Protein AF-0000000072329163 (afdb_homodimer)

Secondary structure (DSSP, 8-state):
-EEEEETTEEEEEE-S--S--SHHHHHHHHHT-EEEEEESSSEEEEEE-HHHHHHHHHHH-TT----HHHHHHHHHHHHHHSEEEEEEEGGGTEEEEEEEEEETTEEEEEEEEEEPPPHHHHIIIIIHHHHHHHHHHHHHHHHHHHHHHHHHHHHHHHHHHHTPPPPGGGS---S---------GGG-S-S-HHHHHHHHHHHHHHHS-SHHHHSS-----------------S--SGGGSHHHHHHHHHHHHHHHTTTHHHHTTTTSS----/-EEEEETTEEEEEE-S-----SHHHHHHHHHT-EEEEEESSSEEEEEE-HHHHHHHHHHH-TT----GGGHHHHHHHHHHHSEEEEEEEGGGTEEEEEEEEEETTEEEEEEEEEEPPPHHHHIIIIIHHHHHHHHHHHHHHHHHHHHHHHHHHHHHHHHHHHT-PPPGGGS---S-----PPP-GGG-S-S-HHHHHHHHHHHHHHHS-SHHHHSS-------------------SSSTTSHHHHHHHHHHHHHHGGGGGGTTHHHH---S--

Radius of gyration: 33.31 Å; Cα contacts (8 Å, |Δi|>4): 634; chains: 2; bounding box: 102×98×98 Å

pLDDT: mean 72.19, std 26.38, range [17.16, 96.94]

Organism: Schistosoma mekongi (NCBI:txid38744)

Sequence (546 aa):
MNYRIFEGTICIMIDSKVNCPCDACMERSVCNGITFFFLKNKFWVETISEGELFQRLKTLNPLFEFQRDTVLRTVHDCFKFGEMLFDTEVSADICCVNFQHTLEESVIIWRNHTVVPASSVLHYHVVLPLSFALESLYKKQDLLNNKLLVLNQHANRLHAKLMIPMGSDMKKEDVDQDCDCPHDFSAGLFSSLATQNLFCEASKRLFTSKSLIENMPVSQVQEIQLISEVSGSSNTNVVETEEKRRSELQKKLANKGDKSKRRELKRHGILRKMNYRIFEGTICIMIDSKVNCPCDACMERSVCNGITFFFLKNKFWVETISEGELFQRLKTLNPLFEFQRDTVLRTVHDCFKFGEMLFDTEVSADICCVNFQHTLEESVIIWRNHTVVPASSVLHYHVVLPLSFALESLYKKQDLLNNKLLVLNQHANRLHAKLMIPMGSDMKKEDVDQDCDCPHDFSAGLFSSLATQNLFCEASKRLFTSKSLIENMPVSQVQEIQLISEVSGSSNTNVVETEEKRRSELQKKLANKGDKSKRRELKRHGILRK

Solvent-accessible surface area (backbone atoms only — not comparable to full-atom values): 31694 Å² total; per-residue (Å²): 114,47,74,48,76,55,98,72,28,42,36,35,41,37,68,60,92,54,83,51,91,29,62,59,54,47,52,22,64,75,44,63,19,37,35,40,37,40,39,36,77,55,57,32,36,36,67,40,36,43,69,54,48,48,55,48,44,40,70,65,30,72,91,53,89,81,55,81,88,48,42,67,57,52,54,48,47,24,66,75,69,19,51,75,43,81,48,64,49,70,88,72,59,32,42,33,38,37,23,43,22,72,57,91,95,42,76,48,50,48,76,45,74,20,32,63,52,57,43,56,38,46,41,63,71,44,43,44,16,40,34,48,30,38,51,49,50,48,53,46,42,52,51,48,49,52,51,42,52,52,48,50,52,49,40,51,52,51,30,62,74,67,71,46,84,80,59,81,83,71,49,82,68,69,73,75,60,74,75,75,67,77,81,53,76,86,61,28,54,50,87,45,71,66,56,50,49,42,35,52,52,30,41,49,58,68,37,50,64,69,66,60,64,68,64,47,66,74,64,70,68,63,70,69,66,73,66,65,72,67,71,76,83,84,86,81,76,72,77,71,61,63,65,59,53,59,56,51,53,58,54,53,60,64,56,58,72,63,56,65,74,59,57,79,70,61,81,60,82,73,84,71,126,113,46,73,49,76,52,98,74,27,41,34,36,40,36,68,58,90,54,84,51,91,29,63,58,53,49,52,23,64,76,45,64,19,38,36,41,38,40,38,39,78,56,59,31,36,33,66,39,36,44,70,54,49,48,55,49,44,40,69,64,30,74,93,53,90,81,54,82,88,47,41,67,56,52,54,47,46,24,67,75,68,20,49,76,45,81,46,72,42,76,91,69,54,32,41,34,39,36,22,44,21,73,55,90,93,42,76,47,50,47,75,46,76,21,31,62,49,57,43,55,39,46,42,63,71,44,43,45,16,41,34,48,29,37,51,50,49,48,53,48,42,53,53,49,49,51,48,44,51,51,48,50,52,50,40,50,52,51,29,62,72,67,71,46,83,79,60,79,84,72,49,82,67,68,72,75,60,74,75,73,66,76,82,52,75,85,62,27,52,51,89,44,71,66,56,49,48,42,36,51,52,29,40,48,58,68,40,51,65,70,67,60,66,67,67,46,67,75,63,72,67,63,71,69,67,73,68,66,70,68,72,74,81,81,84,89,73,73,79,73,62,63,69,62,53,60,61,55,54,62,57,57,66,68,59,64,74,68,63,69,74,63,60,69,76,67,64,89,76,75,83,86,137

Structure (mmCIF, N/CA/C/O backbone):
data_AF-0000000072329163-model_v1
#
loop_
_entity.id
_entity.type
_entity.pdbx_description
1 polymer 'Uncharacterized protein'
#
loop_
_atom_site.group_PDB
_atom_site.id
_atom_site.type_symbol
_atom_site.label_atom_id
_atom_site.label_alt_id
_atom_site.label_comp_id
_atom_site.label_asym_id
_atom_site.label_entity_id
_atom_site.label_seq_id
_atom_site.pdbx_PDB_ins_code
_atom_site.Cartn_x
_atom_site.Cartn_y
_atom_site.Cartn_z
_atom_site.occupancy
_atom_site.B_iso_or_equiv
_atom_site.auth_seq_id
_atom_site.auth_comp_id
_atom_site.auth_asym_id
_atom_site.auth_atom_id
_atom_site.pdbx_PDB_model_num
ATOM 1 N N . MET A 1 1 ? 17.844 5.871 7.367 1 85.94 1 MET A N 1
ATOM 2 C CA . MET A 1 1 ? 17.062 5.902 6.129 1 85.94 1 MET A CA 1
ATOM 3 C C . MET A 1 1 ? 16.797 7.336 5.695 1 85.94 1 MET A C 1
ATOM 5 O O . MET A 1 1 ? 16.328 8.148 6.488 1 85.94 1 MET A O 1
ATOM 9 N N . ASN A 1 2 ? 17.219 7.727 4.488 1 89.56 2 ASN A N 1
ATOM 10 C CA . ASN A 1 2 ? 17 9.031 3.877 1 89.56 2 ASN A CA 1
ATOM 11 C C . ASN A 1 2 ? 16.094 8.93 2.658 1 89.56 2 ASN A C 1
ATOM 13 O O . ASN A 1 2 ? 16.109 7.926 1.945 1 89.56 2 ASN A O 1
ATOM 17 N N . TYR A 1 3 ? 15.312 9.969 2.52 1 93.31 3 TYR A N 1
ATOM 18 C CA . TYR A 1 3 ? 14.469 9.93 1.329 1 93.31 3 TYR A CA 1
ATOM 19 C C . TYR A 1 3 ? 14.359 11.312 0.697 1 93.31 3 TYR A C 1
ATOM 21 O O . TYR A 1 3 ? 14.633 12.32 1.349 1 93.31 3 TYR A O 1
ATOM 29 N N . ARG A 1 4 ? 14.047 11.32 -0.572 1 93.75 4 ARG A N 1
ATOM 30 C CA . ARG A 1 4 ? 13.758 12.492 -1.387 1 93.75 4 ARG A CA 1
ATOM 31 C C . ARG A 1 4 ? 12.586 12.234 -2.332 1 93.75 4 ARG A C 1
ATOM 33 O O . ARG A 1 4 ? 12.414 11.117 -2.82 1 93.75 4 ARG A O 1
ATOM 40 N N . ILE A 1 5 ? 11.852 13.242 -2.484 1 92.38 5 ILE A N 1
ATOM 41 C CA . ILE A 1 5 ? 10.781 13.172 -3.475 1 92.38 5 ILE A CA 1
ATOM 42 C C . ILE A 1 5 ? 11.055 14.164 -4.605 1 92.38 5 ILE A C 1
ATOM 44 O O . ILE A 1 5 ? 11.281 15.352 -4.359 1 92.38 5 ILE A O 1
ATOM 48 N N . PHE A 1 6 ? 11.102 13.703 -5.766 1 88.75 6 PHE A N 1
ATOM 49 C CA . PHE A 1 6 ? 11.406 14.539 -6.922 1 88.75 6 PHE A CA 1
ATOM 50 C C . PHE A 1 6 ? 10.523 14.164 -8.109 1 88.75 6 PHE A C 1
ATOM 52 O O . PHE A 1 6 ? 10.508 13.008 -8.539 1 88.75 6 PHE A O 1
ATOM 59 N N . GLU A 1 7 ? 9.797 15.117 -8.641 1 84.56 7 GLU A N 1
ATOM 60 C CA . GLU A 1 7 ? 8.93 14.961 -9.805 1 84.56 7 GLU A CA 1
ATOM 61 C C . GLU A 1 7 ? 8.039 13.727 -9.656 1 84.56 7 GLU A C 1
ATOM 63 O O . GLU A 1 7 ? 7.957 12.906 -10.57 1 84.56 7 GLU A O 1
ATOM 68 N N . GLY A 1 8 ? 7.586 13.57 -8.453 1 85.19 8 GLY A N 1
ATOM 69 C CA . GLY A 1 8 ? 6.641 12.492 -8.211 1 85.19 8 GLY A CA 1
ATOM 70 C C . GLY A 1 8 ? 7.312 11.164 -7.938 1 85.19 8 GLY A C 1
ATOM 71 O O . GLY A 1 8 ? 6.637 10.148 -7.734 1 85.19 8 GLY A O 1
ATOM 72 N N . THR A 1 9 ? 8.602 11.164 -7.91 1 89.31 9 THR A N 1
ATOM 73 C CA . THR A 1 9 ? 9.359 9.953 -7.621 1 89.31 9 THR A CA 1
ATOM 74 C C . THR A 1 9 ? 9.867 9.961 -6.184 1 89.31 9 THR A C 1
ATOM 76 O O . THR A 1 9 ? 10.477 10.938 -5.742 1 89.31 9 THR A O 1
ATOM 79 N N . ILE A 1 10 ? 9.586 8.914 -5.508 1 93.94 10 ILE A N 1
ATOM 80 C CA . ILE A 1 10 ? 10.133 8.75 -4.164 1 93.94 10 ILE A CA 1
ATOM 81 C C . ILE A 1 10 ? 11.477 8.023 -4.238 1 93.94 10 ILE A C 1
ATOM 83 O O . ILE A 1 10 ? 11.57 6.934 -4.801 1 93.94 10 ILE A O 1
ATOM 87 N N . CYS A 1 11 ? 12.445 8.664 -3.756 1 94.38 11 CYS A N 1
ATOM 88 C CA . CYS A 1 11 ? 13.789 8.086 -3.678 1 94.38 11 CYS A CA 1
ATOM 89 C C . CYS A 1 11 ? 14.18 7.82 -2.23 1 94.38 11 CYS A C 1
ATOM 91 O O . CYS A 1 11 ? 14.125 8.719 -1.39 1 94.38 11 CYS A O 1
ATOM 93 N N . ILE A 1 12 ? 14.602 6.566 -1.968 1 95.19 12 ILE A N 1
ATOM 94 C CA . ILE A 1 12 ? 14.992 6.195 -0.611 1 95.19 12 ILE A CA 1
ATOM 95 C C . ILE A 1 12 ? 16.406 5.617 -0.618 1 95.19 12 ILE A C 1
ATOM 97 O O . ILE A 1 12 ? 16.75 4.836 -1.504 1 95.19 12 ILE A O 1
ATOM 101 N N . MET A 1 13 ? 17.172 6.02 0.299 1 94.94 13 MET A N 1
ATOM 102 C CA . MET A 1 13 ? 18.516 5.48 0.509 1 94.94 13 MET A CA 1
ATOM 103 C C . MET A 1 13 ? 18.656 4.91 1.916 1 94.94 13 MET A C 1
ATOM 105 O O . MET A 1 13 ? 18.391 5.605 2.9 1 94.94 13 MET A O 1
ATOM 109 N N . ILE A 1 14 ? 19.016 3.656 1.987 1 92.94 14 ILE A N 1
ATOM 110 C CA . ILE A 1 14 ? 19.25 3.01 3.273 1 92.94 14 ILE A CA 1
ATOM 111 C C . ILE A 1 14 ? 20.719 2.605 3.383 1 92.94 14 ILE A C 1
ATOM 113 O O . ILE A 1 14 ? 21.219 1.811 2.578 1 92.94 14 ILE A O 1
ATOM 117 N N . ASP A 1 15 ? 21.312 3.172 4.316 1 88.19 15 ASP A N 1
ATOM 118 C CA . ASP A 1 15 ? 22.719 2.854 4.531 1 88.19 15 ASP A CA 1
ATOM 119 C C . ASP A 1 15 ? 22.969 2.359 5.957 1 88.19 15 ASP A C 1
ATOM 121 O O . ASP A 1 15 ? 24.094 2.039 6.324 1 88.19 15 ASP A O 1
ATOM 125 N N . SER A 1 16 ? 21.906 2.348 6.727 1 81.25 16 SER A N 1
ATOM 126 C CA . SER A 1 16 ? 22 1.896 8.109 1 81.25 16 SER A CA 1
ATOM 127 C C . SER A 1 16 ? 21.312 0.547 8.297 1 81.25 16 SER A C 1
ATOM 129 O O . SER A 1 16 ? 20.641 0.057 7.383 1 81.25 16 SER A O 1
ATOM 131 N N . LYS A 1 17 ? 21.672 -0.037 9.406 1 81.25 17 LYS A N 1
ATOM 132 C CA . LYS A 1 17 ? 20.984 -1.281 9.742 1 81.25 17 LYS A CA 1
ATOM 133 C C . LYS A 1 17 ? 19.5 -1.036 10.008 1 81.25 17 LYS A C 1
ATOM 135 O O . LYS A 1 17 ? 19.125 -0.074 10.688 1 81.25 17 LYS A O 1
ATOM 140 N N . VAL A 1 18 ? 18.75 -1.82 9.289 1 81.81 18 VAL A N 1
ATOM 141 C CA . VAL A 1 18 ? 17.312 -1.734 9.5 1 81.81 18 VAL A CA 1
ATOM 142 C C . VAL A 1 18 ? 16.75 -3.117 9.836 1 81.81 18 VAL A C 1
ATOM 144 O O . VAL A 1 18 ? 17.359 -4.137 9.484 1 81.81 18 VAL A O 1
ATOM 147 N N . ASN A 1 19 ? 15.672 -3.156 10.609 1 79.44 19 ASN A N 1
ATOM 148 C CA . ASN A 1 19 ? 14.977 -4.395 10.938 1 79.44 19 ASN A CA 1
ATOM 149 C C . ASN A 1 19 ? 14.086 -4.855 9.789 1 79.44 19 ASN A C 1
ATOM 151 O O . ASN A 1 19 ? 12.859 -4.707 9.852 1 79.44 19 ASN A O 1
ATOM 155 N N . CYS A 1 20 ? 14.695 -5.367 8.836 1 86.31 20 CYS A N 1
ATOM 156 C CA . CYS A 1 20 ? 13.984 -5.828 7.648 1 86.31 20 CYS A CA 1
ATOM 157 C C . CYS A 1 20 ? 14.562 -7.137 7.133 1 86.31 20 CYS A C 1
ATOM 159 O O . CYS A 1 20 ? 15.766 -7.227 6.867 1 86.31 20 CYS A O 1
ATOM 161 N N . PRO A 1 21 ? 13.742 -8.125 7.094 1 84.69 21 PRO A N 1
ATOM 162 C CA . PRO A 1 21 ? 14.25 -9.438 6.688 1 84.69 21 PRO A CA 1
ATOM 163 C C . PRO A 1 21 ? 14.242 -9.625 5.172 1 84.69 21 PRO A C 1
ATOM 165 O O . PRO A 1 21 ? 14.469 -10.742 4.684 1 84.69 21 PRO A O 1
ATOM 168 N N . CYS A 1 22 ? 14 -8.648 4.395 1 87.5 22 CYS A N 1
ATOM 169 C CA . CYS A 1 22 ? 13.914 -8.844 2.951 1 87.5 22 CYS A CA 1
ATOM 170 C C . CYS A 1 22 ? 15.289 -9.109 2.35 1 87.5 22 CYS A C 1
ATOM 172 O O . CYS A 1 22 ? 16.312 -8.844 2.984 1 87.5 22 CYS A O 1
ATOM 174 N N . ASP A 1 23 ? 15.32 -9.523 1.121 1 87.06 23 ASP A N 1
ATOM 175 C CA . ASP A 1 23 ? 16.547 -9.945 0.445 1 87.06 23 ASP A CA 1
ATOM 176 C C . ASP A 1 23 ? 17.516 -8.773 0.277 1 87.06 23 ASP A C 1
ATOM 178 O O . ASP A 1 23 ? 18.719 -8.914 0.504 1 87.06 23 ASP A O 1
ATOM 182 N N . ALA A 1 24 ? 17.031 -7.668 -0.087 1 91.06 24 ALA A N 1
ATOM 183 C CA . ALA A 1 24 ? 17.875 -6.504 -0.353 1 91.06 24 ALA A CA 1
ATOM 184 C C . ALA A 1 24 ? 18.547 -6.004 0.925 1 91.06 24 ALA A C 1
ATOM 186 O O . ALA A 1 24 ? 19.734 -5.668 0.924 1 91.06 24 ALA A O 1
ATOM 187 N N . CYS A 1 25 ? 17.844 -5.984 1.958 1 89.56 25 CYS A N 1
ATOM 188 C CA . CYS A 1 25 ? 18.391 -5.52 3.229 1 89.56 25 CYS A CA 1
ATOM 189 C C . CYS A 1 25 ? 19.391 -6.52 3.785 1 89.56 25 CYS A C 1
ATOM 191 O O . CYS A 1 25 ? 20.391 -6.129 4.387 1 89.56 25 CYS A O 1
ATOM 193 N N . MET A 1 26 ? 19.125 -7.734 3.605 1 89.56 26 MET A N 1
ATOM 194 C CA . MET A 1 26 ? 20.062 -8.766 4.039 1 89.56 26 MET A CA 1
ATOM 195 C C . MET A 1 26 ? 21.375 -8.656 3.27 1 89.56 26 MET A C 1
ATOM 197 O O . MET A 1 26 ? 22.453 -8.688 3.867 1 89.56 26 MET A O 1
ATOM 201 N N . GLU A 1 27 ? 21.266 -8.57 1.98 1 90.94 27 GLU A N 1
ATOM 202 C CA . GLU A 1 27 ? 22.453 -8.414 1.132 1 90.94 27 GLU A CA 1
ATOM 203 C C . GLU A 1 27 ? 23.266 -7.191 1.543 1 90.94 27 GLU A C 1
ATOM 205 O O . GLU A 1 27 ? 24.484 -7.266 1.663 1 90.94 27 GLU A O 1
ATOM 210 N N . ARG A 1 28 ? 22.594 -6.121 1.688 1 91.31 28 ARG A N 1
ATOM 211 C CA . ARG A 1 28 ? 23.25 -4.875 2.074 1 91.31 28 ARG A CA 1
ATOM 212 C C . ARG A 1 28 ? 24.031 -5.051 3.369 1 91.31 28 ARG A C 1
ATOM 214 O O . ARG A 1 28 ? 25.172 -4.59 3.477 1 91.31 28 ARG A O 1
ATOM 221 N N . SER A 1 29 ? 23.422 -5.645 4.316 1 88.12 29 SER A N 1
ATOM 222 C CA . SER A 1 29 ? 24.062 -5.832 5.617 1 88.12 29 SER A CA 1
ATOM 223 C C . SER A 1 29 ? 25.328 -6.664 5.496 1 88.12 29 SER A C 1
ATOM 225 O O . SER A 1 29 ? 26.328 -6.379 6.164 1 88.12 29 SER A O 1
ATOM 227 N N . VAL A 1 30 ? 25.344 -7.605 4.703 1 88.5 30 VAL A N 1
ATOM 228 C CA . VAL A 1 30 ? 26.484 -8.508 4.516 1 88.5 30 VAL A CA 1
ATOM 229 C C . VAL A 1 30 ? 27.625 -7.77 3.822 1 88.5 30 VAL A C 1
ATOM 231 O O . VAL A 1 30 ? 28.781 -7.934 4.188 1 88.5 30 VAL A O 1
ATOM 234 N N . CYS A 1 31 ? 27.281 -6.859 2.961 1 88.31 31 CYS A N 1
ATOM 235 C CA . CYS A 1 31 ? 28.312 -6.246 2.145 1 88.31 31 CYS A CA 1
ATOM 236 C C . CYS A 1 31 ? 28.625 -4.828 2.615 1 88.31 31 CYS A C 1
ATOM 238 O O . CYS A 1 31 ? 29.406 -4.117 1.992 1 88.31 31 CYS A O 1
ATOM 240 N N . ASN A 1 32 ? 27.969 -4.41 3.711 1 87.44 32 ASN A N 1
ATOM 241 C CA . ASN A 1 32 ? 28.141 -3.07 4.262 1 87.44 32 ASN A CA 1
ATOM 242 C C . ASN A 1 32 ? 27.953 -1.996 3.193 1 87.44 32 ASN A C 1
ATOM 244 O O . ASN A 1 32 ? 28.781 -1.093 3.07 1 87.44 32 ASN A O 1
ATOM 248 N N . GLY A 1 33 ? 26.922 -2.223 2.404 1 93.06 33 GLY A N 1
ATOM 249 C CA . GLY A 1 33 ? 26.672 -1.325 1.289 1 93.06 33 GLY A CA 1
ATOM 250 C C . GLY A 1 33 ? 25.453 -0.443 1.501 1 93.06 33 GLY A C 1
ATOM 251 O O . GLY A 1 33 ? 25.141 -0.076 2.635 1 93.06 33 GLY A O 1
ATOM 252 N N . ILE A 1 34 ? 24.984 0.085 0.404 1 95.56 34 ILE A N 1
ATOM 253 C CA . ILE A 1 34 ? 23.797 0.953 0.389 1 95.56 34 ILE A CA 1
ATOM 254 C C . ILE A 1 34 ? 22.719 0.338 -0.492 1 95.56 34 ILE A C 1
ATOM 256 O O . ILE A 1 34 ? 23.016 -0.26 -1.529 1 95.56 34 ILE A O 1
ATOM 260 N N . THR A 1 35 ? 21.5 0.446 0.005 1 95.88 35 THR A N 1
ATOM 261 C CA . THR A 1 35 ? 20.359 0.091 -0.835 1 95.88 35 THR A CA 1
ATOM 262 C C . THR A 1 35 ? 19.578 1.337 -1.246 1 95.88 35 THR A C 1
ATOM 264 O O . THR A 1 35 ? 19.266 2.18 -0.405 1 95.88 35 THR A O 1
ATOM 267 N N . PHE A 1 36 ? 19.328 1.456 -2.543 1 95.5 36 PHE A N 1
ATOM 268 C CA . PHE A 1 36 ? 18.516 2.533 -3.098 1 95.5 36 PHE A CA 1
ATOM 269 C C . PHE A 1 36 ? 17.172 2.008 -3.574 1 95.5 36 PHE A C 1
ATOM 271 O O . PHE A 1 36 ? 17.094 0.944 -4.191 1 95.5 36 PHE A O 1
ATOM 278 N N . PHE A 1 37 ? 16.156 2.727 -3.217 1 94.69 37 PHE A N 1
ATOM 279 C CA . PHE A 1 37 ? 14.805 2.432 -3.695 1 94.69 37 PHE A CA 1
ATOM 280 C C . PHE A 1 37 ? 14.242 3.611 -4.477 1 94.69 37 PHE A C 1
ATOM 282 O O . PHE A 1 37 ? 14.391 4.766 -4.07 1 94.69 37 PHE A O 1
ATOM 289 N N . PHE A 1 38 ? 13.609 3.289 -5.562 1 92.38 38 PHE A N 1
ATOM 290 C CA . PHE A 1 38 ? 12.906 4.285 -6.359 1 92.38 38 PHE A CA 1
ATOM 291 C C . PHE A 1 38 ? 11.477 3.85 -6.633 1 92.38 38 PHE A C 1
ATOM 293 O O . PHE A 1 38 ? 11.234 2.725 -7.078 1 92.38 38 PHE A O 1
ATOM 300 N N . LEU A 1 39 ? 10.555 4.703 -6.266 1 92 39 LEU A N 1
ATOM 301 C CA . LEU A 1 39 ? 9.133 4.402 -6.426 1 92 39 LEU A CA 1
ATOM 302 C C . LEU A 1 39 ? 8.43 5.508 -7.203 1 92 39 LEU A C 1
ATOM 304 O O . LEU A 1 39 ? 8.461 6.672 -6.797 1 92 39 LEU A O 1
ATOM 308 N N . LYS A 1 40 ? 7.805 5.184 -8.289 1 88.75 40 LYS A N 1
ATOM 309 C CA . LYS A 1 40 ? 6.953 6.078 -9.07 1 88.75 40 LYS A CA 1
ATOM 310 C C . LYS A 1 40 ? 5.719 5.348 -9.586 1 88.75 40 LYS A C 1
ATOM 312 O O . LYS A 1 40 ? 4.73 5.199 -8.859 1 88.75 40 LYS A O 1
ATOM 317 N N . ASN A 1 41 ? 5.734 4.723 -10.734 1 81.62 41 ASN A N 1
ATOM 318 C CA . ASN A 1 41 ? 4.695 3.822 -11.234 1 81.62 41 ASN A CA 1
ATOM 319 C C . ASN A 1 41 ? 5.055 2.359 -10.984 1 81.62 41 ASN A C 1
ATOM 321 O O . ASN A 1 41 ? 4.18 1.491 -10.992 1 81.62 41 ASN A O 1
ATOM 325 N N . LYS A 1 42 ? 6.348 2.229 -10.844 1 86.25 42 LYS A N 1
ATOM 326 C CA . LYS A 1 42 ? 6.934 0.943 -10.477 1 86.25 42 LYS A CA 1
ATOM 327 C C . LYS A 1 42 ? 7.922 1.099 -9.32 1 86.25 42 LYS A C 1
ATOM 329 O O . LYS A 1 42 ? 8.141 2.207 -8.828 1 86.25 42 LYS A O 1
ATOM 334 N N . PHE A 1 43 ? 8.336 0.009 -8.859 1 91.06 43 PHE A N 1
ATOM 335 C CA . PHE A 1 43 ? 9.305 -0.002 -7.766 1 91.06 43 PHE A CA 1
ATOM 336 C C . PHE A 1 43 ? 10.609 -0.655 -8.203 1 91.06 43 PHE A C 1
ATOM 338 O O . PHE A 1 43 ? 10.602 -1.735 -8.797 1 91.06 43 PHE A O 1
ATOM 345 N N . TRP A 1 44 ? 11.727 0.063 -8 1 92.19 44 TRP A N 1
ATOM 346 C CA . TRP A 1 44 ? 13.047 -0.425 -8.375 1 92.19 44 TRP A CA 1
ATOM 347 C C . TRP A 1 44 ? 13.984 -0.426 -7.172 1 92.19 44 TRP A C 1
ATOM 349 O O . TRP A 1 44 ? 13.812 0.364 -6.242 1 92.19 44 TRP A O 1
ATOM 359 N N . VAL A 1 45 ? 14.977 -1.34 -7.301 1 94.5 45 VAL A N 1
ATOM 360 C CA . VAL A 1 45 ? 15.906 -1.447 -6.184 1 94.5 45 VAL A CA 1
ATOM 361 C C . VAL A 1 45 ? 17.312 -1.702 -6.707 1 94.5 45 VAL A C 1
ATOM 363 O O . VAL A 1 45 ? 17.5 -2.316 -7.762 1 94.5 45 VAL A O 1
ATOM 366 N N . GLU A 1 46 ? 18.297 -1.173 -6.031 1 95.75 46 GLU A N 1
ATOM 367 C CA . GLU A 1 46 ? 19.703 -1.51 -6.215 1 95.75 46 GLU A CA 1
ATOM 368 C C . GLU A 1 46 ? 20.438 -1.595 -4.879 1 95.75 46 GLU A C 1
ATOM 370 O O . GLU A 1 46 ? 20.359 -0.672 -4.062 1 95.75 46 GLU A O 1
ATOM 375 N N . THR A 1 47 ? 21.016 -2.691 -4.691 1 96.12 47 THR A N 1
ATOM 376 C CA . THR A 1 47 ? 21.906 -2.834 -3.551 1 96.12 47 THR A CA 1
ATOM 377 C C . THR A 1 47 ? 23.359 -2.879 -4.012 1 96.12 47 THR A C 1
ATOM 379 O O . THR A 1 47 ? 23.734 -3.691 -4.867 1 96.12 47 THR A O 1
ATOM 382 N N . ILE A 1 48 ? 24.125 -2.016 -3.469 1 96.12 48 ILE A N 1
ATOM 383 C CA . ILE A 1 48 ? 25.516 -1.877 -3.91 1 96.12 48 ILE A CA 1
ATOM 384 C C . ILE A 1 48 ? 26.453 -2.078 -2.725 1 96.12 48 ILE A C 1
ATOM 386 O O . ILE A 1 48 ? 26.281 -1.459 -1.672 1 96.12 48 ILE A O 1
ATOM 390 N N . SER A 1 49 ? 27.438 -2.949 -2.941 1 94.44 49 SER A N 1
ATOM 391 C CA . SER A 1 49 ? 28.422 -3.174 -1.891 1 94.44 49 SER A CA 1
ATOM 392 C C . SER A 1 49 ? 29.375 -1.987 -1.761 1 94.44 49 SER A C 1
ATOM 394 O O . SER A 1 49 ? 29.5 -1.186 -2.688 1 94.44 49 SER A O 1
ATOM 396 N N . GLU A 1 50 ? 30.062 -1.966 -0.658 1 92.75 50 GLU A N 1
ATOM 397 C CA . GLU A 1 50 ? 31.031 -0.893 -0.433 1 92.75 50 GLU A CA 1
ATOM 398 C C . GLU A 1 50 ? 32.094 -0.887 -1.51 1 92.75 50 GLU A C 1
ATOM 400 O O . GLU A 1 50 ? 32.469 0.172 -2.018 1 92.75 50 GLU A O 1
ATOM 405 N N . GLY A 1 51 ? 32.594 -2.059 -1.776 1 92.12 51 GLY A N 1
ATOM 406 C CA . GLY A 1 51 ? 33.594 -2.156 -2.82 1 92.12 51 GLY A CA 1
ATOM 407 C C . GLY A 1 51 ? 33.125 -1.655 -4.168 1 92.12 51 GLY A C 1
ATOM 408 O O . GLY A 1 51 ? 33.844 -0.95 -4.871 1 92.12 51 GLY A O 1
ATOM 409 N N . GLU A 1 52 ? 31.938 -2.023 -4.508 1 95.69 52 GLU A N 1
ATOM 410 C CA . GLU A 1 52 ? 31.359 -1.61 -5.785 1 95.69 52 GLU A CA 1
ATOM 411 C C . GLU A 1 52 ? 31.094 -0.11 -5.805 1 95.69 52 GLU A C 1
ATOM 413 O O . GLU A 1 52 ? 31.203 0.533 -6.848 1 95.69 52 GLU A O 1
ATOM 418 N N . LEU A 1 53 ? 30.734 0.429 -4.695 1 96 53 LEU A N 1
ATOM 419 C CA . LEU A 1 53 ? 30.531 1.87 -4.59 1 96 53 LEU A CA 1
ATOM 420 C C . LEU A 1 53 ? 31.797 2.625 -4.965 1 96 53 LEU A C 1
ATOM 422 O O . LEU A 1 53 ? 31.75 3.58 -5.742 1 96 53 LEU A O 1
ATOM 426 N N . PHE A 1 54 ? 32.875 2.146 -4.398 1 95.62 54 PHE A N 1
ATOM 427 C CA . PHE A 1 54 ? 34.188 2.764 -4.629 1 95.62 54 PHE A CA 1
ATOM 428 C C . PHE A 1 54 ? 34.562 2.688 -6.102 1 95.62 54 PHE A C 1
ATOM 430 O O . PHE A 1 54 ? 34.906 3.699 -6.707 1 95.62 54 PHE A O 1
ATOM 437 N N . GLN A 1 55 ? 34.469 1.512 -6.641 1 96.31 55 GLN A N 1
ATOM 438 C CA . GLN A 1 55 ? 34.844 1.31 -8.039 1 96.31 55 GLN A CA 1
ATOM 439 C C . GLN A 1 55 ? 33.969 2.143 -8.969 1 96.31 55 GLN A C 1
ATOM 441 O O . GLN A 1 55 ? 34.469 2.764 -9.906 1 96.31 55 GLN A O 1
ATOM 446 N N . ARG A 1 56 ? 32.719 2.172 -8.742 1 96.81 56 ARG A N 1
ATOM 447 C CA . ARG A 1 56 ? 31.781 2.92 -9.57 1 96.81 56 ARG A CA 1
ATOM 448 C C . ARG A 1 56 ? 32.062 4.418 -9.484 1 96.81 56 ARG A C 1
ATOM 450 O O . ARG A 1 56 ? 32.031 5.117 -10.5 1 96.81 56 ARG A O 1
ATOM 457 N N . LEU A 1 57 ? 32.25 4.926 -8.281 1 95.88 57 LEU A N 1
ATOM 458 C CA . LEU A 1 57 ? 32.531 6.344 -8.094 1 95.88 57 LEU A CA 1
ATOM 459 C C . LEU A 1 57 ? 33.781 6.758 -8.859 1 95.88 57 LEU A C 1
ATOM 461 O O . LEU A 1 57 ? 33.781 7.801 -9.523 1 95.88 57 LEU A O 1
ATOM 465 N N . LYS A 1 58 ? 34.75 5.953 -8.812 1 95.19 58 LYS A N 1
ATOM 466 C CA . LYS A 1 58 ? 36 6.227 -9.516 1 95.19 58 LYS A CA 1
ATOM 467 C C . LYS A 1 58 ? 35.781 6.227 -11.031 1 95.19 58 LYS A C 1
ATOM 469 O O . LYS A 1 58 ? 36.312 7.078 -11.734 1 95.19 58 LYS A O 1
ATOM 474 N N . THR A 1 59 ? 35.094 5.246 -11.516 1 96.5 59 THR A N 1
ATOM 475 C CA . THR A 1 59 ? 34.844 5.098 -12.945 1 96.5 59 THR A CA 1
ATOM 476 C C . THR A 1 59 ? 34.031 6.277 -13.477 1 96.5 59 THR A C 1
ATOM 478 O O . THR A 1 59 ? 34.312 6.785 -14.57 1 96.5 59 THR A O 1
ATOM 481 N N . LEU A 1 60 ? 33.062 6.738 -12.773 1 95.31 60 LEU A N 1
ATOM 482 C CA . LEU A 1 60 ? 32.156 7.805 -13.203 1 95.31 60 LEU A CA 1
ATOM 483 C C . LEU A 1 60 ? 32.844 9.164 -13.125 1 95.31 60 LEU A C 1
ATOM 485 O O . LEU A 1 60 ? 32.438 10.117 -13.773 1 95.31 60 LEU A O 1
ATOM 489 N N . ASN A 1 61 ? 33.812 9.25 -12.18 1 95.38 61 ASN A N 1
ATOM 490 C CA . ASN A 1 61 ? 34.5 10.508 -11.938 1 95.38 61 ASN A CA 1
ATOM 491 C C . ASN A 1 61 ? 36 10.359 -12.047 1 95.38 61 ASN A C 1
ATOM 493 O O . ASN A 1 61 ? 36.719 10.516 -11.055 1 95.38 61 ASN A O 1
ATOM 497 N N . PRO A 1 62 ? 36.562 10.195 -13.211 1 94.06 62 PRO A N 1
ATOM 498 C CA . PRO A 1 62 ? 37.969 9.891 -13.375 1 94.06 62 PRO A CA 1
ATOM 499 C C . PRO A 1 62 ? 38.875 11.062 -13 1 94.06 62 PRO A C 1
ATOM 501 O O . PRO A 1 62 ? 40.062 10.867 -12.742 1 94.06 62 PRO A O 1
ATOM 504 N N . LEU A 1 63 ? 38.375 12.211 -12.938 1 92.31 63 LEU A N 1
ATOM 505 C CA . LEU A 1 63 ? 39.188 13.383 -12.656 1 92.31 63 LEU A CA 1
ATOM 506 C C . LEU A 1 63 ? 39.375 13.578 -11.148 1 92.31 63 LEU A C 1
ATOM 508 O O . LEU A 1 63 ? 40.156 14.445 -10.719 1 92.31 63 LEU A O 1
ATOM 512 N N . PHE A 1 64 ? 38.688 12.719 -10.344 1 91.5 64 PHE A N 1
ATOM 513 C CA . PHE A 1 64 ? 38.75 12.867 -8.891 1 91.5 64 PHE A CA 1
ATOM 514 C C . PHE A 1 64 ? 39.438 11.672 -8.242 1 91.5 64 PHE A C 1
ATOM 516 O O . PHE A 1 64 ? 39.312 10.547 -8.734 1 91.5 64 PHE A O 1
ATOM 523 N N . GLU A 1 65 ? 40.219 11.969 -7.219 1 90.81 65 GLU A N 1
ATOM 524 C CA . GLU A 1 65 ? 40.75 10.906 -6.371 1 90.81 65 GLU A CA 1
ATOM 525 C C . GLU A 1 65 ? 39.906 10.734 -5.109 1 90.81 65 GLU A C 1
ATOM 527 O O . GLU A 1 65 ? 39.719 11.688 -4.348 1 90.81 65 GLU A O 1
ATOM 532 N N . PHE A 1 66 ? 39.344 9.555 -4.996 1 90.81 66 PHE A N 1
ATOM 533 C CA . PHE A 1 66 ? 38.5 9.266 -3.84 1 90.81 66 PHE A CA 1
ATOM 534 C C . PHE A 1 66 ? 39.219 8.32 -2.881 1 90.81 66 PHE A C 1
ATOM 536 O O . PHE A 1 66 ? 39.938 7.422 -3.311 1 90.81 66 PHE A O 1
ATOM 543 N N . GLN A 1 67 ? 39 8.625 -1.598 1 91.62 67 GLN A N 1
ATOM 544 C CA . GLN A 1 67 ? 39.438 7.688 -0.565 1 91.62 67 GLN A CA 1
ATOM 545 C C . GLN A 1 67 ? 38.312 6.777 -0.138 1 91.62 67 GLN A C 1
ATOM 547 O O . GLN A 1 67 ? 37.125 7.191 -0.123 1 91.62 67 GLN A O 1
ATOM 552 N N . ARG A 1 68 ? 38.656 5.559 0.3 1 88.19 68 ARG A N 1
ATOM 553 C CA . ARG A 1 68 ? 37.656 4.555 0.646 1 88.19 68 ARG A CA 1
ATOM 554 C C . ARG A 1 68 ? 36.781 5.023 1.807 1 88.19 68 ARG A C 1
ATOM 556 O O . ARG A 1 68 ? 35.562 4.773 1.827 1 88.19 68 ARG A O 1
ATOM 563 N N . ASP A 1 69 ? 37.312 5.773 2.707 1 87.94 69 ASP A N 1
ATOM 564 C CA . ASP A 1 69 ? 36.625 6.164 3.92 1 87.94 69 ASP A CA 1
ATOM 565 C C . ASP A 1 69 ? 35.625 7.301 3.639 1 87.94 69 ASP A C 1
ATOM 567 O O . ASP A 1 69 ? 34.75 7.59 4.461 1 87.94 69 ASP A O 1
ATOM 571 N N . THR A 1 70 ? 35.75 7.926 2.49 1 89.62 70 THR A N 1
ATOM 572 C CA . THR A 1 70 ? 34.875 9.062 2.193 1 89.62 70 THR A CA 1
ATOM 573 C C . THR A 1 70 ? 33.781 8.672 1.186 1 89.62 70 THR A C 1
ATOM 575 O O . THR A 1 70 ? 32.875 9.453 0.9 1 89.62 70 THR A O 1
ATOM 578 N N . VAL A 1 71 ? 33.844 7.477 0.67 1 91 71 VAL A N 1
ATOM 579 C CA . VAL A 1 71 ? 33 7.035 -0.426 1 91 71 VAL A CA 1
ATOM 580 C C . VAL A 1 71 ? 31.531 7.102 0.001 1 91 71 VAL A C 1
ATOM 582 O O . VAL A 1 71 ? 30.703 7.688 -0.7 1 91 71 VAL A O 1
ATOM 585 N N . LEU A 1 72 ? 31.266 6.539 1.129 1 90.75 72 LEU A N 1
ATOM 586 C CA . LEU A 1 72 ? 29.891 6.5 1.613 1 90.75 72 LEU A CA 1
ATOM 587 C C . LEU A 1 72 ? 29.328 7.91 1.777 1 90.75 72 LEU A C 1
ATOM 589 O O . LEU A 1 72 ? 28.203 8.188 1.37 1 90.75 72 LEU A O 1
ATOM 593 N N . ARG A 1 73 ? 30.094 8.766 2.322 1 91.75 73 ARG A N 1
ATOM 594 C CA . ARG A 1 73 ? 29.688 10.148 2.521 1 91.75 73 ARG A CA 1
ATOM 595 C C . ARG A 1 73 ? 29.469 10.852 1.186 1 91.75 73 ARG A C 1
ATOM 597 O O . ARG A 1 73 ? 28.531 11.633 1.035 1 91.75 73 ARG A O 1
ATOM 604 N N . THR A 1 74 ? 30.344 10.648 0.274 1 93.62 74 THR A N 1
ATOM 605 C CA . THR A 1 74 ? 30.234 11.273 -1.039 1 93.62 74 THR A CA 1
ATOM 606 C C . THR A 1 74 ? 28.953 10.852 -1.744 1 93.62 74 THR A C 1
ATOM 608 O O . THR A 1 74 ? 28.25 11.688 -2.301 1 93.62 74 THR A O 1
ATOM 611 N N . VAL A 1 75 ? 28.719 9.547 -1.731 1 94.88 75 VAL A N 1
ATOM 612 C CA . VAL A 1 75 ? 27.5 9.031 -2.357 1 94.88 75 VAL A CA 1
ATOM 613 C C . VAL A 1 75 ? 26.266 9.594 -1.648 1 94.88 75 VAL A C 1
ATOM 615 O O . VAL A 1 75 ? 25.297 9.984 -2.297 1 94.88 75 VAL A O 1
ATOM 618 N N . HIS A 1 76 ? 26.359 9.703 -0.372 1 94.12 76 HIS A N 1
ATOM 619 C CA . HIS A 1 76 ? 25.281 10.281 0.427 1 94.12 76 HIS A CA 1
ATOM 620 C C . HIS A 1 76 ? 25.016 11.727 0.026 1 94.12 76 HIS A C 1
ATOM 622 O O . HIS A 1 76 ? 23.859 12.125 -0.145 1 94.12 76 HIS A O 1
ATOM 628 N N . ASP A 1 77 ? 26.031 12.492 -0.093 1 94 77 ASP A N 1
ATOM 629 C CA . ASP A 1 77 ? 25.906 13.891 -0.481 1 94 77 ASP A CA 1
ATOM 630 C C . ASP A 1 77 ? 25.312 14.023 -1.882 1 94 77 ASP A C 1
ATOM 632 O O . ASP A 1 77 ? 24.469 14.891 -2.125 1 94 77 ASP A O 1
ATOM 636 N N . CYS A 1 78 ? 25.766 13.148 -2.766 1 94.81 78 CYS A N 1
ATOM 637 C CA . CYS A 1 78 ? 25.172 13.141 -4.102 1 94.81 78 CYS A CA 1
ATOM 638 C C . CYS A 1 78 ? 23.672 12.891 -4.035 1 94.81 78 CYS A C 1
ATOM 640 O O . CYS A 1 78 ? 22.891 13.562 -4.719 1 94.81 78 CYS A O 1
ATOM 642 N N . PHE A 1 79 ? 23.25 11.984 -3.225 1 95.44 79 PHE A N 1
ATOM 643 C CA . PHE A 1 79 ? 21.844 11.633 -3.084 1 95.44 79 PHE A CA 1
ATOM 644 C C . PHE A 1 79 ? 21.062 12.789 -2.465 1 95.44 79 PHE A C 1
ATOM 646 O O . PHE A 1 79 ? 20 13.164 -2.965 1 95.44 79 PHE A O 1
ATOM 653 N N . LYS A 1 80 ? 21.609 13.359 -1.431 1 93.94 80 LYS A N 1
ATOM 654 C CA . LYS A 1 80 ? 20.906 14.352 -0.627 1 93.94 80 LYS A CA 1
ATOM 655 C C . LYS A 1 80 ? 20.828 15.695 -1.347 1 93.94 80 LYS A C 1
ATOM 657 O O . LYS A 1 80 ? 19.797 16.375 -1.304 1 93.94 80 LYS A O 1
ATOM 662 N N . PHE A 1 81 ? 21.875 16.031 -2.043 1 92.75 81 PHE A N 1
ATOM 663 C CA . PHE A 1 81 ? 21.969 17.406 -2.512 1 92.75 81 PHE A CA 1
ATOM 664 C C . PHE A 1 81 ? 22.094 17.453 -4.031 1 92.75 81 PHE A C 1
ATOM 666 O O . PHE A 1 81 ? 21.984 18.516 -4.637 1 92.75 81 PHE A O 1
ATOM 673 N N . GLY A 1 82 ? 22.344 16.328 -4.66 1 93.69 82 GLY A N 1
ATOM 674 C CA . GLY A 1 82 ? 22.578 16.328 -6.094 1 93.69 82 GLY A CA 1
ATOM 675 C C . GLY A 1 82 ? 21.328 16.578 -6.902 1 93.69 82 GLY A C 1
ATOM 676 O O . GLY A 1 82 ? 20.219 16.188 -6.504 1 93.69 82 GLY A O 1
ATOM 677 N N . GLU A 1 83 ? 21.531 17.234 -8.055 1 92.38 83 GLU A N 1
ATOM 678 C CA . GLU A 1 83 ? 20.453 17.328 -9.039 1 92.38 83 GLU A CA 1
ATOM 679 C C . GLU A 1 83 ? 20.141 15.969 -9.641 1 92.38 83 GLU A C 1
ATOM 681 O O . GLU A 1 83 ? 21.047 15.234 -10.031 1 92.38 83 GLU A O 1
ATOM 686 N N . MET A 1 84 ? 18.906 15.648 -9.617 1 89.88 84 MET A N 1
ATOM 687 C CA . MET A 1 84 ? 18.484 14.32 -10.055 1 89.88 84 MET A CA 1
ATOM 688 C C . MET A 1 84 ? 18 14.352 -11.5 1 89.88 84 MET A C 1
ATOM 690 O O . MET A 1 84 ? 17.25 15.242 -11.891 1 89.88 84 MET A O 1
ATOM 694 N N . LEU A 1 85 ? 18.5 13.406 -12.25 1 84.06 85 LEU A N 1
ATOM 695 C CA . LEU A 1 85 ? 18.031 13.172 -13.609 1 84.06 85 LEU A CA 1
ATOM 696 C C . LEU A 1 85 ? 17.625 11.711 -13.797 1 84.06 85 LEU A C 1
ATOM 698 O O . LEU A 1 85 ? 18.438 10.805 -13.578 1 84.06 85 LEU A O 1
ATOM 702 N N . PHE A 1 86 ? 16.328 11.57 -14.094 1 78.75 86 PHE A N 1
ATOM 703 C CA . PHE A 1 86 ? 15.82 10.219 -14.312 1 78.75 86 PHE A CA 1
ATOM 704 C C . PHE A 1 86 ? 15.953 9.828 -15.781 1 78.75 86 PHE A C 1
ATOM 706 O O . PHE A 1 86 ? 15.586 10.594 -16.672 1 78.75 86 PHE A O 1
ATOM 713 N N . ASP A 1 87 ? 16.781 8.922 -16.031 1 68.94 87 ASP A N 1
ATOM 714 C CA . ASP A 1 87 ? 16.828 8.312 -17.359 1 68.94 87 ASP A CA 1
ATOM 715 C C . ASP A 1 87 ? 16.25 6.898 -17.328 1 68.94 87 ASP A C 1
ATOM 717 O O . ASP A 1 87 ? 16.891 5.965 -16.844 1 68.94 87 ASP A O 1
ATOM 721 N N . THR A 1 88 ? 15.055 6.766 -17.281 1 59.12 88 THR A N 1
ATOM 722 C CA . THR A 1 88 ? 14.445 5.438 -17.234 1 59.12 88 THR A CA 1
ATOM 723 C C . THR A 1 88 ? 14.555 4.746 -18.578 1 59.12 88 THR A C 1
ATOM 725 O O . THR A 1 88 ? 14.227 5.34 -19.609 1 59.12 88 THR A O 1
ATOM 728 N N . GLU A 1 89 ? 15.484 3.902 -18.656 1 55.84 89 GLU A N 1
ATOM 729 C CA . GLU A 1 89 ? 15.383 3.043 -19.828 1 55.84 89 GLU A CA 1
ATOM 730 C C . GLU A 1 89 ? 14.219 2.057 -19.688 1 55.84 89 GLU A C 1
ATOM 732 O O . GLU A 1 89 ? 14.336 1.055 -18.984 1 55.84 89 GLU A O 1
ATOM 737 N N . VAL A 1 90 ? 13.055 2.326 -20.047 1 54.09 90 VAL A N 1
ATOM 738 C CA . VAL A 1 90 ? 11.75 1.68 -19.938 1 54.09 90 VAL A CA 1
ATOM 739 C C . VAL A 1 90 ? 11.852 0.225 -20.391 1 54.09 90 VAL A C 1
ATOM 741 O O . VAL A 1 90 ? 11.273 -0.668 -19.766 1 54.09 90 VAL A O 1
ATOM 744 N N . SER A 1 91 ? 12.594 -0.062 -21.375 1 53.47 91 SER A N 1
ATOM 745 C CA . SER A 1 91 ? 12.5 -1.342 -22.062 1 53.47 91 SER A CA 1
ATOM 746 C C . SER A 1 91 ? 12.992 -2.486 -21.188 1 53.47 91 SER A C 1
ATOM 748 O O . SER A 1 91 ? 12.5 -3.611 -21.281 1 53.47 91 SER A O 1
ATOM 750 N N . ALA A 1 92 ? 13.891 -2.338 -20.391 1 59.38 92 ALA A N 1
ATOM 751 C CA . ALA A 1 92 ? 14.531 -3.467 -19.719 1 59.38 92 ALA A CA 1
ATOM 752 C C . ALA A 1 92 ? 14.133 -3.525 -18.25 1 59.38 92 ALA A C 1
ATOM 754 O O . ALA A 1 92 ? 14.664 -4.34 -17.5 1 59.38 92 ALA A O 1
ATOM 755 N N . ASP A 1 93 ? 12.977 -2.949 -17.859 1 74.31 93 ASP A N 1
ATOM 756 C CA . ASP A 1 93 ? 12.578 -2.861 -16.453 1 74.31 93 ASP A CA 1
ATOM 757 C C . ASP A 1 93 ? 13.734 -2.377 -15.578 1 74.31 93 ASP A C 1
ATOM 759 O O . ASP A 1 93 ? 13.953 -2.896 -14.484 1 74.31 93 ASP A O 1
ATOM 763 N N . ILE A 1 94 ? 14.633 -1.717 -16.234 1 82.81 94 ILE A N 1
ATOM 764 C CA . ILE A 1 94 ? 15.766 -1.09 -15.555 1 82.81 94 ILE A CA 1
ATOM 765 C C . ILE A 1 94 ? 15.539 0.417 -15.453 1 82.81 94 ILE A C 1
ATOM 767 O O . ILE A 1 94 ? 15.047 1.04 -16.406 1 82.81 94 ILE A O 1
ATOM 771 N N . CYS A 1 95 ? 15.789 0.942 -14.273 1 86.31 95 CYS A N 1
ATOM 772 C CA . CYS A 1 95 ? 15.688 2.379 -14.047 1 86.31 95 CYS A CA 1
ATOM 773 C C . CYS A 1 95 ? 17.047 2.965 -13.656 1 86.31 95 CYS A C 1
ATOM 775 O O . CYS A 1 95 ? 17.641 2.537 -12.664 1 86.31 95 CYS A O 1
ATOM 777 N N . CYS A 1 96 ? 17.484 3.877 -14.562 1 90.44 96 CYS A N 1
ATOM 778 C CA . CYS A 1 96 ? 18.734 4.562 -14.266 1 90.44 96 CYS A CA 1
ATOM 779 C C . CYS A 1 96 ? 18.469 5.953 -13.711 1 90.44 96 CYS A C 1
ATOM 781 O O . CYS A 1 96 ? 17.672 6.711 -14.258 1 90.44 96 CYS A O 1
ATOM 783 N N . VAL A 1 97 ? 19.141 6.273 -12.633 1 91.62 97 VAL A N 1
ATOM 784 C CA . VAL A 1 97 ? 19 7.586 -12.008 1 91.62 97 VAL A CA 1
ATOM 785 C C . VAL A 1 97 ? 20.375 8.227 -11.836 1 91.62 97 VAL A C 1
ATOM 787 O O . VAL A 1 97 ? 21.281 7.625 -11.234 1 91.62 97 VAL A O 1
ATOM 790 N N . ASN A 1 98 ? 20.469 9.43 -12.336 1 92.31 98 ASN A N 1
ATOM 791 C CA . ASN A 1 98 ? 21.719 10.172 -12.234 1 92.31 98 ASN A CA 1
ATOM 792 C C . ASN A 1 98 ? 21.609 11.305 -11.211 1 92.31 98 ASN A C 1
ATOM 794 O O . ASN A 1 98 ? 20.609 12.023 -11.172 1 92.31 98 ASN A O 1
ATOM 798 N N . PHE A 1 99 ? 22.625 11.359 -10.359 1 93.06 99 PHE A N 1
ATOM 799 C CA . PHE A 1 99 ? 22.781 12.469 -9.422 1 93.06 99 PHE A CA 1
ATOM 800 C C . PHE A 1 99 ? 24 13.305 -9.773 1 93.06 99 PHE A C 1
ATOM 802 O O . PHE A 1 99 ? 25.094 12.758 -9.977 1 93.06 99 PHE A O 1
ATOM 809 N N . GLN A 1 100 ? 23.797 14.586 -9.828 1 93.25 100 GLN A N 1
ATOM 810 C CA . GLN A 1 100 ? 24.906 15.516 -10.062 1 93.25 100 GLN A CA 1
ATOM 811 C C . GLN A 1 100 ? 25.062 16.484 -8.891 1 93.25 100 GLN A C 1
ATOM 813 O O . GLN A 1 100 ? 24.203 17.344 -8.672 1 93.25 100 GLN A O 1
ATOM 818 N N . HIS A 1 101 ? 26.156 16.266 -8.195 1 92.75 101 HIS A N 1
ATOM 819 C CA . HIS A 1 101 ? 26.438 17.094 -7.031 1 92.75 101 HIS A CA 1
ATOM 820 C C . HIS A 1 101 ? 27.562 18.094 -7.32 1 92.75 101 HIS A C 1
ATOM 822 O O . HIS A 1 101 ? 28.688 17.688 -7.586 1 92.75 101 HIS A O 1
ATOM 828 N N . THR A 1 102 ? 27.156 19.359 -7.211 1 90.5 102 THR A N 1
ATOM 829 C CA . THR A 1 102 ? 28.141 20.406 -7.473 1 90.5 102 T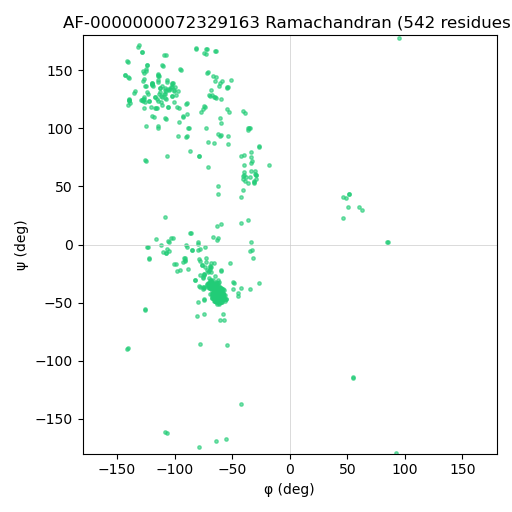HR A CA 1
ATOM 830 C C . THR A 1 102 ? 28.828 20.844 -6.176 1 90.5 102 THR A C 1
ATOM 832 O O . THR A 1 102 ? 28.156 21.281 -5.238 1 90.5 102 THR A O 1
ATOM 835 N N . LEU A 1 103 ? 30.047 20.531 -6.02 1 84.56 103 LEU A N 1
ATOM 836 C CA . LEU A 1 103 ? 30.891 20.969 -4.914 1 84.56 103 LEU A CA 1
ATOM 837 C C . LEU A 1 103 ? 31.906 22 -5.379 1 84.56 103 LEU A C 1
ATOM 839 O O . LEU A 1 103 ? 32.906 21.656 -6.031 1 84.56 103 LEU A O 1
ATOM 843 N N . GLU A 1 104 ? 31.719 23.25 -4.988 1 83.56 104 GLU A N 1
ATOM 844 C CA . GLU A 1 104 ? 32.562 24.344 -5.457 1 83.56 104 GLU A CA 1
ATOM 845 C C . GLU A 1 104 ? 32.594 24.391 -6.984 1 83.56 104 GLU A C 1
ATOM 847 O O . GLU A 1 104 ? 31.547 24.531 -7.629 1 83.56 104 GLU A O 1
ATOM 852 N N . GLU A 1 105 ? 33.781 24.141 -7.598 1 85.94 105 GLU A N 1
ATOM 853 C CA . GLU A 1 105 ? 33.906 24.25 -9.047 1 85.94 105 GLU A CA 1
ATOM 854 C C . GLU A 1 105 ? 33.875 22.875 -9.711 1 85.94 105 GLU A C 1
ATOM 856 O O . GLU A 1 105 ? 34.031 22.766 -10.93 1 85.94 105 GLU A O 1
ATOM 861 N N . SER A 1 106 ? 33.625 21.906 -8.883 1 90.12 106 SER A N 1
ATOM 862 C CA . SER A 1 106 ? 33.656 20.547 -9.422 1 90.12 106 SER A CA 1
ATOM 863 C C . SER A 1 106 ? 32.25 19.906 -9.359 1 90.12 106 SER A C 1
ATOM 865 O O . SER A 1 106 ? 31.453 20.25 -8.5 1 90.12 106 SER A O 1
ATOM 867 N N . VAL A 1 107 ? 32.031 19.109 -10.375 1 93.56 107 VAL A N 1
ATOM 868 C CA . VAL A 1 107 ? 30.766 18.359 -10.406 1 93.56 107 VAL A CA 1
ATOM 869 C C . VAL A 1 107 ? 31.062 16.859 -10.227 1 93.56 107 VAL A C 1
ATOM 871 O O . VAL A 1 107 ? 31.859 16.297 -10.961 1 93.56 107 VAL A O 1
ATOM 874 N N . ILE A 1 108 ? 30.469 16.266 -9.203 1 94.94 108 ILE A N 1
ATOM 875 C CA . ILE A 1 108 ? 30.594 14.828 -8.953 1 94.94 108 ILE A CA 1
ATOM 876 C C . ILE A 1 108 ? 29.312 14.117 -9.414 1 94.94 108 ILE A C 1
ATOM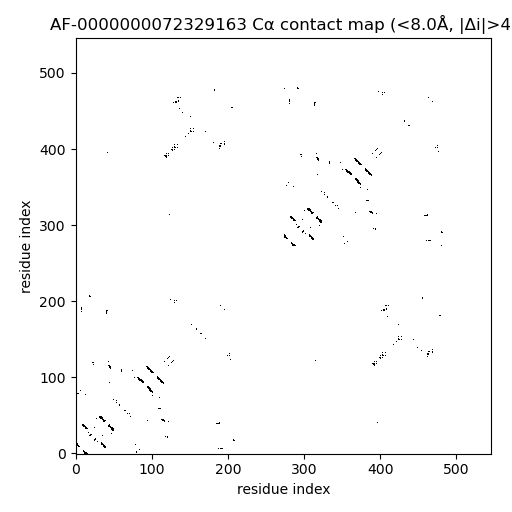 878 O O . ILE A 1 108 ? 28.203 14.57 -9.125 1 94.94 108 ILE A O 1
ATOM 882 N N . ILE A 1 109 ? 29.547 12.992 -10.109 1 94.44 109 ILE A N 1
ATOM 883 C CA . ILE A 1 109 ? 28.422 12.281 -10.688 1 94.44 109 ILE A CA 1
ATOM 884 C C . ILE A 1 109 ? 28.25 10.922 -9.992 1 94.44 109 ILE A C 1
ATOM 886 O O . ILE A 1 109 ? 29.234 10.227 -9.734 1 94.44 109 ILE A O 1
ATOM 890 N N . TRP A 1 110 ? 27.031 10.586 -9.656 1 95.62 110 TRP A N 1
ATOM 891 C CA . TRP A 1 110 ? 26.641 9.25 -9.211 1 95.62 110 TRP A CA 1
ATOM 892 C C . TRP A 1 110 ? 25.469 8.719 -10.023 1 95.62 110 TRP A C 1
ATOM 894 O O . TRP A 1 110 ? 24.547 9.469 -10.352 1 95.62 110 TRP A O 1
ATOM 904 N N . ARG A 1 111 ? 25.594 7.402 -10.297 1 94.56 111 ARG A N 1
ATOM 905 C CA . ARG A 1 111 ? 24.547 6.805 -11.125 1 94.56 111 ARG A CA 1
ATOM 906 C C . ARG A 1 111 ? 24.078 5.484 -10.539 1 94.56 111 ARG A C 1
ATOM 908 O O . ARG A 1 111 ? 24.875 4.633 -10.164 1 94.56 111 ARG A O 1
ATOM 915 N N . ASN A 1 112 ? 22.75 5.363 -10.469 1 94.5 112 ASN A N 1
ATOM 916 C CA . ASN A 1 112 ? 22.141 4.105 -10.055 1 94.5 112 ASN A CA 1
ATOM 917 C C . ASN A 1 112 ? 21.594 3.322 -11.25 1 94.5 112 ASN A C 1
ATOM 919 O O . ASN A 1 112 ? 21.031 3.908 -12.172 1 94.5 112 ASN A O 1
ATOM 923 N N . HIS A 1 113 ? 21.828 2.047 -11.211 1 93.12 113 HIS A N 1
ATOM 924 C CA . HIS A 1 113 ? 21.188 1.078 -12.102 1 93.12 113 HIS A CA 1
ATOM 925 C C . HIS A 1 113 ? 20.281 0.131 -11.328 1 93.12 113 HIS A C 1
ATOM 927 O O . HIS A 1 113 ? 20.766 -0.817 -10.695 1 93.12 113 HIS A O 1
ATOM 933 N N . THR A 1 114 ? 19.031 0.384 -11.398 1 93 114 THR A N 1
ATOM 934 C CA . THR A 1 114 ? 18.109 -0.319 -10.523 1 93 114 THR A CA 1
ATOM 935 C C . THR A 1 114 ? 17.234 -1.28 -11.328 1 93 114 THR A C 1
ATOM 937 O O . THR A 1 114 ? 17.016 -1.08 -12.523 1 93 114 THR A O 1
ATOM 940 N N . VAL A 1 115 ? 16.766 -2.314 -10.656 1 90.81 115 VAL A N 1
ATOM 941 C CA . VAL A 1 115 ? 15.938 -3.336 -11.281 1 90.81 115 VAL A CA 1
ATOM 942 C C . VAL A 1 115 ? 14.664 -3.535 -10.469 1 90.81 115 VAL A C 1
ATOM 944 O O . VAL A 1 115 ? 14.57 -3.078 -9.328 1 90.81 115 VAL A O 1
ATOM 947 N N . VAL A 1 116 ? 13.703 -4.211 -11.078 1 89.12 116 VAL A N 1
ATOM 948 C CA . VAL A 1 116 ? 12.5 -4.586 -10.352 1 89.12 116 VAL A CA 1
ATOM 949 C C . VAL A 1 116 ? 12.828 -5.664 -9.32 1 89.12 116 VAL A C 1
ATOM 951 O O . VAL A 1 116 ? 13.453 -6.676 -9.648 1 89.12 116 VAL A O 1
ATOM 954 N N . PRO A 1 117 ? 12.414 -5.402 -8.094 1 91.62 117 PRO A N 1
ATOM 955 C CA . PRO A 1 117 ? 12.836 -6.32 -7.035 1 91.62 117 PRO A CA 1
ATOM 956 C C . PRO A 1 117 ? 11.977 -7.578 -6.961 1 91.62 117 PRO A C 1
ATOM 958 O O . PRO A 1 117 ? 10.922 -7.648 -7.602 1 91.62 117 PRO A O 1
ATOM 961 N N . ALA A 1 118 ? 12.539 -8.5 -6.137 1 88.44 118 ALA A N 1
ATOM 962 C CA . ALA A 1 118 ? 11.766 -9.672 -5.754 1 88.44 118 ALA A CA 1
ATOM 963 C C . ALA A 1 118 ? 10.555 -9.273 -4.914 1 88.44 118 ALA A C 1
ATOM 965 O O . ALA A 1 118 ? 10.508 -8.172 -4.359 1 88.44 118 ALA A O 1
ATOM 966 N N . SER A 1 119 ? 9.656 -10.242 -4.762 1 87.38 119 SER A N 1
ATOM 967 C CA . SER A 1 119 ? 8.391 -10 -4.074 1 87.38 119 SER A CA 1
ATOM 968 C C . SER A 1 119 ? 8.625 -9.641 -2.611 1 87.38 119 SER A C 1
ATOM 970 O O . SER A 1 119 ? 7.875 -8.844 -2.041 1 87.38 119 SER A O 1
ATOM 972 N N . SER A 1 120 ? 9.602 -10.234 -2.051 1 88.06 120 SER A N 1
ATOM 973 C CA . SER A 1 120 ? 9.859 -9.977 -0.639 1 88.06 120 SER A CA 1
ATOM 974 C C . SER A 1 120 ? 10.219 -8.508 -0.403 1 88.06 120 SER A C 1
ATOM 976 O O . SER A 1 120 ? 9.773 -7.906 0.575 1 88.06 120 SER A O 1
ATOM 978 N N . VAL A 1 121 ? 11.031 -7.953 -1.25 1 92.94 121 VAL A N 1
ATOM 979 C CA . VAL A 1 121 ? 11.445 -6.559 -1.129 1 92.94 121 VAL A CA 1
ATOM 980 C C . VAL A 1 121 ? 10.234 -5.641 -1.313 1 92.94 121 VAL A C 1
ATOM 982 O O . VAL A 1 121 ? 10.047 -4.691 -0.551 1 92.94 121 VAL A O 1
ATOM 985 N N . LEU A 1 122 ? 9.438 -5.93 -2.283 1 93.81 122 LEU A N 1
ATOM 986 C CA . LEU A 1 122 ? 8.219 -5.164 -2.531 1 93.81 122 LEU A CA 1
ATOM 987 C C . LEU A 1 122 ? 7.281 -5.23 -1.332 1 93.81 122 LEU A C 1
ATOM 989 O O . LEU A 1 122 ? 6.676 -4.227 -0.957 1 93.81 122 LEU A O 1
ATOM 993 N N . HIS A 1 123 ? 7.227 -6.297 -0.739 1 91 123 HIS A N 1
ATOM 994 C CA . HIS A 1 123 ? 6.355 -6.5 0.415 1 91 123 HIS A CA 1
ATOM 995 C C . HIS A 1 123 ? 6.777 -5.617 1.584 1 91 123 HIS A C 1
ATOM 997 O O . HIS A 1 123 ? 5.965 -4.871 2.133 1 91 123 HIS A O 1
ATOM 1003 N N . TYR A 1 124 ? 8.016 -5.641 1.875 1 90.44 124 TYR A N 1
ATOM 1004 C CA . TYR A 1 124 ? 8.469 -4.992 3.098 1 90.44 124 TYR A CA 1
ATOM 1005 C C . TYR A 1 124 ? 8.656 -3.492 2.883 1 90.44 124 TYR A C 1
ATOM 1007 O O . TYR A 1 124 ? 8.453 -2.697 3.803 1 90.44 124 TYR A O 1
ATOM 1015 N N . HIS A 1 125 ? 8.977 -3.125 1.757 1 93.75 125 HIS A N 1
ATOM 1016 C CA . HIS A 1 125 ? 9.375 -1.733 1.583 1 93.75 125 HIS A CA 1
ATOM 1017 C C . HIS A 1 125 ? 8.305 -0.936 0.854 1 93.75 125 HIS A C 1
ATOM 1019 O O . HIS A 1 125 ? 8.391 0.29 0.756 1 93.75 125 HIS A O 1
ATOM 1025 N N . VAL A 1 126 ? 7.316 -1.547 0.385 1 94.75 126 VAL A N 1
ATOM 1026 C CA . VAL A 1 126 ? 6.242 -0.802 -0.262 1 94.75 126 VAL A CA 1
ATOM 1027 C C . VAL A 1 126 ? 4.902 -1.162 0.379 1 94.75 126 VAL A C 1
ATOM 1029 O O . VAL A 1 126 ? 4.207 -0.292 0.905 1 94.75 126 VAL A O 1
ATOM 1032 N N . VAL A 1 127 ? 4.574 -2.432 0.399 1 94 127 VAL A N 1
ATOM 1033 C CA . VAL A 1 127 ? 3.264 -2.879 0.856 1 94 127 VAL A CA 1
ATOM 1034 C C . VAL A 1 127 ? 3.092 -2.551 2.338 1 94 127 VAL A C 1
ATOM 1036 O O . VAL A 1 127 ? 2.08 -1.968 2.738 1 94 127 VAL A O 1
ATOM 1039 N N . LEU A 1 128 ? 4.066 -2.873 3.098 1 92.81 128 LEU A N 1
ATOM 1040 C CA . LEU A 1 128 ? 3.955 -2.668 4.535 1 92.81 128 LEU A CA 1
ATOM 1041 C C . LEU A 1 128 ? 3.869 -1.182 4.871 1 92.81 128 LEU A C 1
ATOM 1043 O O . LEU A 1 128 ? 2.98 -0.759 5.613 1 92.81 128 LEU A O 1
ATOM 1047 N N . PRO A 1 129 ? 4.734 -0.385 4.328 1 93.19 129 PRO A N 1
ATOM 1048 C CA . PRO A 1 129 ? 4.605 1.05 4.598 1 93.19 129 PRO A CA 1
ATOM 1049 C C . PRO A 1 129 ? 3.264 1.617 4.145 1 93.19 129 PRO A C 1
ATOM 1051 O O . PRO A 1 129 ? 2.678 2.453 4.836 1 93.19 129 PRO A O 1
ATOM 1054 N N . LEU A 1 130 ? 2.785 1.183 3.02 1 94.5 130 LEU A N 1
ATOM 1055 C CA . LEU A 1 130 ? 1.488 1.644 2.537 1 94.5 130 LEU A CA 1
ATOM 1056 C C . LEU A 1 130 ? 0.375 1.24 3.498 1 94.5 130 LEU A C 1
ATOM 1058 O O . LEU A 1 130 ? -0.503 2.047 3.811 1 94.5 130 LEU A O 1
ATOM 1062 N N . SER A 1 131 ? 0.422 0.031 3.924 1 92.88 131 SER A N 1
ATOM 1063 C CA . SER A 1 131 ? -0.574 -0.468 4.863 1 92.88 131 SER A CA 1
ATOM 1064 C C . SER A 1 131 ? -0.545 0.32 6.172 1 92.88 131 SER A C 1
ATOM 1066 O O . SER A 1 131 ? -1.595 0.683 6.707 1 92.88 131 SER A O 1
ATOM 1068 N N . PHE A 1 132 ? 0.638 0.562 6.617 1 92.06 132 PHE A N 1
ATOM 1069 C CA . PHE A 1 132 ? 0.804 1.317 7.855 1 92.06 132 PHE A CA 1
ATOM 1070 C C . PHE A 1 132 ? 0.279 2.74 7.695 1 92.06 132 PHE A C 1
ATOM 1072 O O . PHE A 1 132 ? -0.396 3.262 8.586 1 92.06 132 PHE A O 1
ATOM 1079 N N . ALA A 1 133 ? 0.678 3.328 6.602 1 93.12 133 ALA A N 1
ATOM 1080 C CA . ALA A 1 133 ? 0.201 4.684 6.328 1 93.12 133 ALA A CA 1
ATOM 1081 C C . ALA A 1 133 ? -1.324 4.727 6.277 1 93.12 133 ALA A C 1
ATOM 1083 O O . ALA A 1 133 ? -1.942 5.648 6.812 1 93.12 133 ALA A O 1
ATOM 1084 N N . LEU A 1 134 ? -1.918 3.771 5.664 1 93.5 134 LEU A N 1
ATOM 1085 C CA . LEU A 1 134 ? -3.369 3.697 5.535 1 93.5 134 LEU A CA 1
ATOM 1086 C C . LEU A 1 134 ? -4.027 3.555 6.906 1 93.5 134 LEU A C 1
ATOM 1088 O O . LEU A 1 134 ? -4.992 4.258 7.211 1 93.5 134 LEU A O 1
ATOM 1092 N N . GLU A 1 135 ? -3.514 2.676 7.66 1 91.25 135 GLU A N 1
ATOM 1093 C CA . GLU A 1 135 ? -4.039 2.457 9 1 91.25 135 GLU A CA 1
ATOM 1094 C C . GLU A 1 135 ? -3.941 3.723 9.852 1 91.25 135 GLU A C 1
ATOM 1096 O O . GLU A 1 135 ? -4.887 4.082 10.555 1 91.25 135 GLU A O 1
ATOM 1101 N N . SER A 1 136 ? -2.818 4.34 9.766 1 89.75 136 SER A N 1
ATOM 1102 C CA . SER A 1 136 ? -2.592 5.559 10.531 1 89.75 136 SER A CA 1
ATOM 1103 C C . SER A 1 136 ? -3.541 6.668 10.102 1 89.75 136 SER A C 1
ATOM 1105 O O . SER A 1 136 ? -4.094 7.383 10.938 1 89.75 136 SER A O 1
ATOM 1107 N N . LEU A 1 137 ? -3.654 6.773 8.836 1 92.06 137 LEU A N 1
ATOM 1108 C CA . LEU A 1 137 ? -4.527 7.816 8.312 1 92.06 137 LEU A CA 1
ATOM 1109 C C . LEU A 1 137 ? -5.98 7.555 8.695 1 92.06 137 LEU A C 1
ATOM 1111 O O . LEU A 1 137 ? -6.727 8.492 8.977 1 92.06 137 LEU A O 1
ATOM 1115 N N . TYR A 1 138 ? -6.355 6.348 8.672 1 91.5 138 TYR A N 1
ATOM 1116 C CA . TYR A 1 138 ? -7.723 6 9.047 1 91.5 138 TYR A CA 1
ATOM 1117 C C . TYR A 1 138 ? -7.996 6.355 10.5 1 91.5 138 TYR A C 1
ATOM 1119 O O . TYR A 1 138 ? -9.062 6.879 10.828 1 91.5 138 TYR A O 1
ATOM 1127 N N . LYS A 1 139 ? -7.129 6.02 11.289 1 88.44 139 LYS A N 1
ATOM 1128 C CA . LYS A 1 139 ? -7.281 6.344 12.703 1 88.44 139 LYS A CA 1
ATOM 1129 C C . LYS A 1 139 ? -7.41 7.852 12.914 1 88.44 139 LYS A C 1
ATOM 1131 O O . LYS A 1 139 ? -8.227 8.305 13.711 1 88.44 139 LYS A O 1
ATOM 1136 N N . LYS A 1 140 ? -6.609 8.578 12.227 1 87.75 140 LYS A N 1
ATOM 1137 C CA . LYS A 1 140 ? -6.684 10.031 12.297 1 87.75 140 LYS A CA 1
ATOM 1138 C C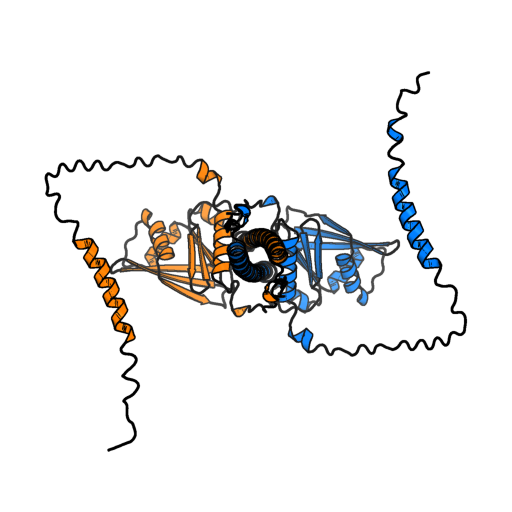 . LYS A 1 140 ? -8.047 10.539 11.828 1 87.75 140 LYS A C 1
ATOM 1140 O O . LYS A 1 140 ? -8.609 11.461 12.422 1 87.75 140 LYS A O 1
ATOM 1145 N N . GLN A 1 141 ? -8.469 9.977 10.797 1 89.56 141 GLN A N 1
ATOM 1146 C CA . GLN A 1 141 ? -9.773 10.359 10.266 1 89.56 141 GLN A CA 1
ATOM 1147 C C . GLN A 1 141 ? -10.875 10.086 11.281 1 89.56 141 GLN A C 1
ATOM 1149 O O . GLN A 1 141 ? -11.805 10.891 11.43 1 89.56 141 GLN A O 1
ATOM 1154 N N . ASP A 1 142 ? -10.766 8.984 11.883 1 87.44 142 ASP A N 1
ATOM 1155 C CA . ASP A 1 142 ? -11.758 8.633 12.891 1 87.44 142 ASP A CA 1
ATOM 1156 C C . ASP A 1 142 ? -11.766 9.641 14.031 1 87.44 142 ASP A C 1
ATOM 1158 O O . ASP A 1 142 ? -12.836 10.031 14.516 1 87.44 142 ASP A O 1
ATOM 1162 N N . LEU A 1 143 ? -10.656 10.039 14.422 1 87.56 143 LEU A N 1
ATOM 1163 C CA . LEU A 1 143 ? -10.547 11.055 15.461 1 87.56 143 LEU A CA 1
ATOM 1164 C C . LEU A 1 143 ? -11.148 12.383 14.992 1 87.56 143 LEU A C 1
ATOM 1166 O O . LEU A 1 143 ? -11.844 13.055 15.758 1 87.56 143 LEU A O 1
ATOM 1170 N N . LEU A 1 144 ? -10.867 12.688 13.82 1 87.81 144 LEU A N 1
ATOM 1171 C CA . LEU A 1 144 ? -11.406 13.922 13.25 1 87.81 144 LEU A CA 1
ATOM 1172 C C . LEU A 1 144 ? -12.93 13.867 13.18 1 87.81 144 LEU A C 1
ATOM 1174 O O . LEU A 1 144 ? -13.602 14.859 13.477 1 87.81 144 LEU A O 1
ATOM 1178 N N . ASN A 1 145 ? -13.375 12.773 12.789 1 87.69 145 ASN A N 1
ATOM 1179 C CA . ASN A 1 145 ? -14.828 12.594 12.742 1 87.69 145 ASN A CA 1
ATOM 1180 C C . ASN A 1 145 ? -15.461 12.789 14.109 1 87.69 145 ASN A C 1
ATOM 1182 O O . ASN A 1 145 ? -16.516 13.414 14.227 1 87.69 145 ASN A O 1
ATOM 1186 N N . ASN A 1 146 ? -14.867 12.258 15.016 1 87.88 146 ASN A N 1
ATOM 1187 C CA . ASN A 1 146 ? -15.367 12.414 16.375 1 87.88 146 ASN A CA 1
ATOM 1188 C C . ASN A 1 146 ? -15.344 13.875 16.812 1 87.88 146 ASN A C 1
ATOM 1190 O O . ASN A 1 146 ? -16.297 14.352 17.438 1 87.88 146 ASN A O 1
ATOM 1194 N N . LYS A 1 147 ? -14.375 14.516 16.516 1 86.12 147 LYS A N 1
ATOM 1195 C CA . LYS A 1 147 ? -14.281 15.93 16.844 1 86.12 147 LYS A CA 1
ATOM 1196 C C . LYS A 1 147 ? -15.359 16.734 16.125 1 86.12 147 LYS A C 1
ATOM 1198 O O . LYS A 1 147 ? -15.953 17.656 16.703 1 86.12 147 LYS A O 1
ATOM 1203 N N . LEU A 1 148 ? -15.477 16.406 14.945 1 87.56 148 LEU A N 1
ATOM 1204 C CA . LEU A 1 148 ? -16.516 17.078 14.164 1 87.56 148 LEU A CA 1
ATOM 1205 C C . LEU A 1 148 ? -17.891 16.859 14.789 1 87.56 148 LEU A C 1
ATOM 1207 O O . LEU A 1 148 ? -18.688 17.797 14.844 1 87.56 148 LEU A O 1
ATOM 1211 N N . LEU A 1 149 ? -18.094 15.68 15.156 1 87.06 149 LEU A N 1
ATOM 1212 C CA . LEU A 1 149 ? -19.375 15.359 15.781 1 87.06 149 LEU A CA 1
ATOM 1213 C C . LEU A 1 149 ? -19.578 16.188 17.047 1 87.06 149 LEU A C 1
ATOM 1215 O O . LEU A 1 149 ? -20.656 16.766 17.25 1 87.06 149 LEU A O 1
ATOM 1219 N N . VAL A 1 150 ? -18.625 16.281 17.844 1 86.56 150 VAL A N 1
ATOM 1220 C CA . VAL A 1 150 ? -18.688 17.031 19.094 1 86.56 150 VAL A CA 1
ATOM 1221 C C . VAL A 1 150 ? -18.906 18.516 18.797 1 86.56 150 VAL A C 1
ATOM 1223 O O . VAL A 1 150 ? -19.75 19.156 19.438 1 86.56 150 VAL A O 1
ATOM 1226 N N . LEU A 1 151 ? -18.219 18.969 17.906 1 86.12 151 LEU A N 1
ATOM 1227 C CA . LEU A 1 151 ? -18.328 20.375 17.547 1 86.12 151 LEU A CA 1
ATOM 1228 C C . LEU A 1 151 ? -19.703 20.688 16.984 1 86.12 151 LEU A C 1
ATOM 1230 O O . LEU A 1 151 ? -20.266 21.766 17.25 1 86.12 151 LEU A O 1
ATOM 1234 N N . ASN A 1 152 ? -20.094 19.828 16.156 1 84.62 152 ASN A N 1
ATOM 1235 C CA . ASN A 1 152 ? -21.438 20 15.609 1 84.62 152 ASN A CA 1
ATOM 1236 C C . ASN A 1 152 ? -22.484 20.047 16.703 1 84.62 152 ASN A C 1
ATOM 1238 O O . ASN A 1 152 ? -23.422 20.844 16.641 1 84.62 152 ASN A O 1
ATOM 1242 N N . GLN A 1 153 ? -22.359 19.219 17.594 1 86.19 153 GLN A N 1
ATOM 1243 C CA . GLN A 1 153 ? -23.281 19.219 18.734 1 86.19 153 GLN A CA 1
ATOM 1244 C C . GLN A 1 153 ? -23.203 20.516 19.516 1 86.19 153 GLN A C 1
ATOM 1246 O O . GLN A 1 153 ? -24.219 21.062 19.938 1 86.19 153 GLN A O 1
ATOM 1251 N N . HIS A 1 154 ? -22.062 20.922 19.703 1 85.5 154 HIS A N 1
ATOM 1252 C CA . HIS A 1 154 ? -21.844 22.172 20.406 1 85.5 154 HIS A CA 1
ATOM 1253 C C . HIS A 1 154 ? -22.469 23.344 19.672 1 85.5 154 HIS A C 1
ATOM 1255 O O . HIS A 1 154 ? -23.141 24.188 20.266 1 85.5 154 HIS A O 1
ATOM 1261 N N . ALA A 1 155 ? -22.203 23.359 18.422 1 83.94 155 ALA A N 1
ATOM 1262 C CA . ALA A 1 155 ? -22.781 24.422 17.594 1 83.94 155 ALA A CA 1
ATOM 1263 C C . ALA A 1 155 ? -24.297 24.406 17.641 1 83.94 155 ALA A C 1
ATOM 1265 O O . ALA A 1 155 ? -24.938 25.453 17.719 1 83.94 155 ALA A O 1
ATOM 1266 N N . ASN A 1 156 ? -24.797 23.25 17.562 1 84.06 156 ASN A N 1
ATOM 1267 C CA . ASN A 1 156 ? -26.25 23.109 17.641 1 84.06 156 ASN A CA 1
ATOM 1268 C C . ASN A 1 156 ? -26.797 23.656 18.953 1 84.06 156 ASN A C 1
ATOM 1270 O O . ASN A 1 156 ? -27.844 24.312 18.969 1 84.06 156 ASN A O 1
ATOM 1274 N N . ARG A 1 157 ? -26.125 23.422 20.016 1 85.69 157 ARG A N 1
ATOM 1275 C CA . ARG A 1 157 ? -26.531 23.922 21.328 1 85.69 157 ARG A CA 1
ATOM 1276 C C . ARG A 1 157 ? -26.484 25.453 21.359 1 85.69 157 ARG A C 1
ATOM 1278 O O . ARG A 1 157 ? -27.359 26.078 21.938 1 85.69 157 ARG A O 1
ATOM 1285 N N . LEU A 1 158 ? -25.531 26.016 20.766 1 83.62 158 LEU A N 1
ATOM 1286 C CA . LEU A 1 158 ? -25.406 27.469 20.719 1 83.62 158 LEU A CA 1
ATOM 1287 C C . LEU A 1 158 ? -26.516 28.094 19.891 1 83.62 158 LEU A C 1
ATOM 1289 O O . LEU A 1 158 ? -27.078 29.125 20.281 1 83.62 158 LEU A O 1
ATOM 1293 N N . HIS A 1 159 ? -26.766 27.469 18.812 1 85.94 159 HIS A N 1
ATOM 1294 C CA . HIS A 1 159 ? -27.859 27.938 17.969 1 85.94 159 HIS A CA 1
ATOM 1295 C C . HIS A 1 159 ? -29.188 27.922 18.734 1 85.94 159 HIS A C 1
ATOM 1297 O O . HIS A 1 159 ? -29.984 28.859 18.641 1 85.94 159 HIS A O 1
ATOM 1303 N N . ALA A 1 160 ? -29.359 26.859 19.438 1 84.88 160 ALA A N 1
ATOM 1304 C CA . ALA A 1 160 ? -30.578 26.75 20.234 1 84.88 160 ALA A CA 1
ATOM 1305 C C . ALA A 1 160 ? -30.672 27.859 21.266 1 84.88 160 ALA A C 1
ATOM 1307 O O . ALA A 1 160 ? -31.75 28.438 21.484 1 84.88 160 ALA A O 1
ATOM 1308 N N . LYS A 1 161 ? -29.656 28.234 21.812 1 85.31 161 LYS A N 1
ATOM 1309 C CA . LYS A 1 161 ? -29.625 29.281 22.828 1 85.31 161 LYS A CA 1
ATOM 1310 C C . LYS A 1 161 ? -29.891 30.656 22.203 1 85.31 161 LYS A C 1
ATOM 1312 O O . LYS A 1 161 ? -30.484 31.516 22.844 1 85.31 161 LYS A O 1
ATOM 1317 N N . LEU A 1 162 ? -29.453 30.828 21 1 85.94 162 LEU A N 1
ATOM 1318 C CA . LEU A 1 162 ? -29.578 32.125 20.312 1 85.94 162 LEU A CA 1
ATOM 1319 C C . LEU A 1 162 ? -30.891 32.188 19.531 1 85.94 162 LEU A C 1
ATOM 1321 O O . LEU A 1 162 ? -31.234 33.25 19.031 1 85.94 162 LEU A O 1
ATOM 1325 N N . MET A 1 163 ? -31.531 31.047 19.375 1 82.75 163 MET A N 1
ATOM 1326 C CA . MET A 1 163 ? -32.781 30.953 18.641 1 82.75 163 MET A CA 1
ATOM 1327 C C . MET A 1 163 ? -32.594 31.344 17.172 1 82.75 163 MET A C 1
ATOM 1329 O O . MET A 1 163 ? -33.375 32.094 16.609 1 82.75 163 MET A O 1
ATOM 1333 N N . ILE A 1 164 ? -31.422 31.094 16.703 1 77.44 164 ILE A N 1
ATOM 1334 C CA . ILE A 1 164 ? -31.125 31.359 15.297 1 77.44 164 ILE A CA 1
ATOM 1335 C C . ILE A 1 164 ? -31.141 30.047 14.516 1 77.44 164 ILE A C 1
ATOM 1337 O O . ILE A 1 164 ? -30.672 29.016 15.016 1 77.44 164 ILE A O 1
ATOM 1341 N N . PRO A 1 165 ? -31.719 30.047 13.281 1 72.12 165 PRO A N 1
ATOM 1342 C CA . PRO A 1 165 ? -31.734 28.828 12.469 1 72.12 165 PRO A CA 1
ATOM 1343 C C . PRO A 1 165 ? -30.344 28.375 12.055 1 72.12 165 PRO A C 1
ATOM 1345 O O . PRO A 1 165 ? -29.453 29.203 11.852 1 72.12 165 PRO A O 1
ATOM 1348 N N . MET A 1 166 ? -30.141 27.094 12.078 1 67.69 166 MET A N 1
ATOM 1349 C CA . MET A 1 166 ? -28.891 26.516 11.617 1 67.69 166 MET A CA 1
ATOM 1350 C C . MET A 1 166 ? -28.688 26.766 10.125 1 67.69 166 MET A C 1
ATOM 1352 O O . MET A 1 166 ? -29.625 26.625 9.336 1 67.69 166 MET A O 1
ATOM 1356 N N . GLY A 1 167 ? -27.641 27.297 9.695 1 57.91 167 GLY A N 1
ATOM 1357 C CA . GLY A 1 167 ? -27.406 27.469 8.273 1 57.91 167 GLY A CA 1
ATOM 1358 C C . GLY A 1 167 ? -27.234 26.156 7.527 1 57.91 167 GLY A C 1
ATOM 1359 O O . GLY A 1 167 ? -26.844 25.156 8.117 1 57.91 167 GLY A O 1
ATOM 1360 N N . SER A 1 168 ? -27.703 26 6.211 1 56.12 168 SER A N 1
ATOM 1361 C CA . SER A 1 168 ? -27.672 24.844 5.328 1 56.12 168 SER A CA 1
ATOM 1362 C C . SER A 1 168 ? -26.266 24.234 5.277 1 56.12 168 SER A C 1
ATOM 1364 O O . SER A 1 168 ? -26.125 23.016 5.156 1 56.12 168 SER A O 1
ATOM 1366 N N . ASP A 1 169 ? -25.359 25.062 5.402 1 50.69 169 ASP A N 1
ATOM 1367 C CA . ASP A 1 169 ? -23.984 24.656 5.16 1 50.69 169 ASP A CA 1
ATOM 1368 C C . ASP A 1 169 ? -23.422 23.844 6.328 1 50.69 169 ASP A C 1
ATOM 1370 O O . ASP A 1 169 ? -22.359 23.234 6.215 1 50.69 169 ASP A O 1
ATOM 1374 N N . MET A 1 170 ? -24.078 23.938 7.449 1 55.16 170 MET A N 1
ATOM 1375 C CA . MET A 1 170 ? -23.562 23.281 8.648 1 55.16 170 MET A CA 1
ATOM 1376 C C . MET A 1 170 ? -24.125 21.859 8.766 1 55.16 170 MET A C 1
ATOM 1378 O O . MET A 1 170 ? -23.75 21.125 9.68 1 55.16 170 MET A O 1
ATOM 1382 N N . LYS A 1 171 ? -25.109 21.734 7.957 1 52.06 171 LYS A N 1
ATOM 1383 C CA . LYS A 1 171 ? -25.672 20.391 8 1 52.06 171 LYS A CA 1
ATOM 1384 C C . LYS A 1 171 ? -24.625 19.344 7.609 1 52.06 171 LYS A C 1
ATOM 1386 O O . LYS A 1 171 ? -23.672 19.656 6.887 1 52.06 171 LYS A O 1
ATOM 1391 N N . LYS A 1 172 ? -24.688 18.375 8.305 1 51.38 172 LYS A N 1
ATOM 1392 C CA . LYS A 1 172 ? -23.891 17.141 8.211 1 51.38 172 LYS A CA 1
ATOM 1393 C C . LYS A 1 172 ? -23.672 16.75 6.754 1 51.38 172 LYS A C 1
ATOM 1395 O O . LYS A 1 172 ? -24.531 16.125 6.137 1 51.38 172 LYS A O 1
ATOM 1400 N N . GLU A 1 173 ? -23.125 17.625 5.895 1 49.69 173 GLU A N 1
ATOM 1401 C CA . GLU A 1 173 ? -22.891 16.984 4.605 1 49.69 173 GLU A CA 1
ATOM 1402 C C . GLU A 1 173 ? -21.953 15.789 4.746 1 49.69 173 GLU A C 1
ATOM 1404 O O . GLU A 1 173 ? -20.891 15.891 5.371 1 49.69 173 GLU A O 1
ATOM 1409 N N . ASP A 1 174 ? -22.578 14.617 4.68 1 52.03 174 ASP A N 1
ATOM 1410 C CA . ASP A 1 174 ? -21.906 13.328 4.652 1 52.03 174 ASP A CA 1
ATOM 1411 C C . ASP A 1 174 ? -20.641 13.383 3.785 1 52.03 174 ASP A C 1
ATOM 1413 O O . ASP A 1 174 ? -20.719 13.711 2.598 1 52.03 174 ASP A O 1
ATOM 1417 N N . VAL A 1 175 ? -19.625 13.914 4.25 1 52.44 175 VAL A N 1
ATOM 1418 C CA . VAL A 1 175 ? -18.359 13.836 3.539 1 52.44 175 VAL A CA 1
ATOM 1419 C C . VAL A 1 175 ? -18.266 12.508 2.789 1 52.44 175 VAL A C 1
ATOM 1421 O O . VAL A 1 175 ? -17.25 12.211 2.158 1 52.44 175 VAL A O 1
ATOM 1424 N N . ASP A 1 176 ? -19.25 11.609 2.957 1 50.88 176 ASP A N 1
ATOM 1425 C CA . ASP A 1 176 ? -19.156 10.328 2.254 1 50.88 176 ASP A CA 1
ATOM 1426 C C . ASP A 1 176 ? -19.094 10.539 0.742 1 50.88 176 ASP A C 1
ATOM 1428 O O . ASP A 1 176 ? -19.938 10.047 0.006 1 50.88 176 ASP A O 1
ATOM 1432 N N . GLN A 1 177 ? -18.766 11.781 0.341 1 47.06 177 GLN A N 1
ATOM 1433 C CA . GLN A 1 177 ? -18.719 11.867 -1.115 1 47.06 177 GLN A CA 1
ATOM 1434 C C . GLN A 1 177 ? -17.812 10.789 -1.703 1 47.06 177 GLN A C 1
ATOM 1436 O O . GLN A 1 177 ? -16.719 10.531 -1.188 1 47.06 177 GLN A O 1
ATOM 1441 N N . ASP A 1 178 ? -18.469 9.906 -2.432 1 48.22 178 ASP A N 1
ATOM 1442 C CA . ASP A 1 178 ? -17.891 8.914 -3.334 1 48.22 178 ASP A CA 1
ATOM 1443 C C . ASP A 1 178 ? -16.656 9.461 -4.047 1 48.22 178 ASP A C 1
ATOM 1445 O O . ASP A 1 178 ? -16.781 10.188 -5.039 1 48.22 178 ASP A O 1
ATOM 1449 N N . CYS A 1 179 ? -15.742 9.961 -3.361 1 50.31 179 CYS A N 1
ATOM 1450 C CA . CYS A 1 179 ? -14.547 10.359 -4.105 1 50.31 179 CYS A CA 1
ATOM 1451 C C . CYS A 1 179 ? -14.211 9.328 -5.18 1 50.31 179 CYS A C 1
ATOM 1453 O O . CYS A 1 179 ? -13.492 8.359 -4.918 1 50.31 179 CYS A O 1
ATOM 1455 N N . ASP A 1 180 ? -15.18 9.18 -6.055 1 53.38 180 ASP A N 1
ATOM 1456 C CA . ASP A 1 180 ? -14.984 8.328 -7.223 1 53.38 180 ASP A CA 1
ATOM 1457 C C . ASP A 1 180 ? -13.859 8.867 -8.109 1 53.38 180 ASP A C 1
ATOM 1459 O O . ASP A 1 180 ? -14.117 9.492 -9.141 1 53.38 180 ASP A O 1
ATOM 1463 N N . CYS A 1 181 ? -12.773 9.133 -7.469 1 51.91 181 CYS A N 1
ATOM 1464 C CA . CYS A 1 181 ? -11.758 9.547 -8.422 1 51.91 181 CYS A CA 1
ATOM 1465 C C . CYS A 1 181 ? -11.172 8.344 -9.156 1 51.91 181 CYS A C 1
ATOM 1467 O O . CYS A 1 181 ? -10.727 7.387 -8.523 1 51.91 181 CYS A O 1
ATOM 1469 N N . PRO A 1 182 ? -11.477 8.383 -10.445 1 58.81 182 PRO A N 1
ATOM 1470 C CA . PRO A 1 182 ? -10.82 7.336 -11.227 1 58.81 182 PRO A CA 1
ATOM 1471 C C . PRO A 1 182 ? -9.305 7.336 -11.055 1 58.81 182 PRO A C 1
ATOM 1473 O O . PRO A 1 182 ? -8.703 8.398 -10.844 1 58.81 182 PRO A O 1
ATOM 1476 N N . HIS A 1 183 ? -8.828 6.215 -10.898 1 58 183 HIS A N 1
ATOM 1477 C CA . HIS A 1 183 ? -7.379 6.125 -10.82 1 58 183 HIS A CA 1
ATOM 1478 C C . HIS A 1 183 ? -6.738 6.297 -12.195 1 58 183 HIS A C 1
ATOM 1480 O O . HIS A 1 183 ? -7.219 5.73 -13.18 1 58 183 HIS A O 1
ATOM 1486 N N . ASP A 1 184 ? -5.945 7.312 -12.25 1 59.66 184 ASP A N 1
ATOM 1487 C CA . ASP A 1 184 ? -5.105 7.469 -13.43 1 59.66 184 ASP A CA 1
ATOM 1488 C C . ASP A 1 184 ? -3.777 6.734 -13.266 1 59.66 184 ASP A C 1
ATOM 1490 O O . ASP A 1 184 ? -2.867 7.23 -12.594 1 59.66 184 ASP A O 1
ATOM 1494 N N . PHE A 1 185 ? -3.812 5.598 -13.891 1 59.16 185 PHE A N 1
ATOM 1495 C CA . PHE A 1 185 ? -2.627 4.754 -13.789 1 59.16 185 PHE A CA 1
ATOM 1496 C C . PHE A 1 185 ? -1.402 5.473 -14.344 1 59.16 185 PHE A C 1
ATOM 1498 O O . PHE A 1 185 ? -0.268 5.129 -14.008 1 59.16 185 PHE A O 1
ATOM 1505 N N . SER A 1 186 ? -1.661 6.426 -15.164 1 56.91 186 SER A N 1
ATOM 1506 C CA . SER A 1 186 ? -0.558 7.148 -15.789 1 56.91 186 SER A CA 1
ATOM 1507 C C . SER A 1 186 ? 0.109 8.102 -14.805 1 56.91 186 SER A C 1
ATOM 1509 O O . SER A 1 186 ? 1.266 8.484 -14.992 1 56.91 186 SER A O 1
ATOM 1511 N N . ALA A 1 187 ? -0.686 8.531 -13.797 1 59.12 187 ALA A N 1
ATOM 1512 C CA . ALA A 1 187 ? -0.178 9.539 -12.875 1 59.12 187 ALA A CA 1
ATOM 1513 C C . ALA A 1 187 ? 0.738 8.922 -11.828 1 59.12 187 ALA A C 1
ATOM 1515 O O . ALA A 1 187 ? 1.389 9.633 -11.062 1 59.12 187 ALA A O 1
ATOM 1516 N N . GLY A 1 188 ? 0.977 7.73 -11.883 1 68.88 188 GLY A N 1
ATOM 1517 C CA . GLY A 1 188 ? 1.835 7.094 -10.891 1 68.88 188 GLY A CA 1
ATOM 1518 C C . GLY A 1 188 ? 1.069 6.535 -9.711 1 68.88 188 GLY A C 1
ATOM 1519 O O . GLY A 1 188 ? -0.163 6.551 -9.695 1 68.88 188 GLY A O 1
ATOM 1520 N N . LEU A 1 189 ? 1.811 5.984 -8.812 1 83.12 189 LEU A N 1
ATOM 1521 C CA . LEU A 1 189 ? 1.226 5.332 -7.648 1 83.12 189 LEU A CA 1
ATOM 1522 C C . LEU A 1 189 ? 0.587 6.355 -6.719 1 83.12 189 LEU A C 1
ATOM 1524 O O . LEU A 1 189 ? -0.469 6.098 -6.133 1 83.12 189 LEU A O 1
ATOM 1528 N N . PHE A 1 190 ? 1.32 7.477 -6.684 1 86.62 190 PHE A N 1
ATOM 1529 C CA . PHE A 1 190 ? 0.812 8.555 -5.852 1 86.62 190 PHE A CA 1
ATOM 1530 C C . PHE A 1 190 ? 0.546 9.805 -6.684 1 86.62 190 PHE A C 1
ATOM 1532 O O . PHE A 1 190 ? 1.353 10.164 -7.543 1 86.62 190 PHE A O 1
ATOM 1539 N N . SER A 1 191 ? -0.532 10.477 -6.461 1 81.56 191 SER A N 1
ATOM 1540 C CA . SER A 1 191 ? -0.883 11.68 -7.211 1 81.56 191 SER A CA 1
ATOM 1541 C C . SER A 1 191 ? -0.552 12.938 -6.418 1 81.56 191 SER A C 1
ATOM 1543 O O . SER A 1 191 ? -0.46 14.031 -6.984 1 81.56 191 SER A O 1
ATOM 1545 N N . SER A 1 192 ? -0.348 12.742 -5.113 1 86.38 192 SER A N 1
ATOM 1546 C CA . SER A 1 192 ? -0.131 13.922 -4.289 1 86.38 192 SER A CA 1
ATOM 1547 C C . SER A 1 192 ? 1.153 13.805 -3.477 1 86.38 192 SER A C 1
ATOM 1549 O O . SER A 1 192 ? 1.514 12.711 -3.029 1 86.38 192 SER A O 1
ATOM 1551 N N . LEU A 1 193 ? 1.741 14.969 -3.279 1 90.25 193 LEU A N 1
ATOM 1552 C CA . LEU A 1 193 ? 2.943 15.047 -2.455 1 90.25 193 LEU A CA 1
ATOM 1553 C C . LEU A 1 193 ? 2.641 14.648 -1.015 1 90.25 193 LEU A C 1
ATOM 1555 O O . LEU A 1 193 ? 3.473 14.023 -0.354 1 90.25 193 LEU A O 1
ATOM 1559 N N . ALA A 1 194 ? 1.49 14.938 -0.599 1 90 194 ALA A N 1
ATOM 1560 C CA . ALA A 1 194 ? 1.106 14.633 0.777 1 90 194 ALA A CA 1
ATOM 1561 C C . ALA A 1 194 ? 1.085 13.125 1.021 1 90 194 ALA A C 1
ATOM 1563 O O . ALA A 1 194 ? 1.611 12.648 2.027 1 90 194 ALA A O 1
ATOM 1564 N N . THR A 1 195 ? 0.537 12.414 0.137 1 92.62 195 THR A N 1
ATOM 1565 C CA . THR A 1 195 ? 0.474 10.969 0.297 1 92.62 195 THR A CA 1
ATOM 1566 C C . THR A 1 195 ? 1.862 10.352 0.168 1 92.62 195 THR A C 1
ATOM 1568 O O . THR A 1 195 ? 2.176 9.367 0.844 1 92.62 195 THR A O 1
ATOM 1571 N N . GLN A 1 196 ? 2.695 10.906 -0.702 1 94.12 196 GLN A N 1
ATOM 1572 C CA . GLN A 1 196 ? 4.082 10.461 -0.785 1 94.12 196 GLN A CA 1
ATOM 1573 C C . GLN A 1 196 ? 4.793 10.625 0.556 1 94.12 196 GLN A C 1
ATOM 1575 O O . GLN A 1 196 ? 5.512 9.727 0.998 1 94.12 196 GLN A O 1
ATOM 1580 N N . ASN A 1 197 ? 4.535 11.75 1.169 1 94.25 197 ASN A N 1
ATOM 1581 C CA . ASN A 1 197 ? 5.141 12.008 2.473 1 94.25 197 ASN A CA 1
ATOM 1582 C C . ASN A 1 197 ? 4.633 11.023 3.525 1 94.25 197 ASN A C 1
ATOM 1584 O O . ASN A 1 197 ? 5.402 10.57 4.375 1 94.25 197 ASN A O 1
ATOM 1588 N N . LEU A 1 198 ? 3.381 10.742 3.447 1 93.88 198 LEU A N 1
ATOM 1589 C CA . LEU A 1 198 ? 2.822 9.773 4.383 1 93.88 198 LEU A CA 1
ATOM 1590 C C . LEU A 1 198 ? 3.508 8.414 4.234 1 93.88 198 LEU A C 1
ATOM 1592 O O . LEU A 1 198 ? 3.803 7.754 5.23 1 93.88 198 LEU A O 1
ATOM 1596 N N . PHE A 1 199 ? 3.697 8.039 3.059 1 95.06 199 PHE A N 1
ATOM 1597 C CA . PHE A 1 199 ? 4.395 6.789 2.768 1 95.06 199 PHE A CA 1
ATOM 1598 C C . PHE A 1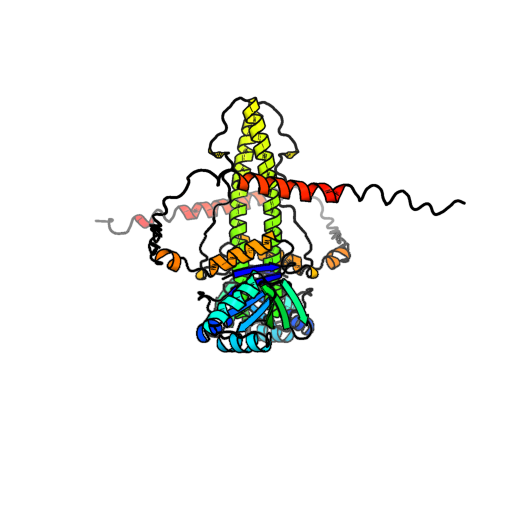 199 ? 5.805 6.812 3.35 1 95.06 199 PHE A C 1
ATOM 1600 O O . PHE A 1 199 ? 6.238 5.844 3.979 1 95.06 199 PHE A O 1
ATOM 1607 N N . CYS A 1 200 ? 6.512 7.875 3.074 1 94.25 200 CYS A N 1
ATOM 1608 C CA . CYS A 1 200 ? 7.891 7.992 3.537 1 94.25 200 CYS A CA 1
ATOM 1609 C C . CYS A 1 200 ? 7.957 7.977 5.059 1 94.25 200 CYS A C 1
ATOM 1611 O O . CYS A 1 200 ? 8.828 7.32 5.641 1 94.25 200 CYS A O 1
ATOM 1613 N N . GLU A 1 201 ? 7.07 8.68 5.641 1 91.69 201 GLU A N 1
ATOM 1614 C CA . GLU A 1 201 ? 7.02 8.711 7.098 1 91.69 201 GLU A CA 1
ATOM 1615 C C . GLU A 1 201 ? 6.715 7.324 7.664 1 91.69 201 GLU A C 1
ATOM 1617 O O . GLU A 1 201 ? 7.305 6.914 8.664 1 91.69 201 GLU A O 1
ATOM 1622 N N . ALA A 1 202 ? 5.805 6.688 7.062 1 91.56 202 ALA A N 1
ATOM 1623 C CA . ALA A 1 202 ? 5.488 5.328 7.484 1 91.56 202 ALA A CA 1
ATOM 1624 C C . ALA A 1 202 ? 6.707 4.418 7.359 1 91.56 202 ALA A C 1
ATOM 1626 O O . ALA A 1 202 ? 6.98 3.611 8.25 1 91.56 202 ALA A O 1
ATOM 1627 N N . SER A 1 203 ? 7.391 4.523 6.242 1 91.69 203 SER A N 1
ATOM 1628 C CA . SER A 1 203 ? 8.602 3.736 6.023 1 91.69 203 SER A CA 1
ATOM 1629 C C . SER A 1 203 ? 9.633 4.004 7.109 1 91.69 203 SER A C 1
ATOM 1631 O O . SER A 1 203 ? 10.242 3.068 7.641 1 91.69 203 SER A O 1
ATOM 1633 N N . LYS A 1 204 ? 9.82 5.211 7.402 1 88.81 204 LYS A N 1
ATOM 1634 C CA . LYS A 1 204 ? 10.789 5.594 8.43 1 88.81 204 LYS A CA 1
ATOM 1635 C C . LYS A 1 204 ? 10.406 5.008 9.789 1 88.81 204 LYS A C 1
ATOM 1637 O O . LYS A 1 204 ? 11.266 4.504 10.516 1 88.81 204 LYS A O 1
ATOM 1642 N N . ARG A 1 205 ? 9.25 5.066 10.086 1 86.38 205 ARG A N 1
ATOM 1643 C CA . ARG A 1 205 ? 8.766 4.566 11.367 1 86.38 205 ARG A CA 1
ATOM 1644 C C . ARG A 1 205 ? 8.938 3.055 11.461 1 86.38 205 ARG A C 1
ATOM 1646 O O . ARG A 1 205 ? 9.258 2.525 12.523 1 86.38 205 ARG A O 1
ATOM 1653 N N . LEU A 1 206 ? 8.656 2.393 10.438 1 85.56 206 LEU A N 1
ATOM 1654 C CA . LEU A 1 206 ? 8.719 0.935 10.414 1 85.56 206 LEU A CA 1
ATOM 1655 C C . LEU A 1 206 ? 10.156 0.452 10.594 1 85.56 206 LEU A C 1
ATOM 1657 O O . LEU A 1 206 ? 10.398 -0.587 11.211 1 85.56 206 LEU A O 1
ATOM 1661 N N . PHE A 1 207 ? 11.07 1.147 10.109 1 81.81 207 PHE A N 1
ATOM 1662 C CA . PHE A 1 207 ? 12.43 0.609 10.031 1 81.81 207 PHE A CA 1
ATOM 1663 C C . PHE A 1 207 ? 13.352 1.329 11.008 1 81.81 207 PHE A C 1
ATOM 1665 O O . PHE A 1 207 ? 14.531 0.99 11.117 1 81.81 207 PHE A O 1
ATOM 1672 N N . THR A 1 208 ? 12.906 2.326 11.648 1 71.69 208 THR A N 1
ATOM 1673 C CA . THR A 1 208 ? 13.695 2.973 12.688 1 71.69 208 THR A CA 1
ATOM 1674 C C . THR A 1 208 ? 13.43 2.33 14.047 1 71.69 208 THR A C 1
ATOM 1676 O O . THR A 1 208 ? 12.273 2.094 14.414 1 71.69 208 THR A O 1
ATOM 1679 N N . SER A 1 209 ? 14.219 1.279 14.578 1 53.97 209 SER A N 1
ATOM 1680 C CA . SER A 1 209 ? 14.188 0.565 15.852 1 53.97 209 SER A CA 1
ATOM 1681 C C . SER A 1 209 ? 13.883 1.512 17.016 1 53.97 209 SER A C 1
ATOM 1683 O O . SER A 1 209 ? 14.5 2.574 17.125 1 53.97 209 SER A O 1
ATOM 1685 N N . LYS A 1 210 ? 12.781 1.493 17.766 1 47.81 210 LYS A N 1
ATOM 1686 C CA . LYS A 1 210 ? 12.664 2.154 19.062 1 47.81 210 LYS A CA 1
ATOM 1687 C C . LYS A 1 210 ? 13.898 1.893 19.938 1 47.81 210 LYS A C 1
ATOM 1689 O O . LYS A 1 210 ? 14.234 2.703 20.797 1 47.81 210 LYS A O 1
ATOM 1694 N N . SER A 1 211 ? 14.414 0.643 20.016 1 41.28 211 SER A N 1
ATOM 1695 C CA . SER A 1 211 ? 15.484 0.361 20.969 1 41.28 211 SER A CA 1
ATOM 1696 C C . SER A 1 211 ? 16.688 1.274 20.75 1 41.28 211 SER A C 1
ATOM 1698 O O . SER A 1 211 ? 17.5 1.46 21.656 1 41.28 211 SER A O 1
ATOM 1700 N N . LEU A 1 212 ? 17.047 1.557 19.562 1 39.44 212 LEU A N 1
ATOM 1701 C CA . LEU A 1 212 ? 18.25 2.381 19.453 1 39.44 212 LEU A CA 1
ATOM 1702 C C . LEU A 1 212 ? 17.984 3.799 19.938 1 39.44 212 LEU A C 1
ATOM 1704 O O . LEU A 1 212 ? 18.906 4.574 20.156 1 39.44 212 LEU A O 1
ATOM 1708 N N . ILE A 1 213 ? 16.797 4.297 19.969 1 36.84 213 ILE A N 1
ATOM 1709 C CA . ILE A 1 213 ? 16.609 5.59 20.609 1 36.84 213 ILE A CA 1
ATOM 1710 C C . ILE A 1 213 ? 16.812 5.453 22.125 1 36.84 213 ILE A C 1
ATOM 1712 O O . ILE A 1 213 ? 17.328 6.363 22.766 1 36.84 213 ILE A O 1
ATOM 1716 N N . GLU A 1 214 ? 16.469 4.402 22.688 1 38.09 214 GLU A N 1
ATOM 1717 C CA . GLU A 1 214 ? 16.641 4.402 24.141 1 38.09 214 GLU A CA 1
ATOM 1718 C C . GLU A 1 214 ? 18.109 4.266 24.516 1 38.09 214 GLU A C 1
ATOM 1720 O O . GLU A 1 214 ? 18.547 4.77 25.562 1 38.09 214 GLU A O 1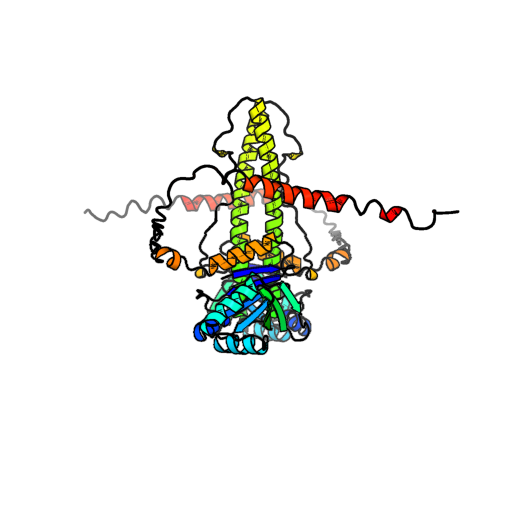
ATOM 1725 N N . ASN A 1 215 ? 18.828 3.268 23.875 1 33.41 215 ASN A N 1
ATOM 1726 C CA . ASN A 1 215 ? 20.156 3.078 24.469 1 33.41 215 ASN A CA 1
ATOM 1727 C C . ASN A 1 215 ? 21.188 3.984 23.812 1 33.41 215 ASN A C 1
ATOM 1729 O O . ASN A 1 215 ? 22.391 3.703 23.875 1 33.41 215 ASN A O 1
ATOM 1733 N N . MET A 1 216 ? 20.781 4.707 22.859 1 31.47 216 MET A N 1
ATOM 1734 C CA . MET A 1 216 ? 21.906 5.578 22.516 1 31.47 216 MET A CA 1
ATOM 1735 C C . MET A 1 216 ? 22.312 6.438 23.703 1 31.47 216 MET A C 1
ATOM 1737 O O . MET A 1 216 ? 21.484 7.117 24.297 1 31.47 216 MET A O 1
ATOM 1741 N N . PRO A 1 217 ? 23.266 5.941 24.406 1 29.88 217 PRO A N 1
ATOM 1742 C CA . PRO A 1 217 ? 23.75 6.91 25.391 1 29.88 217 PRO A CA 1
ATOM 1743 C C . PRO A 1 217 ? 23.75 8.344 24.875 1 29.88 217 PRO A C 1
ATOM 1745 O O . PRO A 1 217 ? 24.047 8.578 23.703 1 29.88 217 PRO A O 1
ATOM 1748 N N . VAL A 1 218 ? 22.781 9.055 25.203 1 29.78 218 VAL A N 1
ATOM 1749 C CA . VAL A 1 218 ? 22.984 10.492 25.062 1 29.78 218 VAL A CA 1
ATOM 1750 C C . VAL A 1 218 ? 24.453 10.828 25.297 1 29.78 218 VAL A C 1
ATOM 1752 O O . VAL A 1 218 ? 24.953 10.727 26.422 1 29.78 218 VAL A O 1
ATOM 1755 N N . SER A 1 219 ? 25.266 10.133 24.562 1 25.61 219 SER A N 1
ATOM 1756 C CA . SER A 1 219 ? 26.578 10.742 24.797 1 25.61 219 SER A CA 1
ATOM 1757 C C . SER A 1 219 ? 26.453 12.25 24.984 1 25.61 219 SER A C 1
ATOM 1759 O O . SER A 1 219 ? 25.812 12.93 24.188 1 25.61 219 SER A O 1
ATOM 1761 N N . GLN A 1 220 ? 26.484 12.594 26.234 1 25.5 220 GLN A N 1
ATOM 1762 C CA . GLN A 1 220 ? 26.828 13.961 26.641 1 25.5 220 GLN A CA 1
ATOM 1763 C C . GLN A 1 220 ? 27.812 14.586 25.656 1 25.5 220 GLN A C 1
ATOM 1765 O O . GLN A 1 220 ? 28.969 14.164 25.562 1 25.5 220 GLN A O 1
ATOM 1770 N N . VAL A 1 221 ? 27.438 14.578 24.422 1 24.88 221 VAL A N 1
ATOM 1771 C CA . VAL A 1 221 ? 28.281 15.539 23.719 1 24.88 221 VAL A CA 1
ATOM 1772 C C . VAL A 1 221 ? 28.641 16.688 24.672 1 24.88 221 VAL A C 1
ATOM 1774 O O . VAL A 1 221 ? 27.766 17.406 25.141 1 24.88 221 VAL A O 1
ATOM 1777 N N . GLN A 1 222 ? 29.5 16.25 25.562 1 24.16 222 GLN A N 1
ATOM 1778 C CA . GLN A 1 222 ? 30.234 17.328 26.234 1 24.16 222 GLN A CA 1
ATOM 1779 C C . GLN A 1 222 ? 30.344 18.562 25.359 1 24.16 222 GLN A C 1
ATOM 1781 O O . GLN A 1 222 ? 30.828 18.484 24.219 1 24.16 222 GLN A O 1
ATOM 1786 N N . GLU A 1 223 ? 29.266 19.297 25.469 1 25.73 223 GLU A N 1
ATOM 1787 C CA . GLU A 1 223 ? 29.5 20.672 25.031 1 25.73 223 GLU A CA 1
ATOM 1788 C C . GLU A 1 223 ? 30.953 21.078 25.266 1 25.73 223 GLU A C 1
ATOM 1790 O O . GLU A 1 223 ? 31.391 21.219 26.422 1 25.73 223 GLU A O 1
ATOM 1795 N N . ILE A 1 224 ? 31.844 20.312 24.609 1 23 224 ILE A N 1
ATOM 1796 C CA . ILE A 1 224 ? 33.125 20.984 24.672 1 23 224 ILE A CA 1
ATOM 1797 C C . ILE A 1 224 ? 32.938 22.484 24.641 1 23 224 ILE A C 1
ATOM 1799 O O . ILE A 1 224 ? 32.406 23.031 23.672 1 23 224 ILE A O 1
ATOM 1803 N N . GLN A 1 225 ? 32.594 22.922 25.812 1 23.92 225 GLN A N 1
ATOM 1804 C CA . GLN A 1 225 ? 32.781 24.328 26.125 1 23.92 225 GLN A CA 1
ATOM 1805 C C . GLN A 1 225 ? 34.031 24.875 25.453 1 23.92 225 GLN A C 1
ATOM 1807 O O . GLN A 1 225 ? 35.156 24.484 25.797 1 23.92 225 GLN A O 1
ATOM 1812 N N . LEU A 1 226 ? 34.094 24.781 24.047 1 21.58 226 LEU A N 1
ATOM 1813 C CA . LEU A 1 226 ? 35.094 25.688 23.484 1 21.58 226 LEU A CA 1
ATOM 1814 C C . LEU A 1 226 ? 35.25 26.922 24.375 1 21.58 226 LEU A C 1
ATOM 1816 O O . LEU A 1 226 ? 34.375 27.766 24.453 1 21.58 226 LEU A O 1
ATOM 1820 N N . ILE A 1 227 ? 35.625 26.578 25.562 1 22.5 227 ILE A N 1
ATOM 1821 C CA . ILE A 1 227 ? 36.156 27.625 26.406 1 22.5 227 ILE A CA 1
ATOM 1822 C C . ILE A 1 227 ? 37.094 28.516 25.578 1 22.5 227 ILE A C 1
ATOM 1824 O O . ILE A 1 227 ? 38.219 28.141 25.25 1 22.5 227 ILE A O 1
ATOM 1828 N N . SER A 1 228 ? 36.625 28.797 24.266 1 22.09 228 SER A N 1
ATOM 1829 C CA . SER A 1 228 ? 37.406 29.891 23.734 1 22.09 228 SER A CA 1
ATOM 1830 C C . SER A 1 228 ? 37.688 30.953 24.797 1 22.09 228 SER A C 1
ATOM 1832 O O . SER A 1 228 ? 36.75 31.578 25.297 1 22.09 228 SER A O 1
ATOM 1834 N N . GLU A 1 229 ? 38.469 30.609 25.719 1 24.81 229 GLU A N 1
ATOM 1835 C CA . GLU A 1 229 ? 39.125 31.672 26.484 1 24.81 229 GLU A CA 1
ATOM 1836 C C . GLU A 1 229 ? 39.469 32.844 25.578 1 24.81 229 GLU A C 1
ATOM 1838 O O . GLU A 1 229 ? 40.594 32.906 25.047 1 24.81 229 GLU A O 1
ATOM 1843 N N . VAL A 1 230 ? 38.781 33 24.344 1 22.62 230 VAL A N 1
ATOM 1844 C CA . VAL A 1 230 ? 39.25 34.281 23.797 1 22.62 230 VAL A CA 1
ATOM 1845 C C . VAL A 1 230 ? 39.062 35.375 24.828 1 22.62 230 VAL A C 1
ATOM 1847 O O . VAL A 1 230 ? 37.969 35.656 25.281 1 22.62 230 VAL A O 1
ATOM 1850 N N . SER A 1 231 ? 39.969 35.562 25.672 1 23.06 231 SER A N 1
ATOM 1851 C CA . SER A 1 231 ? 40.25 36.688 26.531 1 23.06 231 SER A CA 1
ATOM 1852 C C . SER A 1 231 ? 39.875 38 25.812 1 23.06 231 SER A C 1
ATOM 1854 O O . SER A 1 231 ? 40.188 39.094 26.312 1 23.06 231 SER A O 1
ATOM 1856 N N . GLY A 1 232 ? 39.438 37.969 24.422 1 20.95 232 GLY A N 1
ATOM 1857 C CA . GLY A 1 232 ? 39.625 39.312 23.938 1 20.95 232 GLY A CA 1
ATOM 1858 C C . GLY A 1 232 ? 39 40.375 24.828 1 20.95 232 GLY A C 1
ATOM 1859 O O . GLY A 1 232 ? 38.062 40.062 25.609 1 20.95 232 GLY A O 1
ATOM 1860 N N . SER A 1 233 ? 39.656 41.594 25.047 1 24.03 233 SER A N 1
ATOM 1861 C CA . SER A 1 233 ? 39.531 42.938 25.578 1 24.03 233 SER A CA 1
ATOM 1862 C C . SER A 1 233 ? 38.219 43.562 25.203 1 24.03 233 SER A C 1
ATOM 1864 O O . SER A 1 233 ? 37.469 43.031 24.375 1 24.03 233 SER A O 1
ATOM 1866 N N . SER A 1 234 ? 38.312 44.906 24.797 1 24.67 234 SER A N 1
ATOM 1867 C CA . SER A 1 234 ? 37.594 46.156 25.078 1 24.67 234 SER A CA 1
ATOM 1868 C C . SER A 1 234 ? 36.312 46.25 24.25 1 24.67 234 SER A C 1
ATOM 1870 O O . SER A 1 234 ? 35.281 46.75 24.75 1 24.67 234 SER A O 1
ATOM 1872 N N . ASN A 1 235 ? 36.469 46.25 22.797 1 21.81 235 ASN A N 1
ATOM 1873 C CA . ASN A 1 235 ? 35.844 47.281 21.969 1 21.81 235 ASN A CA 1
ATOM 1874 C C . ASN A 1 235 ? 34.406 46.906 21.594 1 21.81 235 ASN A C 1
ATOM 1876 O O . ASN A 1 235 ? 34.188 45.938 20.875 1 21.81 235 ASN A O 1
ATOM 1880 N N . THR A 1 236 ? 33.375 47.062 22.391 1 26.69 236 THR A N 1
ATOM 1881 C CA . THR A 1 236 ? 31.938 46.844 22.469 1 26.69 236 THR A CA 1
ATOM 1882 C C . THR A 1 236 ? 31.25 47.219 21.156 1 26.69 236 THR A C 1
ATOM 1884 O O . THR A 1 236 ? 30.125 46.781 20.875 1 26.69 236 THR A O 1
ATOM 1887 N N . ASN A 1 237 ? 31.688 48.312 20.422 1 25.38 237 ASN A N 1
ATOM 1888 C CA . ASN A 1 237 ? 30.766 49.281 19.812 1 25.38 237 ASN A CA 1
ATOM 1889 C C . ASN A 1 237 ? 30.188 48.75 18.516 1 25.38 237 ASN A C 1
ATOM 1891 O O . ASN A 1 237 ? 29.094 49.156 18.109 1 25.38 237 ASN A O 1
ATOM 1895 N N . VAL A 1 238 ? 31.031 48.188 17.484 1 27.33 238 VAL A N 1
ATOM 1896 C CA . VAL A 1 238 ? 30.828 48.469 16.062 1 27.33 238 VAL A CA 1
ATOM 1897 C C . VAL A 1 238 ? 29.859 47.469 15.469 1 27.33 238 VAL A C 1
ATOM 1899 O O . VAL A 1 238 ? 29.453 47.594 14.312 1 27.33 238 VAL A O 1
ATOM 1902 N N . VAL A 1 239 ? 29.562 46.312 15.945 1 29.19 239 VAL A N 1
ATOM 1903 C CA . VAL A 1 239 ? 29.078 45.219 15.117 1 29.19 239 VAL A CA 1
ATOM 1904 C C . VAL A 1 239 ? 27.594 45.438 14.789 1 29.19 239 VAL A C 1
ATOM 1906 O O . VAL A 1 239 ? 26.969 44.625 14.125 1 29.19 239 VAL A O 1
ATOM 1909 N N . GLU A 1 240 ? 27.016 46.469 15.352 1 31.17 240 GLU A N 1
ATOM 1910 C CA . GLU A 1 240 ? 25.594 46.719 15.094 1 31.17 240 GLU A CA 1
ATOM 1911 C C . GLU A 1 240 ? 25.344 46.969 13.617 1 31.17 240 GLU A C 1
ATOM 1913 O O . GLU A 1 240 ? 24.281 46.625 13.094 1 31.17 240 GLU A O 1
ATOM 1918 N N . THR A 1 241 ? 26.312 47.656 12.883 1 30.09 241 THR A N 1
ATOM 1919 C CA . THR A 1 241 ? 25.953 48.375 11.664 1 30.09 241 THR A CA 1
ATOM 1920 C C . THR A 1 241 ? 25.781 47.406 10.5 1 30.09 241 THR A C 1
ATOM 1922 O O . THR A 1 241 ? 25.031 47.688 9.562 1 30.09 241 THR A O 1
ATOM 1925 N N . GLU A 1 242 ? 26.641 46.312 10.43 1 29.89 242 GLU A N 1
ATOM 1926 C CA . GLU A 1 242 ? 26.734 45.688 9.125 1 29.89 242 GLU A CA 1
ATOM 1927 C C . GLU A 1 242 ? 25.484 44.875 8.82 1 29.89 242 GLU A C 1
ATOM 1929 O O . GLU A 1 242 ? 25.25 44.469 7.68 1 29.89 242 GLU A O 1
ATOM 1934 N N . GLU A 1 243 ? 24.766 44.406 9.812 1 34.72 243 GLU A N 1
ATOM 1935 C CA . GLU A 1 243 ? 23.609 43.562 9.508 1 34.72 243 GLU A CA 1
ATOM 1936 C C . GLU A 1 243 ? 22.562 44.312 8.695 1 34.72 243 GLU A C 1
ATOM 1938 O O . GLU A 1 243 ? 21.797 43.719 7.941 1 34.72 243 GLU A O 1
ATOM 1943 N N . LYS A 1 244 ? 22.5 45.656 8.938 1 39.12 244 LYS A N 1
ATOM 1944 C CA . LYS A 1 244 ? 21.531 46.5 8.219 1 39.12 244 LYS A CA 1
ATOM 1945 C C . LYS A 1 244 ? 21.828 46.5 6.719 1 39.12 244 LYS A C 1
ATOM 1947 O O . LYS A 1 244 ? 20.891 46.562 5.906 1 39.12 244 LYS A O 1
ATOM 1952 N N . ARG A 1 245 ? 23.203 46.438 6.324 1 36.75 245 ARG A N 1
ATOM 1953 C CA . ARG A 1 245 ? 23.484 46.594 4.898 1 36.75 245 ARG A CA 1
ATOM 1954 C C . ARG A 1 245 ? 23 45.375 4.121 1 36.75 245 ARG A C 1
ATOM 1956 O O . ARG A 1 245 ? 22.5 45.5 3.002 1 36.75 245 ARG A O 1
ATOM 1963 N N . ARG A 1 246 ? 23.125 44.156 4.688 1 37.06 246 ARG A N 1
ATOM 1964 C CA . ARG A 1 246 ? 22.797 43 3.891 1 37.06 246 ARG A CA 1
ATOM 1965 C C . ARG A 1 246 ? 21.312 42.938 3.568 1 37.06 246 ARG A C 1
ATOM 1967 O O . ARG A 1 246 ? 20.906 42.469 2.498 1 37.06 246 ARG A O 1
ATOM 1974 N N . SER A 1 247 ? 20.531 43.469 4.559 1 38.88 247 SER A N 1
ATOM 1975 C CA . SER A 1 247 ? 19.094 43.531 4.254 1 38.88 247 SER A CA 1
ATOM 1976 C C . SER A 1 247 ? 18.828 44.438 3.057 1 38.88 247 SER A C 1
ATOM 1978 O O . SER A 1 247 ? 17.953 44.125 2.236 1 38.88 247 SER A O 1
ATOM 1980 N N . GLU A 1 248 ? 19.594 45.562 3.014 1 40.97 248 GLU A N 1
ATOM 1981 C CA . GLU A 1 248 ? 19.297 46.531 1.959 1 40.97 248 GLU A CA 1
ATOM 1982 C C . GLU A 1 248 ? 19.641 45.969 0.583 1 40.97 248 GLU A C 1
ATOM 1984 O O . GLU A 1 248 ? 18.938 46.219 -0.397 1 40.97 248 GLU A O 1
ATOM 1989 N N . LEU A 1 249 ? 20.797 45.188 0.48 1 38.03 249 LEU A N 1
ATOM 1990 C CA . LEU A 1 249 ? 21.156 44.719 -0.852 1 38.03 249 LEU A CA 1
ATOM 1991 C C . LEU A 1 249 ? 20.125 43.75 -1.39 1 38.03 249 LEU A C 1
ATOM 1993 O O . LEU A 1 249 ? 19.781 43.781 -2.576 1 38.03 249 LEU A O 1
ATOM 1997 N N . GLN A 1 250 ? 19.594 42.906 -0.49 1 37.16 250 GLN A N 1
ATOM 1998 C CA . GLN A 1 250 ? 18.641 41.938 -1.02 1 37.16 250 GLN A CA 1
ATOM 1999 C C . GLN A 1 250 ? 17.391 42.625 -1.536 1 37.16 250 GLN A C 1
ATOM 2001 O O . GLN A 1 250 ? 16.781 42.156 -2.512 1 37.16 250 GLN A O 1
ATOM 2006 N N . LYS A 1 251 ? 16.953 43.688 -0.86 1 40.41 251 LYS A N 1
ATOM 2007 C CA . LYS A 1 251 ? 15.82 44.438 -1.372 1 40.41 251 LYS A CA 1
ATOM 2008 C C . LYS A 1 251 ? 16.125 45 -2.758 1 40.41 251 LYS A C 1
ATOM 2010 O O . LYS A 1 251 ? 15.25 45 -3.631 1 40.41 251 LYS A O 1
ATOM 2015 N N . LYS A 1 252 ? 17.406 45.594 -2.91 1 35.41 252 LYS A N 1
ATOM 2016 C CA . LYS A 1 252 ? 17.703 46.219 -4.191 1 35.41 252 LYS A CA 1
ATOM 2017 C C . LYS A 1 252 ? 17.641 45.219 -5.332 1 35.41 252 LYS A C 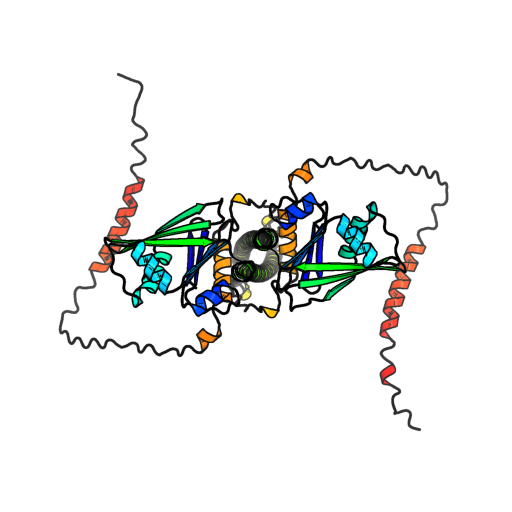1
ATOM 2019 O O . LYS A 1 252 ? 17.266 45.562 -6.457 1 35.41 252 LYS A O 1
ATOM 2024 N N . LEU A 1 253 ? 18.156 43.938 -5.094 1 33.84 253 LEU A N 1
ATOM 2025 C CA . LEU A 1 253 ? 18.156 43 -6.223 1 33.84 253 LEU A CA 1
ATOM 2026 C C . LEU A 1 253 ? 16.734 42.656 -6.648 1 33.84 253 LEU A C 1
ATOM 2028 O O . LEU A 1 253 ? 16.484 42.375 -7.82 1 33.84 253 LEU A O 1
ATOM 2032 N N . ALA A 1 254 ? 15.773 42.562 -5.758 1 36.69 254 ALA A N 1
ATOM 2033 C CA . ALA A 1 254 ? 14.406 42.25 -6.168 1 36.69 254 ALA A CA 1
ATOM 2034 C C . ALA A 1 254 ? 13.812 43.406 -6.973 1 36.69 254 ALA A C 1
ATOM 2036 O O . ALA A 1 254 ? 12.828 43.219 -7.699 1 36.69 254 ALA A O 1
ATOM 2037 N N . ASN A 1 255 ? 14.156 44.625 -6.605 1 33.44 255 ASN A N 1
ATOM 2038 C CA . ASN A 1 255 ? 13.539 45.75 -7.273 1 33.44 255 ASN A CA 1
ATOM 2039 C C . ASN A 1 255 ? 13.891 45.781 -8.758 1 33.44 255 ASN A C 1
ATOM 2041 O O . ASN A 1 255 ? 13.172 46.375 -9.562 1 33.44 255 ASN A O 1
ATOM 2045 N N . LYS A 1 256 ? 15.188 45.531 -9.141 1 32.16 256 LYS A N 1
ATOM 2046 C CA . LYS A 1 256 ? 15.578 45.844 -10.508 1 32.16 256 LYS A CA 1
ATOM 2047 C C . LYS A 1 256 ? 14.898 44.938 -11.508 1 32.16 256 LYS A C 1
ATOM 2049 O O . LYS A 1 256 ? 14.891 45.219 -12.711 1 32.16 256 LYS A O 1
ATOM 2054 N N . GLY A 1 257 ? 14.609 43.656 -11.195 1 32.47 257 GLY A N 1
ATOM 2055 C CA . GLY A 1 257 ? 14.164 42.812 -12.305 1 32.47 257 GLY A CA 1
ATOM 2056 C C . GLY A 1 257 ? 12.797 43.219 -12.828 1 32.47 257 GLY A C 1
ATOM 2057 O O . GLY A 1 257 ? 12.266 42.562 -13.734 1 32.47 257 GLY A O 1
ATOM 2058 N N . ASP A 1 258 ? 11.977 44.031 -12.086 1 31.56 258 ASP A N 1
ATOM 2059 C CA . ASP A 1 258 ? 10.695 44.438 -12.633 1 31.56 258 ASP A CA 1
ATOM 2060 C C . ASP A 1 258 ? 10.883 45.344 -13.859 1 31.56 258 ASP A C 1
ATOM 2062 O O . ASP A 1 258 ? 9.977 45.469 -14.68 1 31.56 258 ASP A O 1
ATOM 2066 N N . LYS A 1 259 ? 11.852 46.25 -13.844 1 31.88 259 LYS A N 1
ATOM 2067 C CA . LYS A 1 259 ? 11.766 47.344 -14.82 1 31.88 259 LYS A CA 1
ATOM 2068 C C . LYS A 1 259 ? 11.938 46.812 -16.234 1 31.88 259 LYS A C 1
ATOM 2070 O O . LYS A 1 259 ? 11.281 47.281 -17.172 1 31.88 259 LYS A O 1
ATOM 2075 N N . SER A 1 260 ? 12.945 45.938 -16.516 1 32.16 260 SER A N 1
ATOM 2076 C CA .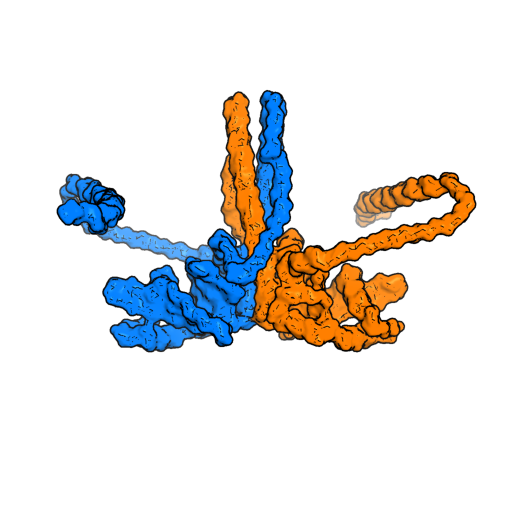 SER A 1 260 ? 13.352 45.906 -17.922 1 32.16 260 SER A CA 1
ATOM 2077 C C . SER A 1 260 ? 12.305 45.188 -18.766 1 32.16 260 SER A C 1
ATOM 2079 O O . SER A 1 260 ? 12.414 45.156 -20 1 32.16 260 SER A O 1
ATOM 2081 N N . LYS A 1 261 ? 11.398 44.375 -18.344 1 34.53 261 LYS A N 1
ATOM 2082 C CA . LYS A 1 261 ? 10.445 43.906 -19.344 1 34.53 261 LYS A CA 1
ATOM 2083 C C . LYS A 1 261 ? 9.594 45.031 -19.859 1 34.53 261 LYS A C 1
ATOM 2085 O O . LYS A 1 261 ? 8.656 44.844 -20.641 1 34.53 261 LYS A O 1
ATOM 2090 N N . ARG A 1 262 ? 9.523 46.188 -19.203 1 31.02 262 ARG A N 1
ATOM 2091 C CA . ARG A 1 262 ? 8.648 47.188 -19.797 1 31.02 262 ARG A CA 1
ATOM 2092 C C . ARG A 1 262 ? 9.094 47.5 -21.219 1 31.02 262 ARG A C 1
ATOM 2094 O O . ARG A 1 262 ? 8.266 47.656 -22.125 1 31.02 262 ARG A O 1
ATOM 2101 N N . ARG A 1 263 ? 10.32 47.969 -21.375 1 29.48 263 ARG A N 1
ATOM 2102 C CA . ARG A 1 263 ? 10.695 48.719 -22.578 1 29.48 263 ARG A CA 1
ATOM 2103 C C . ARG A 1 263 ? 10.664 47.812 -23.812 1 29.48 263 ARG A C 1
ATOM 2105 O O . ARG A 1 263 ? 10.43 48.312 -24.922 1 29.48 263 ARG A O 1
ATOM 2112 N N . GLU A 1 264 ? 11.125 46.625 -23.766 1 28.89 264 GLU A N 1
ATOM 2113 C CA . GLU A 1 264 ? 11.312 46.062 -25.094 1 28.89 264 GLU A CA 1
ATOM 2114 C C . GLU A 1 264 ? 9.984 45.938 -25.844 1 28.89 264 GLU A C 1
ATOM 2116 O O . GLU A 1 264 ? 9.914 45.312 -26.891 1 28.89 264 GLU A O 1
ATOM 2121 N N . LEU A 1 265 ? 8.719 46.406 -25.344 1 27.53 265 LEU A N 1
ATOM 2122 C CA . LEU A 1 265 ? 7.621 46.625 -26.266 1 27.53 265 LEU A CA 1
ATOM 2123 C C . LEU A 1 265 ? 8.039 47.594 -27.391 1 27.53 265 LEU A C 1
ATOM 2125 O O . LEU A 1 265 ? 7.492 47.531 -28.5 1 27.53 265 LEU A O 1
ATOM 2129 N N . LYS A 1 266 ? 8.688 48.719 -27 1 26.17 266 LYS A N 1
ATOM 2130 C CA . LYS A 1 266 ? 8.688 49.844 -27.922 1 26.17 266 LYS A CA 1
ATOM 2131 C C . LYS A 1 266 ? 9.227 49.438 -29.297 1 26.17 266 LYS A C 1
ATOM 2133 O O . LYS A 1 266 ? 8.648 49.781 -30.328 1 26.17 266 LYS A O 1
ATOM 2138 N N . ARG A 1 267 ? 10.531 49.5 -29.438 1 28.23 267 ARG A N 1
ATOM 2139 C CA . ARG A 1 267 ? 11.336 49.812 -30.609 1 28.23 267 ARG A CA 1
ATOM 2140 C C . ARG A 1 267 ? 11.203 48.75 -31.672 1 28.23 267 ARG A C 1
ATOM 2142 O O . ARG A 1 267 ? 12.203 48.344 -32.281 1 28.23 267 ARG A O 1
ATOM 2149 N N . HIS A 1 268 ? 10.398 47.719 -31.688 1 25 268 HIS A N 1
ATOM 2150 C CA . HIS A 1 268 ? 10.305 47.406 -33.094 1 25 268 HIS A CA 1
ATOM 2151 C C . HIS A 1 268 ? 9.836 48.625 -33.906 1 25 268 HIS A C 1
ATOM 2153 O O . HIS A 1 268 ? 9.344 49.594 -33.344 1 25 268 HIS A O 1
ATOM 2159 N N . GLY A 1 269 ? 9.352 48.875 -35.25 1 24.78 269 GLY A N 1
ATOM 2160 C CA . GLY A 1 269 ? 9.195 49.75 -36.375 1 24.78 269 GLY A CA 1
ATOM 2161 C C . GLY A 1 269 ? 8.359 51 -36.094 1 24.78 269 GLY A C 1
ATOM 2162 O O . GLY A 1 269 ? 7.98 51.719 -37 1 24.78 269 GLY A O 1
ATOM 2163 N N . ILE A 1 270 ? 7.773 51.625 -35.125 1 22.19 270 ILE A N 1
ATOM 2164 C CA . ILE A 1 270 ? 7.363 53 -35.344 1 22.19 270 ILE A CA 1
ATOM 2165 C C . ILE A 1 270 ? 8.594 53.938 -35.344 1 22.19 270 ILE A C 1
ATOM 2167 O O . ILE A 1 270 ? 8.469 55.156 -35.25 1 22.19 270 ILE A O 1
ATOM 2171 N N . LEU A 1 271 ? 9.883 53.781 -35.156 1 20.72 271 LEU A N 1
ATOM 2172 C CA . LEU A 1 271 ? 10.625 55 -35.5 1 20.72 271 LEU A CA 1
ATOM 2173 C C . LEU A 1 271 ? 10.641 55.219 -37 1 20.72 271 LEU A C 1
ATOM 2175 O O . LEU A 1 271 ? 11.336 54.531 -37.719 1 20.72 271 LEU A O 1
ATOM 2179 N N . ARG A 1 272 ? 9.336 55.531 -37.688 1 21.39 272 ARG A N 1
ATOM 2180 C CA . ARG A 1 272 ? 9.203 56.312 -38.938 1 21.39 272 ARG A CA 1
ATOM 2181 C C . ARG A 1 272 ? 9.75 57.719 -38.75 1 21.39 272 ARG A C 1
ATOM 2183 O O . ARG A 1 272 ? 9.328 58.438 -37.844 1 21.39 272 ARG A O 1
ATOM 2190 N N . LYS A 1 273 ? 10.938 58.062 -39.031 1 17.16 273 LYS A N 1
ATOM 2191 C CA . LYS A 1 273 ? 11.094 58.938 -40.156 1 17.16 273 LYS A CA 1
ATOM 2192 C C . LYS A 1 273 ? 10.773 58.219 -41.469 1 17.16 273 LYS A C 1
ATOM 2194 O O . LYS A 1 273 ? 11.055 57.031 -41.625 1 17.16 273 LYS A O 1
ATOM 2199 N N . MET B 1 1 ? -15.375 -9.234 -9.711 1 86.25 1 MET B N 1
ATOM 2200 C CA . MET B 1 1 ? -14.477 -9.422 -8.578 1 86.25 1 MET B CA 1
ATOM 2201 C C . MET B 1 1 ? -15.258 -9.523 -7.273 1 86.25 1 MET B C 1
ATOM 2203 O O . MET B 1 1 ? -16.125 -8.688 -6.992 1 86.25 1 MET B O 1
ATOM 2207 N N . ASN B 1 2 ? -15.094 -10.625 -6.531 1 89.62 2 ASN B N 1
ATOM 2208 C CA . ASN B 1 2 ? -15.703 -10.867 -5.227 1 89.62 2 ASN B CA 1
ATOM 2209 C C . ASN B 1 2 ? -14.656 -10.945 -4.121 1 89.62 2 ASN B C 1
ATOM 2211 O O . ASN B 1 2 ? -13.523 -11.375 -4.363 1 89.62 2 ASN B O 1
ATOM 2215 N N . TYR B 1 3 ? -15.102 -10.469 -2.988 1 93.5 3 TYR B N 1
ATOM 2216 C CA . TYR B 1 3 ? -14.148 -10.586 -1.894 1 93.5 3 TYR B CA 1
ATOM 2217 C C . TYR B 1 3 ? -14.852 -10.945 -0.59 1 93.5 3 TYR B C 1
ATOM 2219 O O . TYR B 1 3 ? -16.062 -10.766 -0.462 1 93.5 3 TYR B O 1
ATOM 2227 N N . ARG B 1 4 ? -14.07 -11.508 0.301 1 93.94 4 ARG B N 1
ATOM 2228 C CA . ARG B 1 4 ? -14.453 -11.844 1.671 1 93.94 4 ARG B CA 1
ATOM 2229 C C . ARG B 1 4 ? -13.312 -11.539 2.641 1 93.94 4 ARG B C 1
ATOM 2231 O O . ARG B 1 4 ? -12.141 -11.648 2.285 1 93.94 4 ARG B O 1
ATOM 2238 N N . ILE B 1 5 ? -13.75 -11.117 3.752 1 92.75 5 ILE B N 1
ATOM 2239 C CA . ILE B 1 5 ? -12.773 -10.938 4.82 1 92.75 5 ILE B CA 1
ATOM 2240 C C . ILE B 1 5 ? -13.062 -11.906 5.961 1 92.75 5 ILE B C 1
ATOM 2242 O O . ILE B 1 5 ? -14.188 -11.961 6.465 1 92.75 5 ILE B O 1
ATOM 2246 N N . PHE B 1 6 ? -12.117 -12.656 6.309 1 89.06 6 PHE B N 1
ATOM 2247 C CA . PHE B 1 6 ? -12.289 -13.664 7.348 1 89.06 6 PHE B CA 1
ATOM 2248 C C . PHE B 1 6 ? -11.062 -13.719 8.258 1 89.06 6 PHE B C 1
ATOM 2250 O O . PHE B 1 6 ? -9.945 -13.938 7.785 1 89.06 6 PHE B O 1
ATOM 2257 N N . GLU B 1 7 ? -11.258 -13.555 9.547 1 85 7 GLU B N 1
ATOM 2258 C CA . GLU B 1 7 ? -10.211 -13.609 10.562 1 85 7 GLU B CA 1
ATOM 2259 C C . GLU B 1 7 ? -8.992 -12.789 10.148 1 85 7 GLU B C 1
ATOM 2261 O O . GLU B 1 7 ? -7.863 -13.281 10.195 1 85 7 GLU B O 1
ATOM 2266 N N . GLY B 1 8 ? -9.312 -11.656 9.594 1 85.62 8 GLY B N 1
ATOM 2267 C CA . GLY B 1 8 ? -8.242 -10.742 9.242 1 85.62 8 GLY B CA 1
ATOM 2268 C C . GLY B 1 8 ? -7.617 -11.039 7.895 1 85.62 8 GLY B C 1
ATOM 2269 O O . GLY B 1 8 ? -6.68 -10.359 7.473 1 85.62 8 GLY B O 1
ATOM 2270 N N . THR B 1 9 ? -8.125 -12.016 7.234 1 89.88 9 THR B N 1
ATOM 2271 C CA . THR B 1 9 ? -7.625 -12.375 5.91 1 89.88 9 THR B CA 1
ATOM 2272 C C . THR B 1 9 ? -8.562 -11.852 4.82 1 89.88 9 THR B C 1
ATOM 2274 O O . THR B 1 9 ? -9.773 -12.07 4.879 1 89.88 9 THR B O 1
ATOM 2277 N N . ILE B 1 10 ? -7.984 -11.164 3.906 1 94.44 10 ILE B N 1
ATOM 2278 C CA . ILE B 1 10 ? -8.742 -10.719 2.744 1 94.44 10 ILE B CA 1
ATOM 2279 C C . ILE B 1 10 ? -8.68 -11.781 1.646 1 94.44 10 ILE B C 1
ATOM 2281 O O . ILE B 1 10 ? -7.59 -12.18 1.229 1 94.44 10 ILE B O 1
ATOM 2285 N N . CYS B 1 11 ? -9.805 -12.234 1.264 1 95.12 11 CYS B N 1
ATOM 2286 C CA . CYS B 1 11 ? -9.922 -13.195 0.173 1 95.12 11 CYS B CA 1
ATOM 2287 C C . CYS B 1 11 ? -10.602 -12.562 -1.037 1 95.12 11 CYS B C 1
ATOM 2289 O O . CYS B 1 11 ? -11.695 -12.008 -0.923 1 95.12 11 CYS B O 1
ATOM 2291 N N . ILE B 1 12 ? -9.945 -12.68 -2.186 1 95.56 12 ILE B N 1
ATOM 2292 C CA . ILE B 1 12 ? -10.492 -12.102 -3.406 1 95.56 12 ILE B CA 1
ATOM 2293 C C . ILE B 1 12 ? -10.602 -13.172 -4.484 1 95.56 12 ILE B C 1
ATOM 2295 O O . ILE B 1 12 ? -9.695 -13.992 -4.645 1 95.56 12 ILE B O 1
ATOM 2299 N N . MET B 1 13 ? -11.664 -13.188 -5.152 1 95.12 13 MET B N 1
ATOM 2300 C CA . MET B 1 13 ? -11.883 -14.07 -6.301 1 95.12 13 MET B CA 1
ATOM 2301 C C . MET B 1 13 ? -12.211 -13.258 -7.551 1 95.12 13 MET B C 1
ATOM 2303 O O . MET B 1 13 ? -13.141 -12.445 -7.539 1 95.12 13 MET B O 1
ATOM 2307 N N . ILE B 1 14 ? -11.43 -13.461 -8.57 1 92.94 14 ILE B N 1
ATOM 2308 C CA . ILE B 1 14 ? -11.68 -12.797 -9.852 1 92.94 14 ILE B CA 1
ATOM 2309 C C . ILE B 1 14 ? -12.008 -13.844 -10.914 1 92.94 14 ILE B C 1
ATOM 2311 O O . ILE B 1 14 ? -11.18 -14.711 -11.211 1 92.94 14 ILE B O 1
ATOM 2315 N N . ASP B 1 15 ? -13.141 -13.742 -11.398 1 87.62 15 ASP B N 1
ATOM 2316 C CA . ASP B 1 15 ? -13.562 -14.672 -12.438 1 87.62 15 ASP B CA 1
ATOM 2317 C C . ASP B 1 15 ? -13.992 -13.93 -13.703 1 87.62 15 ASP B C 1
ATOM 2319 O O . ASP B 1 15 ? -14.391 -14.547 -14.695 1 87.62 15 ASP B O 1
ATOM 2323 N N . SER B 1 16 ? -13.953 -12.617 -13.641 1 80.62 16 SER B N 1
ATOM 2324 C CA . SER B 1 16 ? -14.328 -11.781 -14.773 1 80.62 16 SER B CA 1
ATOM 2325 C C . SER B 1 16 ? -13.109 -11.125 -15.406 1 80.62 16 SER B C 1
ATOM 2327 O O . SER B 1 16 ? -12.008 -11.188 -14.852 1 80.62 16 SER B O 1
ATOM 2329 N N . LYS B 1 17 ? -13.383 -10.672 -16.594 1 81.25 17 LYS B N 1
ATOM 2330 C CA . LYS B 1 17 ? -12.32 -9.906 -17.25 1 81.25 17 LYS B CA 1
ATOM 2331 C C . LYS B 1 17 ? -12.055 -8.602 -16.5 1 81.25 17 LYS B C 1
ATOM 2333 O O . LYS B 1 17 ? -12.992 -7.906 -16.094 1 81.25 17 LYS B O 1
ATOM 2338 N N . VAL B 1 18 ? -10.805 -8.461 -16.203 1 81.94 18 VAL B N 1
ATOM 2339 C CA . VAL B 1 18 ? -10.398 -7.215 -15.562 1 81.94 18 VAL B CA 1
ATOM 2340 C C . VAL B 1 18 ? -9.281 -6.559 -16.375 1 81.94 18 VAL B C 1
ATOM 2342 O O . VAL B 1 18 ? -8.555 -7.238 -17.094 1 81.94 18 VAL B O 1
ATOM 2345 N N . ASN B 1 19 ? -9.227 -5.23 -16.344 1 79.75 19 ASN B N 1
ATOM 2346 C CA . ASN B 1 19 ? -8.156 -4.473 -16.984 1 79.75 19 ASN B CA 1
ATOM 2347 C C . ASN B 1 19 ? -6.887 -4.48 -16.141 1 79.75 19 ASN B C 1
ATOM 2349 O O . ASN B 1 19 ? -6.578 -3.496 -15.461 1 79.75 19 ASN B O 1
ATOM 2353 N N . CYS B 1 20 ? -6.25 -5.543 -16.188 1 86.88 20 CYS B N 1
ATOM 2354 C CA . CYS B 1 20 ? -5.023 -5.715 -15.414 1 86.88 20 CYS B CA 1
ATOM 2355 C C . CYS B 1 20 ? -3.967 -6.449 -16.234 1 86.88 20 CYS B C 1
ATOM 2357 O O . CYS B 1 20 ? -4.215 -7.543 -16.75 1 86.88 20 CYS B O 1
ATOM 2359 N N . PRO B 1 21 ? -2.869 -5.816 -16.406 1 84.94 21 PRO B N 1
ATOM 2360 C CA . PRO B 1 21 ? -1.841 -6.418 -17.266 1 84.94 21 PRO B CA 1
ATOM 2361 C C . PRO B 1 21 ? -0.933 -7.379 -16.5 1 84.94 21 PRO B C 1
ATOM 2363 O O . PRO B 1 21 ? 0.09 -7.82 -17.031 1 84.94 21 PRO B O 1
ATOM 2366 N N . CYS B 1 22 ? -1.219 -7.734 -15.297 1 87.94 22 CYS B N 1
ATOM 2367 C CA . CYS B 1 22 ? -0.314 -8.586 -14.531 1 87.94 22 CYS B CA 1
ATOM 2368 C C . CYS B 1 22 ? -0.343 -10.016 -15.055 1 87.94 22 CYS B C 1
ATOM 2370 O O . CYS B 1 22 ? -1.258 -10.398 -15.789 1 87.94 22 CYS B O 1
ATOM 2372 N N . ASP B 1 23 ? 0.61 -10.82 -14.602 1 87.25 23 ASP B N 1
ATOM 2373 C CA . ASP B 1 23 ? 0.797 -12.188 -15.094 1 87.25 23 ASP B CA 1
ATOM 2374 C C . ASP B 1 23 ? -0.403 -13.062 -14.75 1 87.25 23 ASP B C 1
ATOM 2376 O O . ASP B 1 23 ? -0.868 -13.844 -15.586 1 87.25 23 ASP B O 1
ATOM 2380 N N . ALA B 1 24 ? -0.904 -12.945 -13.609 1 91.31 24 ALA B N 1
ATOM 2381 C CA . ALA B 1 24 ? -2.002 -13.797 -13.148 1 91.31 24 ALA B CA 1
ATOM 2382 C C . ALA B 1 24 ? -3.281 -13.5 -13.93 1 91.31 24 ALA B C 1
ATOM 2384 O O . ALA B 1 24 ? -4 -14.422 -14.328 1 91.31 24 ALA B O 1
ATOM 2385 N N . CYS B 1 25 ? -3.543 -12.297 -14.148 1 89.62 25 CYS B N 1
ATOM 2386 C CA . CYS B 1 25 ? -4.742 -11.922 -14.883 1 89.62 25 CYS B CA 1
ATOM 2387 C C . CYS B 1 25 ? -4.625 -12.312 -16.359 1 89.62 25 CYS B C 1
ATOM 2389 O O . CYS B 1 25 ? -5.613 -12.719 -16.969 1 89.62 25 CYS B O 1
ATOM 2391 N N . MET B 1 26 ? -3.49 -12.203 -16.875 1 89.62 26 MET B N 1
ATOM 2392 C CA . MET B 1 26 ? -3.266 -12.625 -18.266 1 89.62 26 MET B CA 1
ATOM 2393 C C . MET B 1 26 ? -3.484 -14.133 -18.406 1 89.62 26 MET B C 1
ATOM 2395 O O . MET B 1 26 ? -4.18 -14.578 -19.312 1 89.62 26 MET B O 1
ATOM 2399 N N . GLU B 1 27 ? -2.887 -14.883 -17.531 1 90.94 27 GLU B N 1
ATOM 2400 C CA . GLU B 1 27 ? -3.051 -16.328 -17.531 1 90.94 27 GLU B CA 1
ATOM 2401 C C . GLU B 1 27 ? -4.523 -16.719 -17.406 1 90.94 27 GLU B C 1
ATOM 2403 O O . GLU B 1 27 ? -5 -17.594 -18.141 1 90.94 27 GLU B O 1
ATOM 2408 N N . ARG B 1 28 ? -5.148 -16.109 -16.5 1 91.38 28 ARG B N 1
ATOM 2409 C CA . ARG B 1 28 ? -6.562 -16.406 -16.281 1 91.38 28 ARG B CA 1
ATOM 2410 C C . ARG B 1 28 ? -7.375 -16.156 -17.547 1 91.38 28 ARG B C 1
ATOM 2412 O O . ARG B 1 28 ? -8.242 -16.969 -17.906 1 91.38 28 ARG B O 1
ATOM 2419 N N . SER B 1 29 ? -7.152 -15.07 -18.156 1 87.88 29 SER B N 1
ATOM 2420 C CA . SER B 1 29 ? -7.898 -14.719 -19.375 1 87.88 29 SER B CA 1
ATOM 2421 C C . SER B 1 29 ? -7.703 -15.758 -20.469 1 87.88 29 SER B C 1
ATOM 2423 O O . SER B 1 29 ? -8.648 -16.094 -21.188 1 87.88 29 SER B O 1
ATOM 2425 N N . VAL B 1 30 ? -6.586 -16.297 -20.609 1 88.62 30 VAL B N 1
ATOM 2426 C CA . VAL B 1 30 ? -6.246 -17.266 -21.641 1 88.62 30 VAL B CA 1
ATOM 2427 C C . VAL B 1 30 ? -6.934 -18.594 -21.328 1 88.62 30 VAL B C 1
ATOM 2429 O O . VAL B 1 30 ? -7.453 -19.25 -22.234 1 88.62 30 VAL B O 1
ATOM 2432 N N . CYS B 1 31 ? -7.066 -18.906 -20.078 1 88.12 31 CYS B N 1
ATOM 2433 C CA . CYS B 1 31 ? -7.547 -20.25 -19.734 1 88.12 31 CYS B CA 1
ATOM 2434 C C . CYS B 1 31 ? -8.992 -20.203 -19.266 1 88.12 31 CYS B C 1
ATOM 2436 O O . CYS B 1 31 ? -9.555 -21.219 -18.859 1 88.12 31 CYS B O 1
ATOM 2438 N N . ASN B 1 32 ? -9.602 -18.984 -19.281 1 87.12 32 ASN B N 1
ATOM 2439 C CA . ASN B 1 32 ? -10.977 -18.781 -18.828 1 87.12 32 ASN B CA 1
ATOM 2440 C C . ASN B 1 32 ? -11.195 -19.359 -17.438 1 87.12 32 ASN B C 1
ATOM 2442 O O . ASN B 1 32 ? -12.164 -20.094 -17.203 1 87.12 32 ASN B O 1
ATOM 2446 N N . GLY B 1 33 ? -10.219 -19.094 -16.609 1 92.62 33 GLY B N 1
ATOM 2447 C CA . GLY B 1 33 ? -10.25 -19.641 -15.258 1 92.62 33 GLY B CA 1
ATOM 2448 C C . GLY B 1 33 ? -10.562 -18.594 -14.195 1 92.62 33 GLY B C 1
ATOM 2449 O O . GLY B 1 33 ? -11.281 -17.625 -14.461 1 92.62 33 GLY B O 1
ATOM 2450 N N . ILE B 1 34 ? -10.234 -18.953 -12.969 1 95.31 34 ILE B N 1
ATOM 2451 C CA . ILE B 1 34 ? -10.438 -18.078 -11.812 1 95.31 34 ILE B CA 1
ATOM 2452 C C . ILE B 1 34 ? -9.094 -17.797 -11.141 1 95.31 34 ILE B C 1
ATOM 2454 O O . ILE B 1 34 ? -8.227 -18.672 -11.078 1 95.31 34 ILE B O 1
ATOM 2458 N N . THR B 1 35 ? -8.945 -16.547 -10.742 1 95.94 35 THR B N 1
ATOM 2459 C CA . THR B 1 35 ? -7.801 -16.203 -9.906 1 95.94 35 THR B CA 1
ATOM 2460 C C . THR B 1 35 ? -8.242 -15.906 -8.477 1 95.94 35 THR B C 1
ATOM 2462 O O . THR B 1 35 ? -9.195 -15.156 -8.258 1 95.94 35 THR B O 1
ATOM 2465 N N . PHE B 1 36 ? -7.578 -16.547 -7.52 1 96.25 36 PHE B N 1
ATOM 2466 C CA . PHE B 1 36 ? -7.809 -16.328 -6.098 1 96.25 36 PHE B CA 1
ATOM 2467 C C . PHE B 1 36 ? -6.637 -15.578 -5.473 1 96.25 36 PHE B C 1
ATOM 2469 O O . PHE B 1 36 ? -5.477 -15.883 -5.754 1 96.25 36 PHE B O 1
ATOM 2476 N N . PHE B 1 37 ? -6.961 -14.578 -4.715 1 95.44 37 PHE B N 1
ATOM 2477 C CA . PHE B 1 37 ? -5.969 -13.836 -3.941 1 95.44 37 PHE B CA 1
ATOM 2478 C C . PHE B 1 37 ? -6.258 -13.945 -2.447 1 95.44 37 PHE B C 1
ATOM 2480 O O . PHE B 1 37 ? -7.406 -13.828 -2.023 1 95.44 37 PHE B O 1
ATOM 2487 N N . PHE B 1 38 ? -5.227 -14.156 -1.718 1 93.56 38 PHE B N 1
ATOM 2488 C CA . PHE B 1 38 ? -5.312 -14.156 -0.262 1 93.56 38 PHE B CA 1
ATOM 2489 C C . PHE B 1 38 ? -4.273 -13.219 0.341 1 93.56 38 PHE B C 1
ATOM 2491 O O . PHE B 1 38 ? -3.09 -13.289 -0.001 1 93.56 38 PHE B O 1
ATOM 2498 N N . LEU B 1 39 ? -4.742 -12.305 1.161 1 92.75 39 LEU B N 1
ATOM 2499 C CA . LEU B 1 39 ? -3.869 -11.305 1.776 1 92.75 39 LEU B CA 1
ATOM 2500 C C . LEU B 1 39 ? -4.051 -11.289 3.291 1 92.75 39 LEU B C 1
ATOM 2502 O O . LEU B 1 39 ? -5.16 -11.086 3.785 1 92.75 39 LEU B O 1
ATOM 2506 N N . LYS B 1 40 ? -3.008 -11.477 4.012 1 89.19 40 LYS B N 1
ATOM 2507 C CA . LYS B 1 40 ? -2.963 -11.328 5.465 1 89.19 40 LYS B CA 1
ATOM 2508 C C . LYS B 1 40 ? -1.652 -10.695 5.914 1 89.19 40 LYS B C 1
ATOM 2510 O O . LYS B 1 40 ? -1.508 -9.469 5.879 1 89.19 40 LYS B O 1
ATOM 2515 N N . ASN B 1 41 ? -0.595 -11.43 6.211 1 81.75 41 ASN B N 1
ATOM 2516 C CA . ASN B 1 41 ? 0.757 -10.93 6.438 1 81.75 41 ASN B CA 1
ATOM 2517 C C . ASN B 1 41 ? 1.607 -11.016 5.176 1 81.75 41 ASN B C 1
ATOM 2519 O O . ASN B 1 41 ? 2.631 -10.344 5.062 1 81.75 41 ASN B O 1
ATOM 2523 N N . LYS B 1 42 ? 1.106 -11.922 4.359 1 86.94 42 LYS B N 1
ATOM 2524 C CA . LYS B 1 42 ? 1.675 -12.125 3.031 1 86.94 42 LYS B CA 1
ATOM 2525 C C . LYS B 1 42 ? 0.584 -12.148 1.965 1 86.94 42 LYS B C 1
ATOM 2527 O O . LYS B 1 42 ? -0.601 -12.016 2.277 1 86.94 42 LYS B O 1
ATOM 2532 N N . PHE B 1 43 ? 1.024 -12.125 0.79 1 91.81 43 PHE B N 1
ATOM 2533 C CA . PHE B 1 43 ? 0.101 -12.172 -0.337 1 91.81 43 PHE B CA 1
ATOM 2534 C C . PHE B 1 43 ? 0.313 -13.43 -1.162 1 91.81 43 PHE B C 1
ATOM 2536 O O . PHE B 1 43 ? 1.448 -13.781 -1.498 1 91.81 43 PHE B O 1
ATOM 2543 N N . TRP B 1 44 ? -0.773 -14.18 -1.385 1 93.44 44 TRP B N 1
ATOM 2544 C CA . TRP B 1 44 ? -0.729 -15.422 -2.156 1 93.44 44 TRP B CA 1
ATOM 2545 C C . TRP B 1 44 ? -1.704 -15.367 -3.326 1 93.44 44 TRP B C 1
ATOM 2547 O O . TRP B 1 44 ? -2.717 -14.672 -3.268 1 93.44 44 TRP B O 1
ATOM 2557 N N . VAL B 1 45 ? -1.342 -16.172 -4.34 1 95.38 45 VAL B N 1
ATOM 2558 C CA . VAL B 1 45 ? -2.189 -16.156 -5.527 1 95.38 45 VAL B CA 1
ATOM 2559 C C . VAL B 1 45 ? -2.277 -17.578 -6.109 1 95.38 45 VAL B C 1
ATOM 2561 O O . VAL B 1 45 ? -1.336 -18.359 -5.996 1 95.38 45 VAL B O 1
ATOM 2564 N N . GLU B 1 46 ? -3.42 -17.938 -6.672 1 96.62 46 GLU B N 1
ATOM 2565 C CA . GLU B 1 46 ? -3.613 -19.109 -7.504 1 96.62 46 GLU B CA 1
ATOM 2566 C C . GLU B 1 46 ? -4.512 -18.812 -8.695 1 96.62 46 GLU B C 1
ATOM 2568 O O . GLU B 1 46 ? -5.602 -18.25 -8.531 1 96.62 46 GLU B O 1
ATOM 2573 N N . THR B 1 47 ? -3.99 -19.109 -9.781 1 96.19 47 THR B N 1
ATOM 2574 C CA . THR B 1 47 ? -4.812 -19.062 -10.984 1 96.19 47 THR B CA 1
ATOM 2575 C C . THR B 1 47 ? -5.121 -20.469 -11.484 1 96.19 47 THR B C 1
ATOM 2577 O O . THR B 1 47 ? -4.207 -21.266 -11.695 1 96.19 47 THR B O 1
ATOM 2580 N N . ILE B 1 48 ? -6.359 -20.734 -11.648 1 96.19 48 ILE B N 1
ATOM 2581 C CA . ILE B 1 48 ? -6.789 -22.078 -12.008 1 96.19 48 ILE B CA 1
ATOM 2582 C C . ILE B 1 48 ? -7.613 -22.031 -13.297 1 96.19 48 ILE B C 1
ATOM 2584 O O . ILE B 1 48 ? -8.555 -21.25 -13.406 1 96.19 48 ILE B O 1
ATOM 2588 N N . SER B 1 49 ? -7.234 -22.922 -14.227 1 94.38 49 SER B N 1
ATOM 2589 C CA . SER B 1 49 ? -7.984 -22.984 -15.477 1 94.38 49 SER B CA 1
ATOM 2590 C C . SER B 1 49 ? -9.336 -23.672 -15.266 1 94.38 49 SER B C 1
ATOM 2592 O O . SER B 1 49 ? -9.531 -24.391 -14.281 1 94.38 49 SER B O 1
ATOM 2594 N N . GLU B 1 50 ? -10.18 -23.484 -16.234 1 92.62 50 GLU B N 1
ATOM 2595 C CA . GLU B 1 50 ? -11.5 -24.109 -16.172 1 92.62 50 GLU B CA 1
ATOM 2596 C C . GLU B 1 50 ? -11.383 -25.641 -16.094 1 92.62 50 GLU B C 1
ATOM 2598 O O . GLU B 1 50 ? -12.086 -26.281 -15.305 1 92.62 50 GLU B O 1
ATOM 2603 N N . GLY B 1 51 ? -10.555 -26.156 -16.938 1 92.12 51 GLY B N 1
ATOM 2604 C CA . GLY B 1 51 ? -10.344 -27.594 -16.906 1 92.12 51 GLY B CA 1
ATOM 2605 C C . GLY B 1 51 ? -9.852 -28.094 -15.562 1 92.12 51 GLY B C 1
ATOM 2606 O O . GLY B 1 51 ? -10.32 -29.109 -15.07 1 92.12 51 GLY B O 1
ATOM 2607 N N . GLU B 1 52 ? -8.922 -27.375 -15.016 1 95.56 52 GLU B N 1
ATOM 2608 C CA . GLU B 1 52 ? -8.359 -27.766 -13.727 1 95.56 52 GLU B CA 1
ATOM 2609 C C . GLU B 1 52 ? -9.391 -27.609 -12.609 1 95.56 52 GLU B C 1
ATOM 2611 O O . GLU B 1 52 ? -9.398 -28.391 -11.648 1 95.56 52 GLU B O 1
ATOM 2616 N N . LEU B 1 53 ? -10.211 -26.625 -12.711 1 96 53 LEU B N 1
ATOM 2617 C CA . LEU B 1 53 ? -11.289 -26.438 -11.742 1 96 53 LEU B CA 1
ATOM 2618 C C . LEU B 1 53 ? -12.188 -27.688 -11.688 1 96 53 LEU B C 1
ATOM 2620 O O . LEU B 1 53 ? -12.5 -28.172 -10.602 1 96 53 LEU B O 1
ATOM 2624 N N . PHE B 1 54 ? -12.523 -28.125 -12.852 1 95.56 54 PHE B N 1
ATOM 2625 C CA . PHE B 1 54 ? -13.406 -29.281 -12.984 1 95.56 54 PHE B CA 1
ATOM 2626 C C . PHE B 1 54 ? -12.758 -30.531 -12.383 1 95.56 54 PHE B C 1
ATOM 2628 O O . PHE B 1 54 ? -13.375 -31.219 -11.562 1 95.56 54 PHE B O 1
ATOM 2635 N N . GLN B 1 55 ? -11.555 -30.781 -12.789 1 96.38 55 GLN B N 1
ATOM 2636 C CA . GLN B 1 55 ? -10.852 -31.969 -12.312 1 96.38 55 GLN B CA 1
ATOM 2637 C C . GLN B 1 55 ? -10.664 -31.922 -10.797 1 96.38 55 GLN B C 1
ATOM 2639 O O . GLN B 1 55 ? -10.867 -32.938 -10.109 1 96.38 55 GLN B O 1
ATOM 2644 N N . ARG B 1 56 ? -10.32 -30.797 -10.289 1 96.94 56 ARG B N 1
ATOM 2645 C CA . ARG B 1 56 ? -10.094 -30.641 -8.859 1 96.94 56 ARG B CA 1
ATOM 2646 C C . ARG B 1 56 ? -11.391 -30.828 -8.078 1 96.94 56 ARG B C 1
ATOM 2648 O O . ARG B 1 56 ? -11.398 -31.5 -7.043 1 96.94 56 ARG B O 1
ATOM 2655 N N . LEU B 1 57 ? -12.445 -30.203 -8.5 1 95.88 57 LEU B N 1
ATOM 2656 C CA . LEU B 1 57 ? -13.734 -30.344 -7.836 1 95.88 57 LEU B CA 1
ATOM 2657 C C . LEU B 1 57 ? -14.156 -31.812 -7.766 1 95.88 57 LEU B C 1
ATOM 2659 O O . LEU B 1 57 ? -14.633 -32.281 -6.73 1 95.88 57 LEU B O 1
ATOM 2663 N N . LYS B 1 58 ? -13.969 -32.5 -8.828 1 95.12 58 LYS B N 1
ATOM 2664 C CA . LYS B 1 58 ? -14.32 -33.938 -8.891 1 95.12 58 LYS B CA 1
ATOM 2665 C C . LYS B 1 58 ? -13.477 -34.75 -7.918 1 95.12 58 LYS B C 1
ATOM 2667 O O . LYS B 1 58 ? -13.992 -35.625 -7.242 1 95.12 58 LYS B O 1
ATOM 2672 N N . THR B 1 59 ? -12.219 -34.5 -7.934 1 96.69 59 THR B N 1
ATOM 2673 C CA . THR B 1 59 ? -11.281 -35.25 -7.09 1 96.69 59 THR B CA 1
ATOM 2674 C C . THR B 1 59 ? -11.594 -35 -5.613 1 96.69 59 THR B C 1
ATOM 2676 O O . THR B 1 59 ? -11.539 -35.938 -4.809 1 96.69 59 THR B O 1
ATOM 2679 N N . LEU B 1 60 ? -11.906 -33.812 -5.215 1 95.88 60 LEU B N 1
ATOM 2680 C CA . LEU B 1 60 ? -12.141 -33.438 -3.824 1 95.88 60 LEU B CA 1
ATOM 2681 C C . LEU B 1 60 ? -13.5 -33.938 -3.35 1 95.88 60 LEU B C 1
ATOM 2683 O O . LEU B 1 60 ? -13.734 -34.062 -2.145 1 95.88 60 LEU B O 1
ATOM 2687 N N . ASN B 1 61 ? -14.43 -34.062 -4.309 1 95.56 61 ASN B N 1
ATOM 2688 C CA . ASN B 1 61 ? -15.797 -34.469 -3.988 1 95.56 61 ASN B CA 1
ATOM 2689 C C . ASN B 1 61 ? -16.219 -35.688 -4.801 1 95.56 61 ASN B C 1
ATOM 2691 O O . ASN B 1 61 ? -17.141 -35.594 -5.617 1 95.56 61 ASN B O 1
ATOM 2695 N N . PRO B 1 62 ? -15.711 -36.875 -4.527 1 94.12 62 PRO B N 1
ATOM 2696 C CA . PRO B 1 62 ? -15.961 -38.062 -5.355 1 94.12 62 PRO B CA 1
ATOM 2697 C C . PRO B 1 62 ? -17.406 -38.531 -5.277 1 94.12 62 PRO B C 1
ATOM 2699 O O . PRO B 1 62 ? -17.875 -39.25 -6.164 1 94.12 62 PRO B O 1
ATOM 2702 N N . LEU B 1 63 ? -18.125 -38.156 -4.297 1 92.31 63 LEU B N 1
ATOM 2703 C CA . LEU B 1 63 ? -19.5 -38.625 -4.113 1 92.31 63 LEU B CA 1
ATOM 2704 C C . LEU B 1 63 ? -20.484 -37.781 -4.926 1 92.31 63 LEU B C 1
ATOM 2706 O O . LEU B 1 63 ? -21.672 -38.094 -4.992 1 92.31 63 LEU B O 1
ATOM 2710 N N . PHE B 1 64 ? -19.938 -36.688 -5.598 1 91.38 64 PHE B N 1
ATOM 2711 C CA . PHE B 1 64 ? -20.797 -35.781 -6.352 1 91.38 64 PHE B CA 1
ATOM 2712 C C . PHE B 1 64 ? -20.484 -35.844 -7.84 1 91.38 64 PHE B C 1
ATOM 2714 O O . PHE B 1 64 ? -19.328 -36.031 -8.227 1 91.38 64 PHE B O 1
ATOM 2721 N N . GLU B 1 65 ? -21.531 -35.812 -8.633 1 91.06 65 GLU B N 1
ATOM 2722 C CA . GLU B 1 65 ? -21.375 -35.656 -10.07 1 91.06 65 GLU B CA 1
ATOM 2723 C C . GLU B 1 65 ? -21.547 -34.188 -10.477 1 91.06 65 GLU B C 1
ATOM 2725 O O . GLU B 1 65 ? -22.578 -33.562 -10.195 1 91.06 65 GLU B O 1
ATOM 2730 N N . PHE B 1 66 ? -20.484 -33.625 -11.016 1 90.94 66 PHE B N 1
ATOM 2731 C CA . PHE B 1 66 ? -20.5 -32.25 -11.438 1 90.94 66 PHE B CA 1
ATOM 2732 C C . PHE B 1 66 ? -20.547 -32.125 -12.953 1 90.94 66 PHE B C 1
ATOM 2734 O O . PHE B 1 66 ? -19.922 -32.938 -13.656 1 90.94 66 PHE B O 1
ATOM 2741 N N . GLN B 1 67 ? -21.344 -31.172 -13.414 1 91.75 67 GLN B N 1
ATOM 2742 C CA . GLN B 1 67 ? -21.328 -30.812 -14.828 1 91.75 67 GLN B CA 1
ATOM 2743 C C . GLN B 1 67 ? -20.391 -29.625 -15.07 1 91.75 67 GLN B C 1
ATOM 2745 O O . GLN B 1 67 ? -20.25 -28.75 -14.219 1 91.75 67 GLN B O 1
ATOM 2750 N N . ARG B 1 68 ? -19.812 -29.594 -16.281 1 88.38 68 ARG B N 1
ATOM 2751 C CA . ARG B 1 68 ? -18.828 -28.578 -16.609 1 88.38 68 ARG B CA 1
ATOM 2752 C C . ARG B 1 68 ? -19.422 -27.172 -16.531 1 88.38 68 ARG B C 1
ATOM 2754 O O . ARG B 1 68 ? -18.766 -26.234 -16.094 1 88.38 68 ARG B O 1
ATOM 2761 N N . ASP B 1 69 ? -20.672 -27.031 -16.828 1 87.75 69 ASP B N 1
ATOM 2762 C CA . ASP B 1 69 ? -21.312 -25.719 -16.906 1 87.75 69 ASP B CA 1
ATOM 2763 C C . ASP B 1 69 ? -21.641 -25.188 -15.516 1 87.75 69 ASP B C 1
ATOM 2765 O O . ASP B 1 69 ? -21.922 -24 -15.352 1 87.75 69 ASP B O 1
ATOM 2769 N N . THR B 1 70 ? -21.562 -26.047 -14.508 1 89.62 70 THR B N 1
ATOM 2770 C CA . THR B 1 70 ? -21.938 -25.609 -13.172 1 89.62 70 THR B CA 1
ATOM 2771 C C . THR B 1 70 ? -20.703 -25.422 -12.297 1 89.62 70 THR B C 1
ATOM 2773 O O . THR B 1 70 ? -20.797 -24.922 -11.172 1 89.62 70 THR B O 1
ATOM 2776 N N . VAL B 1 71 ? -19.547 -25.734 -12.805 1 91.06 71 VAL B N 1
ATOM 2777 C CA . VAL B 1 71 ? -18.312 -25.781 -12.023 1 91.06 71 VAL B CA 1
ATOM 2778 C C . VAL B 1 71 ? -18.016 -24.375 -11.484 1 91.06 71 VAL B C 1
ATOM 2780 O O . VAL B 1 71 ? -17.75 -24.219 -10.289 1 91.06 71 VAL B O 1
ATOM 2783 N N . LEU B 1 72 ? -18.062 -23.422 -12.359 1 90.69 72 LEU B N 1
ATOM 2784 C CA . LEU B 1 72 ? -17.75 -22.062 -11.961 1 90.69 72 LEU B CA 1
ATOM 2785 C C . LEU B 1 72 ? -18.688 -21.578 -10.852 1 90.69 72 LEU B C 1
ATOM 2787 O O . LEU B 1 72 ? -18.25 -20.984 -9.875 1 90.69 72 LEU B O 1
ATOM 2791 N N . ARG B 1 73 ? -19.906 -21.859 -11.008 1 91.81 73 ARG B N 1
ATOM 2792 C CA . ARG B 1 73 ? -20.906 -21.469 -10.016 1 91.81 73 ARG B CA 1
ATOM 2793 C C . ARG B 1 73 ? -20.672 -22.188 -8.695 1 91.81 73 ARG B C 1
ATOM 2795 O O . ARG B 1 73 ? -20.812 -21.578 -7.625 1 91.81 73 ARG B O 1
ATOM 2802 N N . THR B 1 74 ? -20.406 -23.422 -8.75 1 93.69 74 THR B N 1
ATOM 2803 C CA . THR B 1 74 ? -20.156 -24.219 -7.543 1 93.69 74 THR B CA 1
ATOM 2804 C C . THR B 1 74 ? -18.969 -23.656 -6.766 1 93.69 74 THR B C 1
ATOM 2806 O O . THR B 1 74 ? -19.047 -23.5 -5.543 1 93.69 74 THR B O 1
ATOM 2809 N N . VAL B 1 75 ? -17.891 -23.422 -7.488 1 94.94 75 VAL B N 1
ATOM 2810 C CA . VAL B 1 75 ? -16.703 -22.875 -6.855 1 94.94 75 VAL B CA 1
ATOM 2811 C C . VAL B 1 75 ? -17 -21.5 -6.27 1 94.94 75 VAL B C 1
ATOM 2813 O O . VAL B 1 75 ? -16.578 -21.172 -5.16 1 94.94 75 VAL B O 1
ATOM 2816 N N . HIS B 1 76 ? -17.766 -20.75 -6.98 1 94.06 76 HIS B N 1
ATOM 2817 C CA . HIS B 1 76 ? -18.203 -19.438 -6.508 1 94.06 76 HIS B CA 1
ATOM 2818 C C . HIS B 1 76 ? -18.984 -19.547 -5.207 1 94.06 76 HIS B C 1
ATOM 2820 O O . HIS B 1 76 ? -18.75 -18.797 -4.266 1 94.06 76 HIS B O 1
ATOM 2826 N N . ASP B 1 77 ? -19.891 -20.438 -5.156 1 94 77 ASP B N 1
ATOM 2827 C CA . ASP B 1 77 ? -20.719 -20.641 -3.965 1 94 77 ASP B CA 1
ATOM 2828 C C . ASP B 1 77 ? -19.859 -21.094 -2.783 1 94 77 ASP B C 1
ATOM 2830 O O . ASP B 1 77 ? -20.062 -20.641 -1.655 1 94 77 ASP B O 1
ATOM 2834 N N . CYS B 1 78 ? -18.922 -21.969 -3.078 1 95.38 78 CYS B N 1
ATOM 2835 C CA . CYS B 1 78 ? -18 -22.375 -2.031 1 95.38 78 CYS B CA 1
ATOM 2836 C C . CYS B 1 78 ? -17.234 -21.172 -1.472 1 95.38 78 CYS B C 1
ATOM 2838 O O . CYS B 1 78 ? -17.094 -21.031 -0.256 1 95.38 78 CYS B O 1
ATOM 2840 N N . PHE B 1 79 ? -16.812 -20.312 -2.324 1 96.06 79 PHE B N 1
ATOM 2841 C CA . PHE B 1 79 ? -16.047 -19.125 -1.923 1 96.06 79 PHE B CA 1
ATOM 2842 C C . PHE B 1 79 ? -16.922 -18.172 -1.122 1 96.06 79 PHE B C 1
ATOM 2844 O O . PHE B 1 79 ? -16.531 -17.688 -0.061 1 96.06 79 PHE B O 1
ATOM 2851 N N . LYS B 1 80 ? -18.094 -17.938 -1.604 1 94.06 80 LYS B N 1
ATOM 2852 C CA . LYS B 1 80 ? -18.969 -16.922 -1.054 1 94.06 80 LYS B CA 1
ATOM 2853 C C . LYS B 1 80 ? -19.594 -17.375 0.27 1 94.06 80 LYS B C 1
ATOM 2855 O O . LYS B 1 80 ? -19.719 -16.578 1.204 1 94.06 80 LYS B O 1
ATOM 2860 N N . PHE B 1 81 ? -19.906 -18.625 0.366 1 92.88 81 PHE B N 1
ATOM 2861 C CA . PHE B 1 81 ? -20.734 -19.047 1.483 1 92.88 81 PHE B CA 1
ATOM 2862 C C . PHE B 1 81 ? -20.031 -20.125 2.312 1 92.88 81 PHE B C 1
ATOM 2864 O O . PHE B 1 81 ? -20.484 -20.453 3.406 1 92.88 81 PHE B O 1
ATOM 2871 N N . GLY B 1 82 ? -18.969 -20.672 1.812 1 94.12 82 GLY B N 1
ATOM 2872 C CA . GLY B 1 82 ? -18.312 -21.766 2.5 1 94.12 82 GLY B CA 1
ATOM 2873 C C . GLY B 1 82 ? -17.594 -21.328 3.764 1 94.12 82 GLY B C 1
ATOM 2874 O O . GLY B 1 82 ? -17.078 -20.219 3.836 1 94.12 82 GLY B O 1
ATOM 2875 N N . GLU B 1 83 ? -17.578 -22.266 4.711 1 93.12 83 GLU B N 1
ATOM 2876 C CA . GLU B 1 83 ? -16.703 -22.078 5.863 1 93.12 83 GLU B CA 1
ATOM 2877 C C . GLU B 1 83 ? -15.234 -22.188 5.469 1 93.12 83 GLU B C 1
ATOM 2879 O O . GLU B 1 83 ? -14.852 -23.078 4.719 1 93.12 83 GLU B O 1
ATOM 2884 N N . MET B 1 84 ? -14.516 -21.25 5.945 1 91.12 84 MET B N 1
ATOM 2885 C CA . MET B 1 84 ? -13.117 -21.172 5.527 1 91.12 84 MET B CA 1
ATOM 2886 C C . MET B 1 84 ? -12.195 -21.703 6.609 1 91.12 84 MET B C 1
ATOM 2888 O O . MET B 1 84 ? -12.359 -21.406 7.789 1 91.12 84 MET B O 1
ATOM 2892 N N . LEU B 1 85 ? -11.25 -22.5 6.137 1 87.06 85 LEU B N 1
ATOM 2893 C CA . LEU B 1 85 ? -10.156 -22.953 6.984 1 87.06 85 LEU B CA 1
ATOM 2894 C C . LEU B 1 85 ? -8.805 -22.703 6.316 1 87.06 85 LEU B C 1
ATOM 2896 O O . LEU B 1 85 ? -8.57 -23.156 5.195 1 87.06 85 LEU B O 1
ATOM 2900 N N . PHE B 1 86 ? -7.953 -21.969 7.066 1 83.94 86 PHE B N 1
ATOM 2901 C CA . PHE B 1 86 ? -6.637 -21.641 6.539 1 83.94 86 PHE B CA 1
ATOM 2902 C C . PHE B 1 86 ? -5.578 -22.594 7.086 1 83.94 86 PHE B C 1
ATOM 2904 O O . PHE B 1 86 ? -5.586 -22.922 8.273 1 83.94 86 PHE B O 1
ATOM 2911 N N . ASP B 1 87 ? -4.867 -23.109 6.16 1 77 87 ASP B N 1
ATOM 2912 C CA . ASP B 1 87 ? -3.68 -23.875 6.512 1 77 87 ASP B CA 1
ATOM 2913 C C . ASP B 1 87 ? -2.438 -23.328 5.816 1 77 87 ASP B C 1
ATOM 2915 O O . ASP B 1 87 ? -2.324 -23.391 4.594 1 77 87 ASP B O 1
ATOM 2919 N N . THR B 1 88 ? -1.695 -22.625 6.555 1 69.31 88 THR B N 1
ATOM 2920 C CA . THR B 1 88 ? -0.504 -22.031 5.961 1 69.31 88 THR B CA 1
ATOM 2921 C C . THR B 1 88 ? 0.739 -22.844 6.305 1 69.31 88 THR B C 1
ATOM 2923 O O . THR B 1 88 ? 0.901 -23.281 7.445 1 69.31 88 THR B O 1
ATOM 2926 N N . GLU B 1 89 ? 1.333 -23.219 5.297 1 67.94 89 GLU B N 1
ATOM 2927 C CA . GLU B 1 89 ? 2.65 -23.828 5.461 1 67.94 89 GLU B CA 1
ATOM 2928 C C . GLU B 1 89 ? 3.762 -22.797 5.258 1 67.94 89 GLU B C 1
ATOM 2930 O O . GLU B 1 89 ? 4.051 -22.406 4.125 1 67.94 89 GLU B O 1
ATOM 2935 N N . VAL B 1 90 ? 4.398 -22.344 6.219 1 62.56 90 VAL B N 1
ATOM 2936 C CA . VAL B 1 90 ? 5.367 -21.25 6.238 1 62.56 90 VAL B CA 1
ATOM 2937 C C . VAL B 1 90 ? 6.613 -21.656 5.453 1 62.56 90 VAL B C 1
ATOM 2939 O O . VAL B 1 90 ? 7.156 -20.859 4.688 1 62.56 90 VAL B O 1
ATOM 2942 N N . SER B 1 91 ? 7 -22.797 5.527 1 65 91 SER B N 1
ATOM 2943 C CA . SER B 1 91 ? 8.258 -23.25 4.953 1 65 91 SER B CA 1
ATOM 2944 C C . SER B 1 91 ? 8.203 -23.25 3.428 1 65 91 SER B C 1
ATOM 2946 O O . SER B 1 91 ? 9.234 -23.078 2.766 1 65 91 SER B O 1
ATOM 2948 N N . ALA B 1 92 ? 7.172 -23.281 2.926 1 68 92 ALA B N 1
ATOM 2949 C CA . ALA B 1 92 ? 7.086 -23.453 1.477 1 68 92 ALA B CA 1
ATOM 2950 C C . ALA B 1 92 ? 6.461 -22.219 0.822 1 68 92 ALA B C 1
ATOM 2952 O O . ALA B 1 92 ? 6.418 -22.125 -0.406 1 68 92 ALA B O 1
ATOM 2953 N N . ASP B 1 93 ? 6.191 -21.219 1.54 1 79.75 93 ASP B N 1
ATOM 2954 C CA . ASP B 1 93 ? 5.504 -20.031 1.041 1 79.75 93 ASP B CA 1
ATOM 2955 C C . ASP B 1 93 ? 4.23 -20.406 0.291 1 79.75 93 ASP B C 1
ATOM 2957 O O . ASP B 1 93 ? 3.957 -19.875 -0.789 1 79.75 93 ASP B O 1
ATOM 2961 N N . ILE B 1 94 ? 3.66 -21.484 0.79 1 87.38 94 ILE B N 1
ATOM 2962 C CA . ILE B 1 94 ? 2.4 -21.969 0.235 1 87.38 94 ILE B CA 1
ATOM 2963 C C . ILE B 1 94 ? 1.276 -21.766 1.246 1 87.38 94 ILE B C 1
ATOM 2965 O O . ILE B 1 94 ? 1.475 -21.938 2.451 1 87.38 94 ILE B O 1
ATOM 2969 N N . CYS B 1 95 ? 0.167 -21.297 0.764 1 89.62 95 CYS B N 1
ATOM 2970 C CA . CYS B 1 95 ? -1.027 -21.141 1.587 1 89.62 95 CYS B CA 1
ATOM 2971 C C . CYS B 1 95 ? -2.186 -21.969 1.029 1 89.62 95 CYS B C 1
ATOM 2973 O O . CYS B 1 95 ? -2.566 -21.797 -0.13 1 89.62 95 CYS B O 1
ATOM 2975 N N . CYS B 1 96 ? -2.594 -22.891 1.895 1 92.94 96 CYS B N 1
ATOM 2976 C CA . CYS B 1 96 ? -3.762 -23.688 1.513 1 92.94 96 CYS B CA 1
ATOM 2977 C C . CYS B 1 96 ? -5.016 -23.172 2.209 1 92.94 96 CYS B C 1
ATOM 2979 O O . CYS B 1 96 ? -5.004 -22.922 3.416 1 92.94 96 CYS B O 1
ATOM 2981 N N . VAL B 1 97 ? -6.078 -23.016 1.433 1 93.62 97 VAL B N 1
ATOM 2982 C CA . VAL B 1 97 ? -7.348 -22.547 1.984 1 93.62 97 VAL B CA 1
ATOM 2983 C C . VAL B 1 97 ? -8.461 -23.516 1.604 1 93.62 97 VAL B C 1
ATOM 2985 O O . VAL B 1 97 ? -8.68 -23.797 0.422 1 93.62 97 VAL B O 1
ATOM 2988 N N . ASN B 1 98 ? -9.117 -23.953 2.619 1 94.06 98 ASN B N 1
ATOM 2989 C CA . ASN B 1 98 ? -10.234 -24.875 2.418 1 94.06 98 ASN B CA 1
ATOM 2990 C C . ASN B 1 98 ? -11.578 -24.172 2.615 1 94.06 98 ASN B C 1
ATOM 2992 O O . ASN B 1 98 ? -11.742 -23.406 3.561 1 94.06 98 ASN B O 1
ATOM 2996 N N . PHE B 1 99 ? -12.445 -24.406 1.689 1 94.69 99 PHE B N 1
ATOM 2997 C CA . PHE B 1 99 ? -13.828 -23.953 1.796 1 94.69 99 PHE B CA 1
ATOM 2998 C C . PHE B 1 99 ? -14.773 -25.141 1.914 1 94.69 99 PHE B C 1
ATOM 3000 O O . PHE B 1 99 ? -14.703 -26.094 1.122 1 94.69 99 PHE B O 1
ATOM 3007 N N . GLN B 1 100 ? -15.625 -25.078 2.891 1 94.25 100 GLN B N 1
ATOM 3008 C CA . GLN B 1 100 ? -16.656 -26.094 3.059 1 94.25 100 GLN B CA 1
ATOM 3009 C C . GLN B 1 100 ? -18.047 -25.484 2.943 1 94.25 100 GLN B C 1
ATOM 3011 O O . GLN B 1 100 ? -18.484 -24.719 3.818 1 94.25 100 GLN B O 1
ATOM 3016 N N . HIS B 1 101 ? -18.672 -25.844 1.853 1 93.56 101 HIS B N 1
ATOM 3017 C CA . HIS B 1 101 ? -20.016 -25.328 1.598 1 93.56 101 HIS B CA 1
ATOM 3018 C C . HIS B 1 101 ? -21.078 -26.406 1.838 1 93.56 101 HIS B C 1
ATOM 3020 O O . HIS B 1 101 ? -21.094 -27.422 1.146 1 93.56 101 HIS B O 1
ATOM 3026 N N . THR B 1 102 ? -21.906 -26.062 2.799 1 91 102 THR B N 1
ATOM 3027 C CA . THR B 1 102 ? -22.969 -27 3.133 1 91 102 THR B CA 1
ATOM 3028 C C . THR B 1 102 ? -24.25 -26.688 2.346 1 91 102 THR B C 1
ATOM 3030 O O . THR B 1 102 ? -24.797 -25.594 2.453 1 91 102 THR B O 1
ATOM 3033 N N . LEU B 1 103 ? -24.594 -27.5 1.455 1 84.31 103 LEU B N 1
ATOM 3034 C CA . LEU B 1 103 ? -25.828 -27.422 0.687 1 84.31 103 LEU B CA 1
ATOM 3035 C C . LEU B 1 103 ? -26.797 -28.531 1.107 1 84.31 103 LEU B C 1
ATOM 3037 O O . LEU B 1 103 ? -26.609 -29.703 0.752 1 84.31 103 LEU B O 1
ATOM 3041 N N . GLU B 1 104 ? -27.859 -28.141 1.788 1 83.44 104 GLU B N 1
ATOM 3042 C CA . GLU B 1 104 ? -28.797 -29.125 2.33 1 83.44 104 GLU B CA 1
ATOM 3043 C C . GLU B 1 104 ? -28.078 -30.141 3.215 1 83.44 104 GLU B C 1
ATOM 3045 O O . GLU B 1 104 ? -27.438 -29.766 4.203 1 83.44 104 GLU B O 1
ATOM 3050 N N . GLU B 1 105 ? -28.047 -31.422 2.768 1 85.88 105 GLU B N 1
ATOM 3051 C CA . GLU B 1 105 ? -27.453 -32.469 3.588 1 85.88 105 GLU B CA 1
ATOM 3052 C C . GLU B 1 105 ? -26.062 -32.844 3.088 1 85.88 105 GLU B C 1
ATOM 3054 O O . GLU B 1 105 ? -25.406 -33.719 3.637 1 85.88 105 GLU B O 1
ATOM 3059 N N . SER B 1 106 ? -25.641 -32.094 2.115 1 90.44 106 SER B N 1
ATOM 3060 C CA . SER B 1 106 ? -24.344 -32.406 1.527 1 90.44 106 SER B CA 1
ATOM 3061 C C . SER B 1 106 ? -23.328 -31.312 1.767 1 90.44 106 SER B C 1
ATOM 3063 O O . SER B 1 106 ? -23.703 -30.141 1.915 1 90.44 106 SER B O 1
ATOM 3065 N N . VAL B 1 107 ? -22.094 -31.766 1.944 1 93.88 107 VAL B N 1
ATOM 3066 C CA . VAL B 1 107 ? -21 -30.828 2.107 1 93.88 107 VAL B CA 1
ATOM 3067 C C . VAL B 1 107 ? -20.078 -30.875 0.891 1 93.88 107 VAL B C 1
ATOM 3069 O O . VAL B 1 107 ? -19.594 -31.953 0.521 1 93.88 107 VAL B O 1
ATOM 3072 N N . ILE B 1 108 ? -19.906 -29.797 0.199 1 95.12 108 ILE B N 1
ATOM 3073 C CA . ILE B 1 108 ? -18.984 -29.672 -0.926 1 95.12 108 ILE B CA 1
ATOM 3074 C C . ILE B 1 108 ? -17.703 -28.984 -0.469 1 95.12 108 ILE B C 1
ATOM 3076 O O . ILE B 1 108 ? -17.75 -27.969 0.226 1 95.12 108 ILE B O 1
ATOM 3080 N N . ILE B 1 109 ? -16.594 -29.562 -0.912 1 95.25 109 ILE B N 1
ATOM 3081 C CA . ILE B 1 109 ? -15.297 -29.062 -0.473 1 95.25 109 ILE B CA 1
ATOM 3082 C C . ILE B 1 109 ? -14.555 -28.438 -1.657 1 95.25 109 ILE B C 1
ATOM 3084 O O . ILE B 1 109 ? -14.555 -29 -2.758 1 95.25 109 ILE B O 1
ATOM 3088 N N . TRP B 1 110 ? -13.984 -27.281 -1.449 1 96.75 110 TRP B N 1
ATOM 3089 C CA . TRP B 1 110 ? -13.047 -26.656 -2.369 1 96.75 110 TRP B CA 1
ATOM 3090 C C . TRP B 1 110 ? -11.75 -26.281 -1.653 1 96.75 110 TRP B C 1
ATOM 3092 O O . TRP B 1 110 ? -11.781 -25.828 -0.507 1 96.75 110 TRP B O 1
ATOM 3102 N N . ARG B 1 111 ? -10.672 -26.484 -2.424 1 96.06 111 ARG B N 1
ATOM 3103 C CA . ARG B 1 111 ? -9.375 -26.219 -1.811 1 96.06 111 ARG B CA 1
ATOM 3104 C C . ARG B 1 111 ? -8.477 -25.422 -2.758 1 96.06 111 ARG B C 1
ATOM 3106 O O . ARG B 1 111 ? -8.336 -25.781 -3.928 1 96.06 111 ARG B O 1
ATOM 3113 N N . ASN B 1 112 ? -7.91 -24.359 -2.207 1 95.75 112 ASN B N 1
ATOM 3114 C CA . ASN B 1 112 ? -6.914 -23.594 -2.941 1 95.75 112 ASN B CA 1
ATOM 3115 C C . ASN B 1 112 ? -5.496 -23.922 -2.48 1 95.75 112 ASN B C 1
ATOM 3117 O O . ASN B 1 112 ? -5.254 -24.109 -1.287 1 95.75 112 ASN B O 1
ATOM 3121 N N . HIS B 1 113 ? -4.629 -24.016 -3.434 1 94.62 113 HIS B N 1
ATOM 3122 C CA . HIS B 1 113 ? -3.186 -24.078 -3.225 1 94.62 113 HIS B CA 1
ATOM 3123 C C . HIS B 1 113 ? -2.494 -22.844 -3.807 1 94.62 113 HIS B C 1
ATOM 3125 O O . HIS B 1 113 ? -2.248 -22.781 -5.012 1 94.62 113 HIS B O 1
ATOM 3131 N N . THR B 1 114 ? -2.184 -21.953 -2.965 1 94.75 114 THR B N 1
ATOM 3132 C CA . THR B 1 114 ? -1.716 -20.641 -3.436 1 94.75 114 THR B CA 1
ATOM 3133 C C . THR B 1 114 ? -0.232 -20.469 -3.131 1 94.75 114 THR B C 1
ATOM 3135 O O . THR B 1 114 ? 0.297 -21.078 -2.201 1 94.75 114 THR B O 1
ATOM 3138 N N . VAL B 1 115 ? 0.414 -19.641 -3.938 1 92.5 115 VAL B N 1
ATOM 3139 C CA . VAL B 1 115 ? 1.841 -19.375 -3.795 1 92.5 115 VAL B CA 1
ATOM 3140 C C . VAL B 1 115 ? 2.084 -17.875 -3.754 1 92.5 115 VAL B C 1
ATOM 3142 O O . VAL B 1 115 ? 1.2 -17.078 -4.102 1 92.5 115 VAL B O 1
ATOM 3145 N N . VAL B 1 116 ? 3.277 -17.5 -3.342 1 90.38 116 VAL B N 1
ATOM 3146 C CA . VAL B 1 116 ? 3.678 -16.094 -3.393 1 90.38 116 VAL B CA 1
ATOM 3147 C C . VAL B 1 116 ? 3.85 -15.656 -4.844 1 90.38 116 VAL B C 1
ATOM 3149 O O . VAL B 1 116 ? 4.543 -16.312 -5.621 1 90.38 116 VAL B O 1
ATOM 3152 N N . PRO B 1 117 ? 3.201 -14.578 -5.164 1 92.06 117 PRO B N 1
ATOM 3153 C CA . PRO B 1 117 ? 3.193 -14.203 -6.582 1 92.06 117 PRO B CA 1
ATOM 3154 C C . PRO B 1 117 ? 4.461 -13.469 -7.004 1 92.06 117 PRO B C 1
ATOM 3156 O O . PRO B 1 117 ? 5.254 -13.055 -6.152 1 92.06 117 PRO B O 1
ATOM 3159 N N . ALA B 1 118 ? 4.535 -13.367 -8.352 1 88.56 118 ALA B N 1
ATOM 3160 C CA . ALA B 1 118 ? 5.543 -12.492 -8.938 1 88.56 118 ALA B CA 1
ATOM 3161 C C . ALA B 1 118 ? 5.293 -11.039 -8.555 1 88.56 118 ALA B C 1
ATOM 3163 O O . ALA B 1 118 ? 4.184 -10.68 -8.156 1 88.56 118 ALA B O 1
ATOM 3164 N N . SER B 1 119 ? 6.316 -10.242 -8.812 1 87.81 119 SER B N 1
ATOM 3165 C CA . SER B 1 119 ? 6.281 -8.836 -8.422 1 87.81 119 SER B CA 1
ATOM 3166 C C . SER B 1 119 ? 5.18 -8.086 -9.156 1 87.81 119 SER B C 1
ATOM 3168 O O . SER B 1 119 ? 4.566 -7.168 -8.602 1 87.81 119 SER B O 1
ATOM 3170 N N . SER B 1 120 ? 4.949 -8.453 -10.359 1 88.19 120 SER B N 1
ATOM 3171 C CA . SER B 1 120 ? 3.936 -7.758 -11.141 1 88.19 120 SER B CA 1
ATOM 3172 C C . SER B 1 120 ? 2.551 -7.926 -10.531 1 88.19 120 SER B C 1
ATOM 3174 O O . SER B 1 120 ? 1.765 -6.977 -10.484 1 88.19 120 SER B O 1
ATOM 3176 N N . VAL B 1 121 ? 2.24 -9.094 -10.078 1 93.25 121 VAL B N 1
ATOM 3177 C CA . VAL B 1 121 ? 0.944 -9.367 -9.469 1 93.25 121 VAL B CA 1
ATOM 3178 C C . VAL B 1 121 ? 0.809 -8.586 -8.164 1 93.25 121 VAL B C 1
ATOM 3180 O O . VAL B 1 121 ? -0.23 -7.98 -7.902 1 93.25 121 VAL B O 1
ATOM 3183 N N . LEU B 1 122 ? 1.832 -8.602 -7.395 1 93.94 122 LEU B N 1
ATOM 3184 C CA . LEU B 1 122 ? 1.848 -7.848 -6.145 1 93.94 122 LEU B CA 1
ATOM 3185 C C . LEU B 1 122 ? 1.66 -6.355 -6.402 1 93.94 122 LEU B C 1
ATOM 3187 O O . LEU B 1 122 ? 0.933 -5.68 -5.672 1 93.94 122 LEU B O 1
ATOM 3191 N N . HIS B 1 123 ? 2.207 -5.906 -7.398 1 91.12 123 HIS B N 1
ATOM 3192 C CA . HIS B 1 123 ? 2.125 -4.496 -7.754 1 91.12 123 HIS B CA 1
ATOM 3193 C C . HIS B 1 123 ? 0.69 -4.094 -8.086 1 91.12 123 HIS B C 1
ATOM 3195 O O . HIS B 1 123 ? 0.165 -3.133 -7.516 1 91.12 123 HIS B O 1
ATOM 3201 N N . TYR B 1 124 ? 0.086 -4.852 -8.891 1 90.69 124 TYR B N 1
ATOM 3202 C CA . TYR B 1 124 ? -1.209 -4.434 -9.422 1 90.69 124 TYR B CA 1
ATOM 3203 C C . TYR B 1 124 ? -2.326 -4.758 -8.438 1 90.69 124 TYR B C 1
ATOM 3205 O O . TYR B 1 124 ? -3.318 -4.031 -8.352 1 90.69 124 TYR B O 1
ATOM 3213 N N . HIS B 1 125 ? -2.164 -5.73 -7.723 1 93.81 125 HIS B N 1
ATOM 3214 C CA . HIS B 1 125 ? -3.311 -6.191 -6.945 1 93.81 125 HIS B CA 1
ATOM 3215 C C . HIS B 1 125 ? -3.137 -5.867 -5.465 1 93.81 125 HIS B C 1
ATOM 3217 O O . HIS B 1 125 ? -4.066 -6.039 -4.676 1 93.81 125 HIS B O 1
ATOM 3223 N N . VAL B 1 126 ? -2.053 -5.402 -5.074 1 94.94 126 VAL B N 1
ATOM 3224 C CA . VAL B 1 126 ? -1.884 -5.016 -3.68 1 94.94 126 VAL B CA 1
ATOM 3225 C C . VAL B 1 126 ? -1.406 -3.566 -3.6 1 94.94 126 VAL B C 1
ATOM 3227 O O . VAL B 1 126 ? -2.068 -2.721 -2.992 1 94.94 126 VAL B O 1
ATOM 3230 N N . VAL B 1 127 ? -0.304 -3.26 -4.234 1 94.06 127 VAL B N 1
ATOM 3231 C CA . VAL B 1 127 ? 0.321 -1.945 -4.121 1 94.06 127 VAL B CA 1
ATOM 3232 C C . VAL B 1 127 ? -0.615 -0.877 -4.68 1 94.06 127 VAL B C 1
ATOM 3234 O O . VAL B 1 127 ? -0.882 0.13 -4.02 1 94.06 127 VAL B O 1
ATOM 3237 N N . LEU B 1 128 ? -1.113 -1.139 -5.84 1 93 128 LEU B N 1
ATOM 3238 C CA . LEU B 1 128 ? -1.952 -0.138 -6.488 1 93 128 LEU B CA 1
ATOM 3239 C C . LEU B 1 128 ? -3.23 0.1 -5.691 1 93 128 LEU B C 1
ATOM 3241 O O . LEU B 1 128 ? -3.584 1.246 -5.406 1 93 128 LEU B O 1
ATOM 3245 N N . PRO B 1 129 ? -3.914 -0.929 -5.305 1 93.31 129 PRO B N 1
ATOM 3246 C CA . PRO B 1 129 ? -5.102 -0.7 -4.48 1 93.31 129 PRO B CA 1
ATOM 3247 C C . PRO B 1 129 ? -4.785 0.027 -3.176 1 93.31 129 PRO B C 1
ATOM 3249 O O . PRO B 1 129 ? -5.551 0.889 -2.742 1 93.31 129 PRO B O 1
ATOM 3252 N N . LEU B 1 130 ? -3.688 -0.302 -2.582 1 94.69 130 LEU B N 1
ATOM 3253 C CA . LEU B 1 130 ? -3.291 0.368 -1.349 1 94.69 130 LEU B CA 1
ATOM 3254 C C . LEU B 1 130 ? -3.033 1.851 -1.593 1 94.69 130 LEU B C 1
ATOM 3256 O O . LEU B 1 130 ? -3.477 2.699 -0.815 1 94.69 130 LEU B O 1
ATOM 3260 N N . SER B 1 131 ? -2.344 2.127 -2.623 1 93.12 131 SER B N 1
ATOM 3261 C CA . SER B 1 131 ? -2.049 3.512 -2.98 1 93.12 131 SER B CA 1
ATOM 3262 C C . SER B 1 131 ? -3.328 4.297 -3.252 1 93.12 131 SER B C 1
ATOM 3264 O O . SER B 1 131 ? -3.475 5.43 -2.793 1 93.12 131 SER B O 1
ATOM 3266 N N . PHE B 1 132 ? -4.188 3.67 -3.961 1 92.38 132 PHE B N 1
ATOM 3267 C CA . PHE B 1 132 ? -5.461 4.305 -4.281 1 92.38 132 PHE B CA 1
ATOM 3268 C C . PHE B 1 132 ? -6.27 4.562 -3.02 1 92.38 132 PHE B C 1
ATOM 3270 O O . PHE B 1 132 ? -6.863 5.633 -2.863 1 92.38 132 PHE B O 1
ATOM 3277 N N . ALA B 1 133 ? -6.301 3.553 -2.203 1 93.19 133 ALA B N 1
ATOM 3278 C CA . ALA B 1 133 ? -7.02 3.705 -0.94 1 93.19 133 ALA B CA 1
ATOM 3279 C C . ALA B 1 133 ? -6.438 4.844 -0.112 1 93.19 133 ALA B C 1
ATOM 3281 O O . ALA B 1 133 ? -7.176 5.637 0.477 1 93.19 133 ALA B O 1
ATOM 3282 N N . LEU B 1 134 ? -5.172 4.957 -0.064 1 93.56 134 LEU B N 1
ATOM 3283 C CA . LEU B 1 134 ? -4.488 5.996 0.697 1 93.56 134 LEU B CA 1
ATOM 3284 C C . LEU B 1 134 ? -4.812 7.379 0.143 1 93.56 134 LEU B C 1
ATOM 3286 O O . LEU B 1 134 ? -5.141 8.297 0.901 1 93.56 134 LEU B O 1
ATOM 3290 N N . GLU B 1 135 ? -4.707 7.484 -1.129 1 91.44 135 GLU B N 1
ATOM 3291 C CA . GLU B 1 135 ? -5.008 8.758 -1.782 1 91.44 135 GLU B CA 1
ATOM 3292 C C . GLU B 1 135 ? -6.449 9.188 -1.519 1 91.44 135 GLU B C 1
ATOM 3294 O O . GLU B 1 135 ? -6.711 10.352 -1.222 1 91.44 135 GLU B O 1
ATOM 3299 N N . SER B 1 136 ? -7.309 8.234 -1.638 1 89.94 136 SER B N 1
ATOM 3300 C CA . SER B 1 136 ? -8.727 8.516 -1.418 1 89.94 136 SER B CA 1
ATOM 3301 C C . SER B 1 136 ? -8.984 8.938 0.023 1 89.94 136 SER B C 1
ATOM 3303 O O . SER B 1 136 ? -9.742 9.883 0.27 1 89.94 136 SER B O 1
ATOM 3305 N N . LEU B 1 137 ? -8.383 8.227 0.871 1 92.12 137 LEU B N 1
ATOM 3306 C CA . LEU B 1 137 ? -8.57 8.539 2.283 1 92.12 137 LEU B CA 1
ATOM 3307 C C . LEU B 1 137 ? -7.996 9.906 2.625 1 92.12 137 LEU B C 1
ATOM 3309 O O . LEU B 1 137 ? -8.57 10.641 3.43 1 92.12 137 LEU B O 1
ATOM 3313 N N . TYR B 1 138 ? -6.906 10.234 2.064 1 91.62 138 TYR B N 1
ATOM 3314 C CA . TYR B 1 138 ? -6.293 11.531 2.312 1 91.62 138 TYR B CA 1
ATOM 3315 C C . TYR B 1 138 ? -7.195 12.664 1.828 1 91.62 138 TYR B C 1
ATOM 3317 O O . TYR B 1 138 ? -7.344 13.68 2.508 1 91.62 138 TYR B O 1
ATOM 3325 N N . LYS B 1 139 ? -7.684 12.508 0.708 1 88.62 139 LYS B N 1
ATOM 3326 C CA . LYS B 1 139 ? -8.594 13.516 0.169 1 88.62 139 LYS B CA 1
ATOM 3327 C C . LYS B 1 139 ? -9.805 13.703 1.079 1 88.62 139 LYS B C 1
ATOM 3329 O O . LYS B 1 139 ? -10.234 14.836 1.312 1 88.62 139 LYS B O 1
ATOM 3334 N N . LYS B 1 140 ? -10.312 12.633 1.536 1 87.69 140 LYS B N 1
ATOM 3335 C CA . LYS B 1 140 ? -11.438 12.703 2.463 1 87.69 140 LYS B CA 1
ATOM 3336 C C . LYS B 1 140 ? -11.047 13.438 3.744 1 87.69 140 LYS B C 1
ATOM 3338 O O . LYS B 1 140 ? -11.828 14.234 4.27 1 87.69 140 LYS B O 1
ATOM 3343 N N . GLN B 1 141 ? -9.93 13.125 4.195 1 89.5 141 GLN B N 1
ATOM 3344 C CA . GLN B 1 141 ? -9.438 13.781 5.402 1 89.5 141 GLN B CA 1
ATOM 3345 C C . GLN B 1 141 ? -9.312 15.289 5.191 1 89.5 141 GLN B C 1
ATOM 3347 O O . GLN B 1 141 ? -9.641 16.078 6.082 1 89.5 141 GLN B O 1
ATOM 3352 N N . ASP B 1 142 ? -8.797 15.609 4.086 1 87.5 142 ASP B N 1
ATOM 3353 C CA . ASP B 1 142 ? -8.641 17.031 3.768 1 87.5 142 ASP B CA 1
ATOM 3354 C C . ASP B 1 142 ? -9.992 17.734 3.762 1 87.5 142 ASP B C 1
ATOM 3356 O O . ASP B 1 142 ? -10.109 18.859 4.262 1 87.5 142 ASP B O 1
ATOM 3360 N N . LEU B 1 143 ? -10.938 17.141 3.23 1 87.44 143 LEU B N 1
ATOM 3361 C CA . LEU B 1 143 ? -12.289 17.688 3.223 1 87.44 143 LEU B CA 1
ATOM 3362 C C . LEU B 1 143 ? -12.828 17.812 4.641 1 87.44 143 LEU B C 1
ATOM 3364 O O . LEU B 1 143 ? -13.461 18.828 4.977 1 87.44 143 LEU B O 1
ATOM 3368 N N . LEU B 1 144 ? -12.586 16.844 5.375 1 87.56 144 LEU B N 1
ATOM 3369 C CA . LEU B 1 144 ? -13.023 16.875 6.766 1 87.56 144 LEU B CA 1
ATOM 3370 C C . LEU B 1 144 ? -12.344 18 7.535 1 87.56 144 LEU B C 1
ATOM 3372 O O . LEU B 1 144 ? -12.977 18.688 8.336 1 87.56 144 LEU B O 1
ATOM 3376 N N . ASN B 1 145 ? -11.148 18.125 7.293 1 87.69 145 ASN B N 1
ATOM 3377 C CA . ASN B 1 145 ? -10.406 19.203 7.93 1 87.69 145 ASN B CA 1
ATOM 3378 C C . ASN B 1 145 ? -10.984 20.578 7.582 1 87.69 145 ASN B C 1
ATOM 3380 O O . ASN B 1 145 ? -11.094 21.453 8.445 1 87.69 145 ASN B O 1
ATOM 3384 N N . ASN B 1 146 ? -11.266 20.703 6.406 1 87.94 146 ASN B N 1
ATOM 3385 C CA . ASN B 1 146 ? -11.875 21.953 5.969 1 87.94 146 ASN B CA 1
ATOM 3386 C C . ASN B 1 146 ? -13.227 22.203 6.641 1 87.94 146 ASN B C 1
ATOM 3388 O O . ASN B 1 146 ? -13.523 23.312 7.062 1 87.94 146 ASN B O 1
ATOM 3392 N N . LYS B 1 147 ? -13.938 21.234 6.738 1 86 147 LYS B N 1
ATOM 3393 C CA . LYS B 1 147 ? -15.227 21.344 7.414 1 86 147 LYS B CA 1
ATOM 3394 C C . LYS B 1 147 ? -15.055 21.703 8.883 1 86 147 LYS B C 1
ATOM 3396 O O . LYS B 1 147 ? -15.812 22.5 9.43 1 86 147 LYS B O 1
ATOM 3401 N N . LEU B 1 148 ? -14.172 21.047 9.422 1 87.75 148 LEU B N 1
ATOM 3402 C CA . LEU B 1 148 ? -13.875 21.312 10.82 1 87.75 148 LEU B CA 1
ATOM 3403 C C . LEU B 1 148 ? -13.477 22.781 11.016 1 87.75 148 LEU B C 1
ATOM 3405 O O . LEU B 1 148 ? -13.898 23.422 11.984 1 87.75 148 LEU B O 1
ATOM 3409 N N . LEU B 1 149 ? -12.68 23.219 10.148 1 87.25 149 LEU B N 1
ATOM 3410 C CA . LEU B 1 149 ? -12.242 24.609 10.219 1 87.25 149 LEU B CA 1
ATOM 3411 C C . LEU B 1 149 ? -13.438 25.547 10.117 1 87.25 149 LEU B C 1
ATOM 3413 O O . LEU B 1 149 ? -13.547 26.5 10.898 1 87.25 149 LEU B O 1
ATOM 3417 N N . VAL B 1 150 ? -14.273 25.328 9.234 1 86.69 150 VAL B N 1
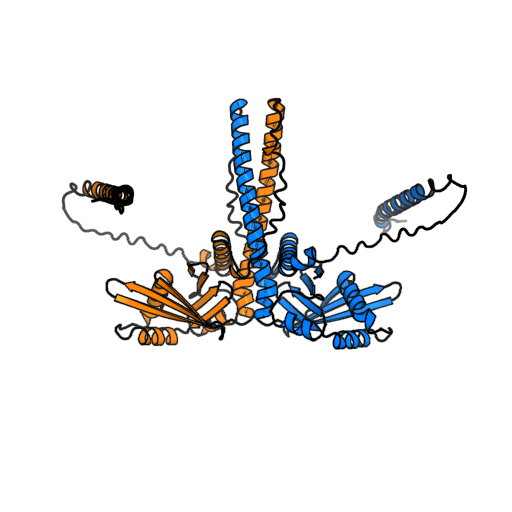ATOM 3418 C CA . VAL B 1 150 ? -15.445 26.156 9.023 1 86.69 150 VAL B CA 1
ATOM 3419 C C . VAL B 1 150 ? -16.359 26.109 10.25 1 86.69 150 VAL B C 1
ATOM 3421 O O . VAL B 1 150 ? -16.828 27.141 10.711 1 86.69 150 VAL B O 1
ATOM 3424 N N . LEU B 1 151 ? -16.516 25 10.711 1 86.06 151 LEU B N 1
ATOM 3425 C CA . LEU B 1 151 ? -17.375 24.828 11.867 1 86.06 151 LEU B CA 1
ATOM 3426 C C . LEU B 1 151 ? -16.781 25.516 13.094 1 86.06 151 LEU B C 1
ATOM 3428 O O . LEU B 1 151 ? -17.516 26.094 13.898 1 86.06 151 LEU B O 1
ATOM 3432 N N . ASN B 1 152 ? -15.555 25.312 13.227 1 84.94 152 ASN B N 1
ATOM 3433 C CA . ASN B 1 152 ? -14.883 25.984 14.328 1 84.94 152 ASN B CA 1
ATOM 3434 C C . ASN B 1 152 ? -15.039 27.5 14.242 1 84.94 152 ASN B C 1
ATOM 3436 O O . ASN B 1 152 ? -15.25 28.172 15.258 1 84.94 152 ASN B O 1
ATOM 3440 N N . GLN B 1 153 ? -14.914 28 13.141 1 86.5 153 GLN B N 1
ATOM 3441 C CA . GLN B 1 153 ? -15.102 29.438 12.938 1 86.5 153 GLN B CA 1
ATOM 3442 C C . GLN B 1 153 ? -16.531 29.844 13.266 1 86.5 153 GLN B C 1
ATOM 3444 O O . GLN B 1 153 ? -16.766 30.891 13.891 1 86.5 153 GLN B O 1
ATOM 3449 N N . HIS B 1 154 ? -17.391 29.062 12.844 1 85.5 154 HIS B N 1
ATOM 3450 C CA . HIS B 1 154 ? -18.797 29.328 13.125 1 85.5 154 HIS B CA 1
ATOM 3451 C C . HIS B 1 154 ? -19.062 29.312 14.625 1 85.5 154 HIS B C 1
ATOM 3453 O O . HIS B 1 154 ? -19.734 30.203 15.156 1 85.5 154 HIS B O 1
ATOM 3459 N N . ALA B 1 155 ? -18.562 28.312 15.227 1 83.88 155 ALA B N 1
ATOM 3460 C CA . ALA B 1 155 ? -18.734 28.203 16.672 1 83.88 155 ALA B CA 1
ATOM 3461 C C . ALA B 1 155 ? -18.141 29.406 17.391 1 83.88 155 ALA B C 1
ATOM 3463 O O . ALA B 1 155 ? -18.719 29.922 18.344 1 83.88 155 ALA B O 1
ATOM 3464 N N . ASN B 1 156 ? -17.016 29.781 16.953 1 84.12 156 ASN B N 1
ATOM 3465 C CA . ASN B 1 156 ? -16.359 30.938 17.547 1 84.12 156 ASN B CA 1
ATOM 3466 C C . ASN B 1 156 ? -17.234 32.188 17.406 1 84.12 156 ASN B C 1
ATOM 3468 O O . ASN B 1 156 ? -17.328 33 18.344 1 84.12 156 ASN B O 1
ATOM 3472 N N . ARG B 1 157 ? -17.859 32.344 16.297 1 85.75 157 ARG B N 1
ATOM 3473 C CA . ARG B 1 157 ? -18.734 33.469 16.062 1 85.75 157 ARG B CA 1
ATOM 3474 C C . ARG B 1 157 ? -19.953 33.438 16.984 1 85.75 157 ARG B C 1
ATOM 3476 O O . ARG B 1 157 ? -20.375 34.469 17.5 1 85.75 157 ARG B O 1
ATOM 3483 N N . LEU B 1 158 ? -20.438 32.312 17.219 1 83.31 158 LEU B N 1
ATOM 3484 C CA . LEU B 1 158 ? -21.594 32.156 18.109 1 83.31 158 LEU B CA 1
ATOM 3485 C C . LEU B 1 158 ? -21.203 32.469 19.562 1 83.31 158 LEU B C 1
ATOM 3487 O O . LEU B 1 158 ? -21.969 33.125 20.281 1 83.31 158 LEU B O 1
ATOM 3491 N N . HIS B 1 159 ? -20.078 31.984 19.906 1 85.75 159 HIS B N 1
ATOM 3492 C CA . HIS B 1 159 ? -19.594 32.281 21.25 1 85.75 159 HIS B CA 1
ATOM 3493 C C . HIS B 1 159 ? -19.438 33.781 21.453 1 85.75 159 HIS B C 1
ATOM 3495 O O . HIS B 1 159 ? -19.781 34.312 22.5 1 85.75 159 HIS B O 1
ATOM 3501 N N . ALA B 1 160 ? -18.922 34.406 20.453 1 85 160 ALA B N 1
ATOM 3502 C CA . ALA B 1 160 ? -18.734 35.875 20.531 1 85 160 ALA B CA 1
ATOM 3503 C C . ALA B 1 160 ? -20.078 36.562 20.688 1 85 160 ALA B C 1
ATOM 3505 O O . ALA B 1 160 ? -20.203 37.5 21.484 1 85 160 ALA B O 1
ATOM 3506 N N . LYS B 1 161 ? -21.031 36.094 20.078 1 85 161 LYS B N 1
ATOM 3507 C CA . LYS B 1 161 ? -22.359 36.688 20.156 1 85 161 LYS B CA 1
ATOM 3508 C C . LYS B 1 161 ? -22.984 36.469 21.531 1 85 161 LYS B C 1
ATOM 3510 O O . LYS B 1 161 ? -23.734 37.312 22.016 1 85 161 LYS B O 1
ATOM 3515 N N . LEU B 1 162 ? -22.672 35.375 22.125 1 85.38 162 LEU B N 1
ATOM 3516 C CA . LEU B 1 162 ? -23.266 35 23.406 1 85.38 162 LEU B CA 1
ATOM 3517 C C . LEU B 1 162 ? -22.406 35.5 24.562 1 85.38 162 LEU B C 1
ATOM 3519 O O . LEU B 1 162 ? -22.812 35.438 25.719 1 85.38 162 LEU B O 1
ATOM 3523 N N . MET B 1 163 ? -21.219 35.938 24.25 1 83.06 163 MET B N 1
ATOM 3524 C CA . MET B 1 163 ? -20.266 36.406 25.234 1 83.06 163 MET B CA 1
ATOM 3525 C C . MET B 1 163 ? -19.906 35.312 26.234 1 83.06 163 MET B C 1
ATOM 3527 O O . MET B 1 163 ? -19.859 35.531 27.438 1 83.06 163 MET B O 1
ATOM 3531 N N . ILE B 1 164 ? -19.922 34.125 25.75 1 76.19 164 ILE B N 1
ATOM 3532 C CA . ILE B 1 164 ? -19.531 33 26.562 1 76.19 164 ILE B CA 1
ATOM 3533 C C . ILE B 1 164 ? -18.141 32.5 26.141 1 76.19 164 ILE B C 1
ATOM 3535 O O . ILE B 1 164 ? -17.812 32.469 24.953 1 76.19 164 ILE B O 1
ATOM 3539 N N . PRO B 1 165 ? -17.234 32.25 27.156 1 69.75 165 PRO B N 1
ATOM 3540 C CA . PRO B 1 165 ? -15.891 31.75 26.828 1 69.75 165 PRO B CA 1
ATOM 3541 C C . PRO B 1 165 ? -15.922 30.391 26.125 1 69.75 165 PRO B C 1
ATOM 3543 O O . PRO B 1 165 ? -16.797 29.562 26.406 1 69.75 165 PRO B O 1
ATOM 3546 N N . MET B 1 166 ? -15.125 30.281 25.125 1 65.94 166 MET B N 1
ATOM 3547 C CA . MET B 1 166 ? -14.977 29 24.438 1 65.94 166 MET B CA 1
ATOM 3548 C C . MET B 1 166 ? -14.484 27.922 25.406 1 65.94 166 MET B C 1
ATOM 3550 O O . MET B 1 166 ? -13.594 28.172 26.219 1 65.94 166 MET B O 1
ATOM 3554 N N . GLY B 1 167 ? -15.102 26.859 25.562 1 56.22 167 GLY B N 1
ATOM 3555 C CA . GLY B 1 167 ? -14.609 25.781 26.422 1 56.22 167 GLY B CA 1
ATOM 3556 C C . GLY B 1 167 ? -13.305 25.188 25.938 1 56.22 167 GLY B C 1
ATOM 3557 O O . GLY B 1 167 ? -12.984 25.266 24.75 1 56.22 167 GLY B O 1
ATOM 3558 N N . SER B 1 168 ? -12.32 24.75 26.828 1 54.53 168 SER B N 1
ATOM 3559 C CA . SER B 1 168 ? -11 24.172 26.609 1 54.53 168 SER B CA 1
ATOM 3560 C C . SER B 1 168 ? -11.055 23.047 25.594 1 54.53 168 SER B C 1
ATOM 3562 O O . SER B 1 168 ? -10.102 22.844 24.828 1 54.53 168 SER B O 1
ATOM 3564 N N . ASP B 1 169 ? -12.125 22.375 25.594 1 49.97 169 ASP B N 1
ATOM 3565 C CA . ASP B 1 169 ? -12.234 21.109 24.859 1 49.97 169 ASP B CA 1
ATOM 3566 C C . ASP B 1 169 ? -12.391 21.359 23.359 1 49.97 169 ASP B C 1
ATOM 3568 O O . ASP B 1 169 ? -12.305 20.438 22.562 1 49.97 169 ASP B O 1
ATOM 3572 N N . MET B 1 170 ? -12.758 22.562 23.031 1 53.81 170 MET B N 1
ATOM 3573 C CA . MET B 1 170 ? -13.039 22.875 21.625 1 53.81 170 MET B CA 1
ATOM 3574 C C . MET B 1 170 ? -11.781 23.375 20.922 1 53.81 170 MET B C 1
ATOM 3576 O O . MET B 1 170 ? -11.812 23.656 19.719 1 53.81 170 MET B O 1
ATOM 3580 N N . LYS B 1 171 ? -10.812 23.641 21.797 1 51.09 171 LYS B N 1
ATOM 3581 C CA . LYS B 1 171 ? -9.57 24.094 21.203 1 51.09 171 LYS B CA 1
ATOM 3582 C C . LYS B 1 171 ? -9 23.062 20.234 1 51.09 171 LYS B C 1
ATOM 3584 O O . LYS B 1 171 ? -9.273 21.859 20.375 1 51.09 171 LYS B O 1
ATOM 3589 N N . LYS B 1 172 ? -8.547 23.594 19.281 1 51.28 172 LYS B N 1
ATOM 3590 C CA . LYS B 1 172 ? -7.871 22.953 18.156 1 51.28 172 LYS B CA 1
ATOM 3591 C C . LYS B 1 172 ? -6.938 21.844 18.625 1 51.28 172 LYS B C 1
ATOM 3593 O O . LYS B 1 172 ? -5.805 22.109 19.031 1 51.28 172 LYS B O 1
ATOM 3598 N N . GLU B 1 173 ? -7.438 20.828 19.375 1 48.66 173 GLU B N 1
ATOM 3599 C CA . GLU B 1 173 ? -6.398 19.828 19.578 1 48.66 173 GLU B CA 1
ATOM 3600 C C . GLU B 1 173 ? -5.918 19.25 18.25 1 48.66 173 GLU B C 1
ATOM 3602 O O . GLU B 1 173 ? -6.727 18.906 17.391 1 48.66 173 GLU B O 1
ATOM 3607 N N . ASP B 1 174 ? -4.695 19.641 17.922 1 51.47 174 ASP B N 1
ATOM 3608 C CA . ASP B 1 174 ? -3.939 19.172 16.766 1 51.47 174 ASP B CA 1
ATOM 3609 C C . ASP B 1 174 ? -4.094 17.672 16.578 1 51.47 174 ASP B C 1
ATOM 3611 O O . ASP B 1 174 ? -3.721 16.875 17.453 1 51.47 174 ASP B O 1
ATOM 3615 N N . VAL B 1 175 ? -5.137 17.234 16.094 1 52.19 175 VAL B N 1
ATOM 3616 C CA . VAL B 1 175 ? -5.277 15.836 15.703 1 52.19 175 VAL B CA 1
ATOM 3617 C C . VAL B 1 175 ? -3.932 15.297 15.227 1 52.19 175 VAL B C 1
ATOM 3619 O O . VAL B 1 175 ? -3.809 14.109 14.922 1 52.19 175 VAL B O 1
ATOM 3622 N N . ASP B 1 176 ? -2.951 16.156 15 1 50.66 176 ASP B N 1
ATOM 3623 C CA . ASP B 1 176 ? -1.682 15.648 14.492 1 50.66 176 ASP B CA 1
ATOM 3624 C C . ASP B 1 176 ? -1.025 14.703 15.492 1 50.66 176 ASP B C 1
ATOM 3626 O O . ASP B 1 176 ? 0.2 14.672 15.617 1 50.66 176 ASP B O 1
ATOM 3630 N N . GLN B 1 177 ? -1.859 14.234 16.484 1 46.38 177 GLN B N 1
ATOM 3631 C CA . GLN B 1 177 ? -1.133 13.336 17.375 1 46.38 177 GLN B CA 1
ATOM 3632 C C . GLN B 1 177 ? -0.453 12.211 16.594 1 46.38 177 GLN B C 1
ATOM 3634 O O . GLN B 1 177 ? -1.049 11.641 15.672 1 46.38 177 GLN B O 1
ATOM 3639 N N . ASP B 1 178 ? 0.848 12.219 16.672 1 48.09 178 ASP B N 1
ATOM 3640 C CA . ASP B 1 178 ? 1.794 11.195 16.234 1 48.09 178 ASP B CA 1
ATOM 3641 C C . ASP B 1 178 ? 1.252 9.797 16.5 1 48.09 178 ASP B C 1
ATOM 3643 O O . ASP B 1 178 ? 1.244 9.328 17.641 1 48.09 178 ASP B O 1
ATOM 3647 N N . CYS B 1 179 ? 0.142 9.461 15.984 1 49.5 179 CYS B N 1
ATOM 3648 C CA . CYS B 1 179 ? -0.239 8.062 16.156 1 49.5 179 CYS B CA 1
ATOM 3649 C C . CYS B 1 179 ? 0.967 7.148 15.992 1 49.5 179 CYS B C 1
ATOM 3651 O O . CYS B 1 179 ? 1.293 6.738 14.883 1 49.5 179 CYS B O 1
ATOM 3653 N N . ASP B 1 180 ? 1.893 7.352 16.891 1 52.22 180 ASP B N 1
ATOM 3654 C CA . ASP B 1 180 ? 3.084 6.516 16.969 1 52.22 180 ASP B CA 1
ATOM 3655 C C . ASP B 1 180 ? 2.719 5.062 17.281 1 52.22 180 ASP B C 1
ATOM 3657 O O . ASP B 1 180 ? 2.914 4.586 18.391 1 52.22 180 ASP B O 1
ATOM 3661 N N . CYS B 1 181 ? 1.71 4.613 16.625 1 50.78 181 CYS B N 1
ATOM 3662 C CA . CYS B 1 181 ? 1.529 3.201 16.953 1 50.78 181 CYS B CA 1
ATOM 3663 C C . CYS B 1 181 ? 2.578 2.344 16.25 1 50.78 181 CYS B C 1
ATOM 3665 O O . CYS B 1 181 ? 2.762 2.445 15.031 1 50.78 181 CYS B O 1
ATOM 3667 N N . PRO B 1 182 ? 3.365 1.73 17.141 1 56.75 182 PRO B N 1
ATOM 3668 C CA . PRO B 1 182 ? 4.297 0.773 16.531 1 56.75 182 PRO B CA 1
ATOM 3669 C C . PRO B 1 182 ? 3.59 -0.266 15.672 1 56.75 182 PRO B C 1
ATOM 3671 O O . PRO B 1 182 ? 2.451 -0.643 15.953 1 56.75 182 PRO B O 1
ATOM 3674 N N . HIS B 1 183 ? 4.125 -0.459 14.594 1 55.84 183 HIS B N 1
ATOM 3675 C CA . HIS B 1 183 ? 3.564 -1.508 13.75 1 55.84 183 HIS B CA 1
ATOM 3676 C C . HIS B 1 183 ? 3.912 -2.893 14.289 1 55.84 183 HIS B C 1
ATOM 3678 O O . HIS B 1 183 ? 5.055 -3.141 14.68 1 55.84 183 HIS B O 1
ATOM 3684 N N . ASP B 1 184 ? 2.859 -3.58 14.617 1 59.22 184 ASP B N 1
ATOM 3685 C CA . ASP B 1 184 ? 3.029 -4.992 14.938 1 59.22 184 ASP B CA 1
ATOM 3686 C C . ASP B 1 184 ? 2.951 -5.859 13.688 1 59.22 184 ASP B C 1
ATOM 3688 O O . ASP B 1 184 ? 1.86 -6.133 13.18 1 59.22 184 ASP B O 1
ATOM 3692 N N . PHE B 1 185 ? 4.145 -6.18 13.297 1 58.31 185 PHE B N 1
ATOM 3693 C CA . PHE B 1 185 ? 4.238 -6.973 12.078 1 58.31 185 PHE B CA 1
ATOM 3694 C C . PHE B 1 185 ? 3.49 -8.297 12.234 1 58.31 185 PHE B C 1
ATOM 3696 O O . PHE B 1 185 ? 3.096 -8.906 11.242 1 58.31 185 PHE B O 1
ATOM 3703 N N . SER B 1 186 ? 3.324 -8.695 13.438 1 56.72 186 SER B N 1
ATOM 3704 C CA . SER B 1 186 ? 2.66 -9.969 13.695 1 56.72 186 SER B CA 1
ATOM 3705 C C . SER B 1 186 ? 1.158 -9.867 13.453 1 56.72 186 SER B C 1
ATOM 3707 O O . SER B 1 186 ? 0.493 -10.883 13.211 1 56.72 186 SER B O 1
ATOM 3709 N N . ALA B 1 187 ? 0.625 -8.633 13.586 1 58.59 187 ALA B N 1
ATOM 3710 C CA . ALA B 1 187 ? -0.822 -8.461 13.492 1 58.59 187 ALA B CA 1
ATOM 3711 C C . ALA B 1 187 ? -1.28 -8.453 12.039 1 58.59 187 ALA B C 1
ATOM 3713 O O . ALA B 1 187 ? -2.48 -8.5 11.758 1 58.59 187 ALA B O 1
ATOM 3714 N N . GLY B 1 188 ? -0.467 -8.594 11.164 1 67.19 188 GLY B N 1
ATOM 3715 C CA . GLY B 1 188 ? -0.864 -8.57 9.766 1 67.19 188 GLY B CA 1
ATOM 3716 C C . GLY B 1 188 ? -0.715 -7.207 9.117 1 67.19 188 GLY B C 1
ATOM 3717 O O . GLY B 1 188 ? -0.234 -6.266 9.75 1 67.19 188 GLY B O 1
ATOM 3718 N N . LEU B 1 189 ? -1.022 -7.195 7.863 1 81.88 189 LEU B N 1
ATOM 3719 C CA . LEU B 1 189 ? -0.878 -5.973 7.078 1 81.88 189 LEU B CA 1
ATOM 3720 C C . LEU B 1 189 ? -1.879 -4.918 7.535 1 81.88 189 LEU B C 1
ATOM 3722 O O . LEU B 1 189 ? -1.55 -3.73 7.594 1 81.88 189 LEU B O 1
ATOM 3726 N N . PHE B 1 190 ? -3.049 -5.473 7.852 1 85.06 190 PHE B N 1
ATOM 3727 C CA . PHE B 1 190 ? -4.098 -4.574 8.32 1 85.06 190 PHE B CA 1
ATOM 3728 C C . PHE B 1 190 ? -4.527 -4.941 9.734 1 85.06 190 PHE B C 1
ATOM 3730 O O . PHE B 1 190 ? -4.68 -6.121 10.062 1 85.06 190 PHE B O 1
ATOM 3737 N N . SER B 1 191 ? -4.73 -3.988 10.57 1 79.69 191 SER B N 1
ATOM 3738 C CA . SER B 1 191 ? -5.137 -4.234 11.953 1 79.69 191 SER B CA 1
ATOM 3739 C C . SER B 1 191 ? -6.641 -4.055 12.125 1 79.69 191 SER B C 1
ATOM 3741 O O . SER B 1 191 ? -7.219 -4.535 13.109 1 79.69 191 SER B O 1
ATOM 3743 N N . SER B 1 192 ? -7.238 -3.381 11.133 1 86.06 192 SER B N 1
ATOM 3744 C CA . SER B 1 192 ? -8.656 -3.08 11.312 1 86.06 192 SER B CA 1
ATOM 3745 C C . SER B 1 192 ? -9.469 -3.535 10.109 1 86.06 192 SER B C 1
ATOM 3747 O O . SER B 1 192 ? -8.992 -3.482 8.969 1 86.06 192 SER B O 1
ATOM 3749 N N . LEU B 1 193 ? -10.711 -3.898 10.422 1 90.25 193 LEU B N 1
ATOM 3750 C CA . LEU B 1 193 ? -11.648 -4.297 9.383 1 90.25 193 LEU B CA 1
ATOM 3751 C C . LEU B 1 193 ? -11.953 -3.131 8.445 1 90.25 193 LEU B C 1
ATOM 3753 O O . LEU B 1 193 ? -12.133 -3.324 7.242 1 90.25 193 LEU B O 1
ATOM 3757 N N . ALA B 1 194 ? -11.953 -1.982 8.984 1 89.69 194 ALA B N 1
ATOM 3758 C CA . ALA B 1 194 ? -12.258 -0.796 8.188 1 89.69 194 ALA B CA 1
ATOM 3759 C C . ALA B 1 194 ? -11.211 -0.578 7.102 1 89.69 194 ALA B C 1
ATOM 3761 O O . ALA B 1 194 ? -11.555 -0.322 5.945 1 89.69 194 ALA B O 1
ATOM 3762 N N . THR B 1 195 ? -10.008 -0.711 7.441 1 92.38 195 THR B N 1
ATOM 3763 C CA . THR B 1 195 ? -8.945 -0.513 6.461 1 92.38 195 THR B CA 1
ATOM 3764 C C . THR B 1 195 ? -8.938 -1.645 5.438 1 92.38 195 THR B C 1
ATOM 3766 O O . THR B 1 195 ? -8.641 -1.423 4.262 1 92.38 195 THR B O 1
ATOM 3769 N N . GLN B 1 196 ? -9.25 -2.867 5.871 1 93.94 196 GLN B N 1
ATOM 3770 C CA . GLN B 1 196 ? -9.406 -3.975 4.934 1 93.94 196 GLN B CA 1
ATOM 3771 C C . GLN B 1 196 ? -10.484 -3.678 3.898 1 93.94 196 GLN B C 1
ATOM 3773 O O . GLN B 1 196 ? -10.289 -3.92 2.705 1 93.94 196 GLN B O 1
ATOM 3778 N N . ASN B 1 197 ? -11.562 -3.119 4.383 1 94.31 197 ASN B N 1
ATOM 3779 C CA . ASN B 1 197 ? -12.648 -2.766 3.48 1 94.31 197 ASN B CA 1
ATOM 3780 C C . ASN B 1 197 ? -12.234 -1.673 2.5 1 94.31 197 ASN B C 1
ATOM 3782 O O . ASN B 1 197 ? -12.609 -1.71 1.327 1 94.31 197 ASN B O 1
ATOM 3786 N N . LEU B 1 198 ? -11.492 -0.746 3 1 94 198 LEU B N 1
ATOM 3787 C CA . LEU B 1 198 ? -11.008 0.311 2.123 1 94 198 LEU B CA 1
ATOM 3788 C C . LEU B 1 198 ? -10.156 -0.269 0.997 1 94 198 LEU B C 1
ATOM 3790 O O . LEU B 1 198 ? -10.266 0.16 -0.154 1 94 198 LEU B O 1
ATOM 3794 N N . PHE B 1 199 ? -9.336 -1.156 1.355 1 94.94 199 PHE B N 1
ATOM 3795 C CA . PHE B 1 199 ? -8.5 -1.844 0.374 1 94.94 199 PHE B CA 1
ATOM 3796 C C . PHE B 1 199 ? -9.367 -2.561 -0.659 1 94.94 199 PHE B C 1
ATOM 3798 O O . PHE B 1 199 ? -9.117 -2.461 -1.861 1 94.94 199 PHE B O 1
ATOM 3805 N N . CYS B 1 200 ? -10.32 -3.312 -0.202 1 94.25 200 CYS B N 1
ATOM 3806 C CA . CYS B 1 200 ? -11.172 -4.086 -1.094 1 94.25 200 CYS B CA 1
ATOM 3807 C C . CYS B 1 200 ? -11.969 -3.168 -2.018 1 94.25 200 CYS B C 1
ATOM 3809 O O . CYS B 1 200 ? -12.102 -3.445 -3.211 1 94.25 200 CYS B O 1
ATOM 3811 N N . GLU B 1 201 ? -12.461 -2.127 -1.451 1 91.81 201 GLU B N 1
ATOM 3812 C CA . GLU B 1 201 ? -13.203 -1.159 -2.252 1 91.81 201 GLU B CA 1
ATOM 3813 C C . GLU B 1 201 ? -12.312 -0.522 -3.314 1 91.81 201 GLU B C 1
ATOM 3815 O O . GLU B 1 201 ? -12.742 -0.321 -4.453 1 91.81 201 GLU B O 1
ATOM 3820 N N . ALA B 1 202 ? -11.172 -0.182 -2.9 1 91.75 202 ALA B N 1
ATOM 3821 C CA . ALA B 1 202 ? -10.211 0.369 -3.857 1 91.75 202 ALA B CA 1
ATOM 3822 C C . ALA B 1 202 ? -9.93 -0.622 -4.984 1 91.75 202 ALA B C 1
ATOM 3824 O O . ALA B 1 202 ? -9.875 -0.241 -6.156 1 91.75 202 ALA B O 1
ATOM 3825 N N . SER B 1 203 ? -9.703 -1.847 -4.621 1 91.62 203 SER B N 1
ATOM 3826 C CA . SER B 1 203 ? -9.461 -2.896 -5.605 1 91.62 203 SER B CA 1
ATOM 3827 C C . SER B 1 203 ? -10.625 -3.01 -6.586 1 91.62 203 SER B C 1
ATOM 3829 O O . SER B 1 203 ? -10.414 -3.102 -7.797 1 91.62 203 SER B O 1
ATOM 3831 N N . LYS B 1 204 ? -11.758 -3.002 -6.078 1 89.25 204 LYS B N 1
ATOM 3832 C CA . LYS B 1 204 ? -12.953 -3.1 -6.914 1 89.25 204 LYS B CA 1
ATOM 3833 C C . LYS B 1 204 ? -13.047 -1.925 -7.883 1 89.25 204 LYS B C 1
ATOM 3835 O O . LYS B 1 204 ? -13.367 -2.107 -9.062 1 89.25 204 LYS B O 1
ATOM 3840 N N . ARG B 1 205 ? -12.797 -0.851 -7.43 1 86.75 205 ARG B N 1
ATOM 3841 C CA . ARG B 1 205 ? -12.875 0.351 -8.25 1 86.75 205 ARG B CA 1
ATOM 3842 C C . ARG B 1 205 ? -11.828 0.328 -9.359 1 86.75 205 ARG B C 1
ATOM 3844 O O . ARG B 1 205 ? -12.094 0.775 -10.477 1 86.75 205 ARG B O 1
ATOM 3851 N N . LEU B 1 206 ? -10.695 -0.113 -9.062 1 85.94 206 LEU B N 1
ATOM 3852 C CA . LEU B 1 206 ? -9.594 -0.139 -10.016 1 85.94 206 LEU B CA 1
ATOM 3853 C C . LEU B 1 206 ? -9.875 -1.13 -11.141 1 85.94 206 LEU B C 1
ATOM 3855 O O . LEU B 1 206 ? -9.477 -0.903 -12.289 1 85.94 206 LEU B O 1
ATOM 3859 N N . PHE B 1 207 ? -10.523 -2.158 -10.836 1 82.56 207 PHE B N 1
ATOM 3860 C CA . PHE B 1 207 ? -10.602 -3.242 -11.812 1 82.56 207 PHE B CA 1
ATOM 3861 C C . PHE B 1 207 ? -12.016 -3.387 -12.352 1 82.56 207 PHE B C 1
ATOM 3863 O O . PHE B 1 207 ? -12.289 -4.27 -13.164 1 82.56 207 PHE B O 1
ATOM 3870 N N . THR B 1 208 ? -12.906 -2.613 -11.914 1 73.56 208 THR B N 1
ATOM 3871 C CA . THR B 1 208 ? -14.242 -2.602 -12.5 1 73.56 208 THR B CA 1
ATOM 3872 C C . THR B 1 208 ? -14.375 -1.475 -13.516 1 73.56 208 THR B C 1
ATOM 3874 O O . THR B 1 208 ? -13.953 -0.347 -13.266 1 73.56 208 THR B O 1
ATOM 3877 N N . SER B 1 209 ? -14.156 -1.607 -14.883 1 54.41 209 SER B N 1
ATOM 3878 C CA . SER B 1 209 ? -14.273 -0.693 -16.016 1 54.41 209 SER B CA 1
ATOM 3879 C C . SER B 1 209 ? -15.516 0.182 -15.891 1 54.41 209 SER B C 1
ATOM 3881 O O . SER B 1 209 ? -16.609 -0.317 -15.609 1 54.41 209 SER B O 1
ATOM 3883 N N . LYS B 1 210 ? -15.539 1.515 -15.727 1 47.66 210 LYS B N 1
ATOM 3884 C CA . LYS B 1 210 ? -16.688 2.363 -16 1 47.66 210 LYS B CA 1
ATOM 3885 C C . LYS B 1 210 ? -17.344 1.995 -17.328 1 47.66 210 LYS B C 1
ATOM 3887 O O . LYS B 1 210 ? -18.547 2.238 -17.531 1 47.66 210 LYS B O 1
ATOM 3892 N N . SER B 1 211 ? -16.562 1.717 -18.375 1 40.59 211 SER B N 1
ATOM 3893 C CA . SER B 1 211 ? -17.203 1.569 -19.688 1 40.59 211 SER B CA 1
ATOM 3894 C C . SER B 1 211 ? -18.266 0.476 -19.656 1 40.59 211 SER B C 1
ATOM 3896 O O . SER B 1 211 ? -19.156 0.452 -20.5 1 40.59 211 SER B O 1
ATOM 3898 N N . LEU B 1 212 ? -18.062 -0.589 -18.984 1 39.22 212 LEU B N 1
ATOM 3899 C CA . LEU B 1 212 ? -19.094 -1.608 -19.109 1 39.22 212 LEU B CA 1
ATOM 3900 C C . LEU B 1 212 ? -20.375 -1.171 -18.391 1 39.22 212 LEU B C 1
ATOM 3902 O O . LEU B 1 212 ? -21.422 -1.788 -18.562 1 39.22 212 LEU B O 1
ATOM 3906 N N . ILE B 1 213 ? -20.344 -0.31 -17.438 1 37.25 213 ILE B N 1
ATOM 3907 C CA . ILE B 1 213 ? -21.625 0.151 -16.922 1 37.25 213 ILE B CA 1
ATOM 3908 C C . ILE B 1 213 ? -22.328 1.003 -17.984 1 37.25 213 ILE B C 1
ATOM 3910 O O . ILE B 1 213 ? -23.562 1.001 -18.078 1 37.25 213 ILE B O 1
ATOM 3914 N N . GLU B 1 214 ? -21.641 1.707 -18.766 1 38.28 214 GLU B N 1
ATOM 3915 C CA . GLU B 1 214 ? -22.438 2.545 -19.656 1 38.28 214 GLU B CA 1
ATOM 3916 C C . GLU B 1 214 ? -23.094 1.713 -20.766 1 38.28 214 GLU B C 1
ATOM 3918 O O . GLU B 1 214 ? -24.172 2.064 -21.25 1 38.28 214 GLU B O 1
ATOM 3923 N N . ASN B 1 215 ? -22.297 0.802 -21.438 1 33.06 215 ASN B N 1
ATOM 3924 C CA . ASN B 1 215 ? -22.969 0.234 -22.594 1 33.06 215 ASN B CA 1
ATOM 3925 C C . ASN B 1 215 ? -23.734 -1.032 -22.234 1 33.06 215 ASN B C 1
ATOM 3927 O O . ASN B 1 215 ? -24 -1.874 -23.094 1 33.06 215 ASN B O 1
ATOM 3931 N N . MET B 1 216 ? -23.672 -1.397 -21.031 1 31.62 216 MET B N 1
ATOM 3932 C CA . MET B 1 216 ? -24.594 -2.514 -20.906 1 31.62 216 MET B CA 1
ATOM 3933 C C . MET B 1 216 ? -26.031 -2.07 -21.219 1 31.62 216 MET B C 1
ATOM 3935 O O . MET B 1 216 ? -26.516 -1.084 -20.672 1 31.62 216 MET B O 1
ATOM 3939 N N . PRO B 1 217 ? -26.406 -2.273 -22.438 1 29.81 217 PRO B N 1
ATOM 3940 C CA . PRO B 1 217 ? -27.828 -2.016 -22.625 1 29.81 217 PRO B CA 1
ATOM 3941 C C . PRO B 1 217 ? -28.656 -2.404 -21.391 1 29.81 217 PRO B C 1
ATOM 3943 O O . PRO B 1 217 ? -28.344 -3.391 -20.719 1 29.81 217 PRO B O 1
ATOM 3946 N N . VAL B 1 218 ? -29 -1.468 -20.625 1 29.91 218 VAL B N 1
ATOM 3947 C CA . VAL B 1 218 ? -30.125 -1.776 -19.734 1 29.91 218 VAL B CA 1
ATOM 3948 C C . VAL B 1 218 ? -31.062 -2.766 -20.406 1 29.91 218 VAL B C 1
ATOM 3950 O O . VAL B 1 218 ? -31.766 -2.416 -21.359 1 29.91 218 VAL B O 1
ATOM 3953 N N . SER B 1 219 ? -30.5 -3.826 -20.828 1 25.78 219 SER B N 1
ATOM 3954 C CA . SER B 1 219 ? -31.594 -4.703 -21.234 1 25.78 219 SER B CA 1
ATOM 3955 C C . SER B 1 219 ? -32.781 -4.566 -20.312 1 25.78 219 SER B C 1
ATOM 3957 O O . SER B 1 219 ? -32.656 -4.605 -19.078 1 25.78 219 SER B O 1
ATOM 3959 N N . GLN B 1 220 ? -33.75 -3.799 -20.781 1 25.64 220 GLN B N 1
ATOM 3960 C CA . GLN B 1 220 ? -35.125 -3.893 -20.297 1 25.64 220 GLN B CA 1
ATOM 3961 C C . GLN B 1 220 ? -35.438 -5.312 -19.828 1 25.64 220 GLN B C 1
ATOM 3963 O O . GLN B 1 220 ? -35.531 -6.234 -20.641 1 25.64 220 GLN B O 1
ATOM 3968 N N . VAL B 1 221 ? -34.656 -5.785 -18.922 1 24.94 221 VAL B N 1
ATOM 3969 C CA . VAL B 1 221 ? -35.344 -6.938 -18.328 1 24.94 221 VAL B CA 1
ATOM 3970 C C . VAL B 1 221 ? -36.844 -6.699 -18.312 1 24.94 221 VAL B C 1
ATOM 3972 O O . VAL B 1 221 ? -37.312 -5.77 -17.656 1 24.94 221 VAL B O 1
ATOM 3975 N N . GLN B 1 222 ? -37.312 -6.746 -19.516 1 24.25 222 GLN B N 1
ATOM 3976 C CA . GLN B 1 222 ? -38.75 -6.977 -19.562 1 24.25 222 GLN B CA 1
ATOM 3977 C C . GLN B 1 222 ? -39.25 -7.734 -18.328 1 24.25 222 GLN B C 1
ATOM 3979 O O . GLN B 1 222 ? -38.719 -8.812 -18.016 1 24.25 222 GLN B O 1
ATOM 3984 N N . GLU B 1 223 ? -39.5 -6.906 -17.297 1 25.89 223 GLU B N 1
ATOM 3985 C CA . GLU B 1 223 ? -40.375 -7.492 -16.312 1 25.89 223 GLU B CA 1
ATOM 3986 C C . GLU B 1 223 ? -41.344 -8.484 -16.969 1 25.89 223 GLU B C 1
ATOM 3988 O O . GLU B 1 223 ? -42.219 -8.102 -17.75 1 25.89 223 GLU B O 1
ATOM 3993 N N . ILE B 1 224 ? -40.75 -9.516 -17.531 1 23.2 224 ILE B N 1
ATOM 3994 C CA . ILE B 1 224 ? -41.75 -10.523 -17.812 1 23.2 224 ILE B CA 1
ATOM 3995 C C . ILE B 1 224 ? -42.844 -10.5 -16.734 1 23.2 224 ILE B C 1
ATOM 3997 O O . ILE B 1 224 ? -42.562 -10.773 -15.57 1 23.2 224 ILE B O 1
ATOM 4001 N N . GLN B 1 225 ? -43.656 -9.469 -16.891 1 24.16 225 GLN B N 1
ATOM 4002 C CA . GLN B 1 225 ? -44.969 -9.586 -16.281 1 24.16 225 GLN B CA 1
ATOM 4003 C C . GLN B 1 225 ? -45.469 -11.023 -16.312 1 24.16 225 GLN B C 1
ATOM 4005 O O . GLN B 1 225 ? -45.75 -11.57 -17.375 1 24.16 225 GLN B O 1
ATOM 4010 N N . LEU B 1 226 ? -44.719 -11.953 -15.578 1 21.56 226 LEU B N 1
ATOM 4011 C CA . LEU B 1 226 ? -45.5 -13.172 -15.312 1 21.56 226 LEU B CA 1
ATOM 4012 C C . LEU B 1 226 ? -47 -12.867 -15.211 1 21.56 226 LEU B C 1
ATOM 4014 O O . LEU B 1 226 ? -47.438 -12.234 -14.25 1 21.56 226 LEU B O 1
ATOM 4018 N N . ILE B 1 227 ? -47.469 -12.359 -16.312 1 22.23 227 ILE B N 1
ATOM 4019 C CA . ILE B 1 227 ? -48.906 -12.391 -16.469 1 22.23 227 ILE B CA 1
ATOM 4020 C C . ILE B 1 227 ? -49.469 -13.727 -15.969 1 22.23 227 ILE B C 1
ATOM 4022 O O . ILE B 1 227 ? -49.281 -14.758 -16.625 1 22.23 227 ILE B O 1
ATOM 4026 N N . SER B 1 228 ? -48.969 -14.117 -14.711 1 22.39 228 SER B N 1
ATOM 4027 C CA . SER B 1 228 ? -49.812 -15.164 -14.148 1 22.39 228 SER B CA 1
ATOM 4028 C C . SER B 1 228 ? -51.281 -14.883 -14.391 1 22.39 228 SER B C 1
ATOM 4030 O O . SER B 1 228 ? -51.844 -13.938 -13.812 1 22.39 228 SER B O 1
ATOM 4032 N N . GLU B 1 229 ? -51.688 -14.758 -15.594 1 24.38 229 GLU B N 1
ATOM 4033 C CA . GLU B 1 229 ? -53.125 -14.922 -15.781 1 24.38 229 GLU B CA 1
ATOM 4034 C C . GLU B 1 229 ? -53.656 -16.094 -14.961 1 24.38 229 GLU B C 1
ATOM 4036 O O . GLU B 1 229 ? -53.938 -17.172 -15.5 1 24.38 229 GLU B O 1
ATOM 4041 N N . VAL B 1 230 ? -52.906 -16.594 -13.906 1 22.48 230 VAL B N 1
ATOM 4042 C CA . VAL B 1 230 ? -53.781 -17.578 -13.258 1 22.48 230 VAL B CA 1
ATOM 4043 C C . VAL B 1 230 ? -55.094 -16.938 -12.906 1 22.48 230 VAL B C 1
ATOM 4045 O O . VAL B 1 230 ? -55.156 -15.891 -12.258 1 22.48 230 VAL B O 1
ATOM 4048 N N . SER B 1 231 ? -56.094 -17.031 -13.758 1 23.19 231 SER B N 1
ATOM 4049 C CA . SER B 1 231 ? -57.531 -16.859 -13.578 1 23.19 231 SER B CA 1
ATOM 4050 C C . SER B 1 231 ? -57.969 -17.328 -12.195 1 23.19 231 SER B C 1
ATOM 4052 O O . SER B 1 231 ? -59.156 -17.453 -11.938 1 23.19 231 SER B O 1
ATOM 4054 N N . GLY B 1 232 ? -57 -17.797 -11.281 1 20.3 232 GLY B N 1
ATOM 4055 C CA . GLY B 1 232 ? -57.812 -18.406 -10.258 1 20.3 232 GLY B CA 1
ATOM 4056 C C . GLY B 1 232 ? -58.875 -17.469 -9.719 1 20.3 232 GLY B C 1
ATOM 4057 O O . GLY B 1 232 ? -58.781 -16.25 -9.867 1 20.3 232 GLY B O 1
ATOM 4058 N N . SER B 1 233 ? -60.156 -17.781 -9.492 1 24.66 233 SER B N 1
ATOM 4059 C CA . SER B 1 233 ? -61.375 -17.547 -8.758 1 24.66 233 SER B CA 1
ATOM 4060 C C . SER B 1 233 ? -61.094 -17.141 -7.316 1 24.66 233 SER B C 1
ATOM 4062 O O . SER B 1 233 ? -62 -16.656 -6.617 1 24.66 233 SER B O 1
ATOM 4064 N N . SER B 1 234 ? -59.969 -17.844 -6.688 1 22.11 234 SER B N 1
ATOM 4065 C CA . SER B 1 234 ? -60.312 -18.016 -5.277 1 22.11 234 SER B CA 1
ATOM 4066 C C . SER B 1 234 ? -60.438 -16.656 -4.578 1 22.11 234 SER B C 1
ATOM 4068 O O . SER B 1 234 ? -59.938 -15.648 -5.086 1 22.11 234 SER B O 1
ATOM 4070 N N . ASN B 1 235 ? -60.531 -16.719 -3.154 1 21.23 235 ASN B N 1
ATOM 4071 C CA . ASN B 1 235 ? -60.938 -16.312 -1.809 1 21.23 235 ASN B CA 1
ATOM 4072 C C . ASN B 1 235 ? -59.906 -15.352 -1.206 1 21.23 235 ASN B C 1
ATOM 4074 O O . ASN B 1 235 ? -58.719 -15.68 -1.098 1 21.23 235 ASN B O 1
ATOM 4078 N N . THR B 1 236 ? -60.031 -14.008 -1.324 1 26.44 236 THR B N 1
ATOM 4079 C CA . THR B 1 236 ? -59.5 -12.742 -0.852 1 26.44 236 THR B CA 1
ATOM 4080 C C . THR B 1 236 ? -58.906 -12.891 0.556 1 26.44 236 THR B C 1
ATOM 4082 O O . THR B 1 236 ? -58.188 -12.016 1.033 1 26.44 236 THR B O 1
ATOM 4085 N N . ASN B 1 237 ? -59.5 -13.789 1.416 1 24.28 237 ASN B N 1
ATOM 4086 C CA . ASN B 1 237 ? -59.656 -13.461 2.826 1 24.28 237 ASN B CA 1
ATOM 4087 C C . ASN B 1 237 ? -58.344 -13.547 3.596 1 24.28 237 ASN B C 1
ATOM 4089 O O . ASN B 1 237 ? -58.125 -12.766 4.516 1 24.28 237 ASN B O 1
ATOM 4093 N N . VAL B 1 238 ? -57.594 -14.797 3.676 1 26.14 238 VAL B N 1
ATOM 4094 C CA . VAL B 1 238 ? -57.031 -15.297 4.922 1 26.14 238 VAL B CA 1
ATOM 4095 C C . VAL B 1 238 ? -55.594 -14.812 5.059 1 26.14 238 VAL B C 1
ATOM 4097 O O . VAL B 1 238 ? -54.906 -15.086 6.062 1 26.14 238 VAL B O 1
ATOM 4100 N N . VAL B 1 239 ? -54.812 -14.305 4.137 1 28.38 239 VAL B N 1
ATOM 4101 C CA . VAL B 1 239 ? -53.375 -14.367 4.191 1 28.38 239 VAL B CA 1
ATOM 4102 C C . VAL B 1 239 ? -52.844 -13.281 5.129 1 28.38 239 VAL B C 1
ATOM 4104 O O . VAL B 1 239 ? -51.625 -13.125 5.297 1 28.38 239 VAL B O 1
ATOM 4107 N N . GLU B 1 240 ? -53.719 -12.414 5.664 1 30.03 240 GLU B N 1
ATOM 4108 C CA . GLU B 1 240 ? -53.281 -11.336 6.543 1 30.03 240 GLU B CA 1
ATOM 4109 C C . GLU B 1 240 ? -52.594 -11.891 7.789 1 30.03 240 GLU B C 1
ATOM 4111 O O . GLU B 1 240 ? -51.656 -11.273 8.32 1 30.03 240 GLU B O 1
ATOM 4116 N N . THR B 1 241 ? -53.094 -13.047 8.406 1 28.66 241 THR B N 1
ATOM 4117 C CA . THR B 1 241 ? -52.906 -13.312 9.82 1 28.66 241 THR B CA 1
ATOM 4118 C C . THR B 1 241 ? -51.469 -13.844 10.078 1 28.66 241 THR B C 1
ATOM 4120 O O . THR B 1 241 ? -50.938 -13.664 11.164 1 28.66 241 THR B O 1
ATOM 4123 N N . GLU B 1 242 ? -50.875 -14.68 9.125 1 27.7 242 GLU B N 1
ATOM 4124 C CA . GLU B 1 242 ? -49.781 -15.492 9.609 1 27.7 242 GLU B CA 1
ATOM 4125 C C . GLU B 1 242 ? -48.5 -14.672 9.727 1 27.7 242 GLU B C 1
ATOM 4127 O O . GLU B 1 242 ? -47.531 -15.109 10.359 1 27.7 242 GLU B O 1
ATOM 4132 N N . GLU B 1 243 ? -48.281 -13.625 9.008 1 32.88 243 GLU B N 1
ATOM 4133 C CA . GLU B 1 243 ? -46.969 -12.945 9.062 1 32.88 243 GLU B CA 1
ATOM 4134 C C . GLU B 1 243 ? -46.719 -12.344 10.438 1 32.88 243 GLU B C 1
ATOM 4136 O O . GLU B 1 243 ? -45.562 -12.148 10.836 1 32.88 243 GLU B O 1
ATOM 4141 N N . LYS B 1 244 ? -47.844 -11.977 11.234 1 36.53 244 LYS B N 1
ATOM 4142 C CA . LYS B 1 244 ? -47.719 -11.461 12.594 1 36.53 244 LYS B CA 1
ATOM 4143 C C . LYS B 1 244 ? -47.094 -12.484 13.516 1 36.53 244 LYS B C 1
ATOM 4145 O O . LYS B 1 244 ? -46.344 -12.117 14.445 1 36.53 244 LYS B O 1
ATOM 4150 N N . ARG B 1 245 ? -47.344 -13.867 13.305 1 34 245 ARG B N 1
ATOM 4151 C CA . ARG B 1 245 ? -46.875 -14.844 14.273 1 34 245 ARG B CA 1
ATOM 4152 C C . ARG B 1 245 ? -45.344 -14.992 14.188 1 34 245 ARG B C 1
ATOM 4154 O O . ARG B 1 245 ? -44.688 -15.211 15.203 1 34 245 ARG B O 1
ATOM 4161 N N . ARG B 1 246 ? -44.719 -14.898 13.031 1 35.31 246 ARG B N 1
ATOM 4162 C CA . ARG B 1 246 ? -43.281 -15.195 12.945 1 35.31 246 ARG B CA 1
ATOM 4163 C C . ARG B 1 246 ? -42.469 -14.133 13.672 1 35.31 246 ARG B C 1
ATOM 4165 O O . ARG B 1 246 ? -41.406 -14.438 14.227 1 35.31 246 ARG B O 1
ATOM 4172 N N . SER B 1 247 ? -42.969 -12.875 13.68 1 36.91 247 SER B N 1
ATOM 4173 C CA . SER B 1 247 ? -42.25 -11.859 14.461 1 36.91 247 SER B CA 1
ATOM 4174 C C . SER B 1 247 ? -42.219 -12.227 15.938 1 36.91 247 SER B C 1
ATOM 4176 O O . SER B 1 247 ? -41.25 -11.977 16.625 1 36.91 247 SER B O 1
ATOM 4178 N N . GLU B 1 248 ? -43.375 -12.789 16.453 1 38.31 248 GLU B N 1
ATOM 4179 C CA . GLU B 1 248 ? -43.469 -13.023 17.891 1 38.31 248 GLU B CA 1
ATOM 4180 C C . GLU B 1 248 ? -42.531 -14.133 18.328 1 38.31 248 GLU B C 1
ATOM 4182 O O . GLU B 1 248 ? -41.938 -14.062 19.406 1 38.31 248 GLU B O 1
ATOM 4187 N N . LEU B 1 249 ? -42.344 -15.227 17.516 1 35.5 249 LEU B N 1
ATOM 4188 C CA . LEU B 1 249 ? -41.531 -16.328 18 1 35.5 249 LEU B CA 1
ATOM 4189 C C . LEU B 1 249 ? -40.062 -15.93 18.094 1 35.5 249 LEU B C 1
ATOM 4191 O O . LEU B 1 249 ? -39.375 -16.328 19.031 1 35.5 249 LEU B O 1
ATOM 4195 N N . GLN B 1 250 ? -39.531 -15.133 17.188 1 35.69 250 GLN B N 1
ATOM 4196 C CA . GLN B 1 250 ? -38.125 -14.805 17.266 1 35.69 250 GLN B CA 1
ATOM 4197 C C . GLN B 1 250 ? -37.812 -13.961 18.5 1 35.69 250 GLN B C 1
ATOM 4199 O O . GLN B 1 250 ? -36.719 -14.031 19.062 1 35.69 250 GLN B O 1
ATOM 4204 N N . LYS B 1 251 ? -38.781 -13.117 18.984 1 38.53 251 LYS B N 1
ATOM 4205 C CA . LYS B 1 251 ? -38.594 -12.406 20.234 1 38.53 251 LYS B CA 1
ATOM 4206 C C . LYS B 1 251 ? -38.438 -13.375 21.406 1 38.53 251 LYS B C 1
ATOM 4208 O O . LYS B 1 251 ? -37.625 -13.148 22.297 1 38.53 251 LYS B O 1
ATOM 4213 N N . LYS B 1 252 ? -39.312 -14.453 21.453 1 34.72 252 LYS B N 1
ATOM 4214 C CA . LYS B 1 252 ? -39.281 -15.32 22.625 1 34.72 252 LYS B CA 1
ATOM 4215 C C . LYS B 1 252 ? -37.938 -16.031 22.75 1 34.72 252 LYS B C 1
ATOM 4217 O O . LYS B 1 252 ? -37.469 -16.312 23.859 1 34.72 252 LYS B O 1
ATOM 4222 N N . LEU B 1 253 ? -37.281 -16.5 21.641 1 32.47 253 LEU B N 1
ATOM 4223 C CA . LEU B 1 253 ? -36.094 -17.297 21.797 1 32.47 253 LEU B CA 1
ATOM 4224 C C . LEU B 1 253 ? -34.938 -16.453 22.359 1 32.47 253 LEU B C 1
ATOM 4226 O O . LEU B 1 253 ? -34 -16.984 22.953 1 32.47 253 LEU B O 1
ATOM 4230 N N . ALA B 1 254 ? -34.812 -15.148 22.125 1 34.47 254 ALA B N 1
ATOM 4231 C CA . ALA B 1 254 ? -33.719 -14.352 22.672 1 34.47 254 ALA B CA 1
ATOM 4232 C C . ALA B 1 254 ? -33.875 -14.203 24.188 1 34.47 254 ALA B C 1
ATOM 4234 O O . ALA B 1 254 ? -32.938 -13.766 24.859 1 34.47 254 ALA B O 1
ATOM 4235 N N . ASN B 1 255 ? -35.094 -14.195 24.75 1 31.22 255 ASN B N 1
ATOM 4236 C CA . ASN B 1 255 ? -35.25 -13.922 26.172 1 31.22 255 ASN B CA 1
ATOM 4237 C C . ASN B 1 255 ? -34.594 -14.992 27.047 1 31.22 255 ASN B C 1
ATOM 4239 O O . ASN B 1 255 ? -34.156 -14.719 28.156 1 31.22 255 ASN B O 1
ATOM 4243 N N . LYS B 1 256 ? -34.812 -16.312 26.812 1 31.08 256 LYS B N 1
ATOM 4244 C CA . LYS B 1 256 ? -34.562 -17.281 27.875 1 31.08 256 LYS B CA 1
ATOM 4245 C C . LYS B 1 256 ? -33.094 -17.422 28.156 1 31.08 256 LYS B C 1
ATOM 4247 O O . LYS B 1 256 ? -32.688 -18.016 29.156 1 31.08 256 LYS B O 1
ATOM 4252 N N . GLY B 1 257 ? -32.125 -17.234 27.266 1 30.23 257 GLY B N 1
ATOM 4253 C CA . GLY B 1 257 ? -30.797 -17.703 27.594 1 30.23 257 GLY B CA 1
ATOM 4254 C C . GLY B 1 257 ? -30.109 -16.844 28.656 1 30.23 257 GLY B C 1
ATOM 4255 O O . GLY B 1 257 ? -29 -17.156 29.078 1 30.23 257 GLY B O 1
ATOM 4256 N N . ASP B 1 258 ? -30.547 -15.641 29 1 27.86 258 ASP B N 1
ATOM 4257 C CA . ASP B 1 258 ? -29.812 -14.859 29.984 1 27.86 258 ASP B CA 1
ATOM 4258 C C . ASP B 1 258 ? -30.047 -15.383 31.391 1 27.86 258 ASP B C 1
ATOM 4260 O O . ASP B 1 258 ? -29.328 -15.031 32.312 1 27.86 258 ASP B O 1
ATOM 4264 N N . LYS B 1 259 ? -31.219 -15.859 31.875 1 31.27 259 LYS B N 1
ATOM 4265 C CA . LYS B 1 259 ? -31.453 -15.977 33.312 1 31.27 259 LYS B CA 1
ATOM 4266 C C . LYS B 1 259 ? -30.562 -17.047 33.938 1 31.27 259 LYS B C 1
ATOM 4268 O O . LYS B 1 259 ? -30.156 -16.938 35.094 1 31.27 259 LYS B O 1
ATOM 4273 N N . SER B 1 260 ? -30.328 -18.203 33.312 1 29.59 260 SER B N 1
ATOM 4274 C CA . SER B 1 260 ? -29.828 -19.312 34.125 1 29.59 260 SER B CA 1
ATOM 4275 C C . SER B 1 260 ? -28.375 -19.094 34.531 1 29.59 260 SER B C 1
ATOM 4277 O O . SER B 1 260 ? -27.797 -19.906 35.25 1 29.59 260 SER B O 1
ATOM 4279 N N . LYS B 1 261 ? -27.562 -18.188 34.062 1 31.45 261 LYS B N 1
ATOM 4280 C CA . LYS B 1 261 ? -26.219 -18.109 34.625 1 31.45 261 LYS B CA 1
ATOM 4281 C C . LYS B 1 261 ? -26.266 -17.594 36.062 1 31.45 261 LYS B C 1
ATOM 4283 O O . LYS B 1 261 ? -25.234 -17.391 36.688 1 31.45 261 LYS B O 1
ATOM 4288 N N . ARG B 1 262 ? -27.328 -16.938 36.531 1 29.03 262 ARG B N 1
ATOM 4289 C CA . ARG B 1 262 ? -27.219 -16.469 37.906 1 29.03 262 ARG B CA 1
ATOM 4290 C C . ARG B 1 262 ? -27.016 -17.625 38.875 1 29.03 262 ARG B C 1
ATOM 4292 O O . ARG B 1 262 ? -26.203 -17.547 39.812 1 29.03 262 ARG B O 1
ATOM 4299 N N . ARG B 1 263 ? -28.047 -18.547 39 1 28.83 263 ARG B N 1
ATOM 4300 C CA . ARG B 1 263 ? -28.203 -19.344 40.219 1 28.83 263 ARG B CA 1
ATOM 4301 C C . ARG B 1 263 ? -27.047 -20.328 40.375 1 28.83 263 ARG B C 1
ATOM 4303 O O . ARG B 1 263 ? -26.594 -20.594 41.469 1 28.83 263 ARG B O 1
ATOM 4310 N N . GLU B 1 264 ? -26.609 -21.047 39.312 1 28.92 264 GLU B N 1
ATOM 4311 C CA . GLU B 1 264 ? -25.875 -22.266 39.688 1 28.92 264 GLU B CA 1
ATOM 4312 C C . GLU B 1 264 ? -24.547 -21.938 40.344 1 28.92 264 GLU B C 1
ATOM 4314 O O . GLU B 1 264 ? -23.938 -22.781 41 1 28.92 264 GLU B O 1
ATOM 4319 N N . LEU B 1 265 ? -23.891 -20.719 40.125 1 24.3 265 LEU B N 1
ATOM 4320 C CA . LEU B 1 265 ? -22.609 -20.656 40.812 1 24.3 265 LEU B CA 1
ATOM 4321 C C . LEU B 1 265 ? -22.812 -20.516 42.344 1 24.3 265 LEU B C 1
ATOM 4323 O O . LEU B 1 265 ? -21.844 -20.5 43.094 1 24.3 265 LEU B O 1
ATOM 4327 N N . LYS B 1 266 ? -23.938 -20.047 42.875 1 25.47 266 LYS B N 1
ATOM 4328 C CA . LYS B 1 266 ? -23.953 -20 44.344 1 25.47 266 LYS B CA 1
ATOM 4329 C C . LYS B 1 266 ? -23.688 -21.375 44.938 1 25.47 266 LYS B C 1
ATOM 4331 O O . LYS B 1 266 ? -22.969 -21.484 45.938 1 25.47 266 LYS B O 1
ATOM 4336 N N . ARG B 1 267 ? -24.531 -22.438 44.781 1 28.86 267 ARG B N 1
ATOM 4337 C CA . ARG B 1 267 ? -24.781 -23.422 45.812 1 28.86 267 ARG B CA 1
ATOM 4338 C C . ARG B 1 267 ? -23.609 -24.375 45.969 1 28.86 267 ARG B C 1
ATOM 4340 O O . ARG B 1 267 ? -23.547 -25.156 46.938 1 28.86 267 ARG B O 1
ATOM 4347 N N . HIS B 1 268 ? -22.766 -24.891 44.969 1 25.33 268 HIS B N 1
ATOM 4348 C CA . HIS B 1 268 ? -22.016 -26.047 45.438 1 25.33 268 HIS B CA 1
ATOM 4349 C C . HIS B 1 268 ? -21.031 -25.656 46.531 1 25.33 268 HIS B C 1
ATOM 4351 O O . HIS B 1 268 ? -20.156 -24.812 46.312 1 25.33 268 HIS B O 1
ATOM 4357 N N . GLY B 1 269 ? -21.453 -25.625 47.969 1 24.55 269 GLY B N 1
ATOM 4358 C CA . GLY B 1 269 ? -21.203 -25.984 49.375 1 24.55 269 GLY B CA 1
ATOM 4359 C C . GLY B 1 269 ? -20.188 -27.109 49.531 1 24.55 269 GLY B C 1
ATOM 4360 O O . GLY B 1 269 ? -20.562 -28.281 49.625 1 24.55 269 GLY B O 1
ATOM 4361 N N . ILE B 1 270 ? -19.078 -27.203 49.344 1 22.28 270 ILE B N 1
ATOM 4362 C CA . ILE B 1 270 ? -17.906 -27.844 49.938 1 22.28 270 ILE B CA 1
ATOM 4363 C C . ILE B 1 270 ? -17.797 -27.5 51.406 1 22.28 270 ILE B C 1
ATOM 4365 O O . ILE B 1 270 ? -16.891 -27.969 52.125 1 22.28 270 ILE B O 1
ATOM 4369 N N . LEU B 1 271 ? -18.016 -26.891 52.438 1 24.73 271 LEU B N 1
ATOM 4370 C CA . LEU B 1 271 ? -17.594 -27.469 53.719 1 24.73 271 LEU B CA 1
ATOM 4371 C C . LEU B 1 271 ? -18.562 -28.562 54.156 1 24.73 271 LEU B C 1
ATOM 4373 O O . LEU B 1 271 ? -18.141 -29.656 54.531 1 24.73 271 LEU B O 1
ATOM 4377 N N . ARG B 1 272 ? -19.75 -28.359 54.875 1 21.67 272 ARG B N 1
ATOM 4378 C CA . ARG B 1 272 ? -20.281 -28.984 56.062 1 21.67 272 ARG B CA 1
ATOM 4379 C C . ARG B 1 272 ? -20.906 -30.344 55.75 1 21.67 272 ARG B C 1
ATOM 4381 O O . ARG B 1 272 ? -21.25 -30.625 54.625 1 21.67 272 ARG B O 1
ATOM 4388 N N . LYS B 1 273 ? -21.719 -31.188 56.938 1 19.36 273 LYS B N 1
ATOM 4389 C CA . LYS B 1 273 ? -22.312 -32.469 57.312 1 19.36 273 LYS B CA 1
ATOM 4390 C C . LYS B 1 273 ? -23.422 -32.844 56.344 1 19.36 273 LYS B C 1
ATOM 4392 O O . LYS B 1 273 ? -24.188 -32 55.906 1 19.36 273 LYS B O 1
#

Nearest PDB structures (foldseek):
  2qm4-assembly1_A  TM=6.608E-01  e=4.054E-08  Homo sapiens
  7lt3-assembly1_H  TM=6.642E-01  e=4.356E-07  Homo sapiens
  3sr2-assembly3_D  TM=6.263E-01  e=1.496E-07  Homo sapiens
  3sr2-assembly5_G  TM=6.508E-01  e=1.921E-06  Homo sapiens
  3sr2-assembly3_C  TM=5.761E-01  e=3.277E-06  Homo sapiens

Foldseek 3Di:
DDWDADPQKIKDKDQDQWPAPFPLNVVCVVQSWMKMWIFWLAIWIDTDHLVRLVVQQCVQCVVDDDDSVCSVVVVVQQRPPFDKDWDQPPPQQWTKIKTWDDDPPDIGIDMDIIHHDDPRCCCLQPVQLLVQLVVVVVVVVVVVVVVLVVVLVVVVVVCVVVVHDDDPVSPCPPPPPCCVDDDDSVCTPDVDPVVVVSSVVSNCVNTVDPVCVVPPPPPCPVPPCCVVVPVDDDDPDDPVPPVVVVVVVVVVVVPPVPPPVPPVVPPDPPPDD/DDWDADPQKIKDKDQDQWPAPFPQNVVCVVQSWMKMWIFWLAIWIDTDHLVRLVVQQCVQCVVDDDDSVCSVVVVVQQRPPFDKDWDDDPVQQWIKIKGWDDDPPDIGIDMDIIHHDDPRCCCLQPVQLLVQLVVVVVVVVVVVVVVLVVVLVVVVVVCVVVVHDDDPVSPPPPPPPPCPDDDDSVCTPDVDPVVVVSSVVSNCVNTPDPVVVVPPPPPCPVPPPCCCVVVDPDDPDDPPPDVVVVVVVVVVVVPPPPPPVPPPVPDPDPDDD